Protein AF-A0A0L9V309-F1 (afdb_monomer_lite)

Sequence (464 aa):
MDDVLPKVSRPSVRKRALGVILPRGSRPGARYKGAPGRHLEALSRSSSVQMTLVQRAEDVRQRTLVQSEDARPALVQRSSRDARPAESRSLWRDLFSVRLESVHINESSLQGTFGSFVPCYIKGFDKSDLNNLLFDEFNVNYNTLEPIFRQGSCLLKTVVEDVVKYTDNGAPIKRHRRKIIPVHSKKIAGKRFWNEHILLLKELGGFIEEINNVTPEYVRSFEFDSKLMPSTWIVVRIDGCHFHRFSEVHEFVKPNDDRALNLMNLCAVAVLEKFWEDIVFAYGVSDEYSFIIKKTCNLYQRRANKMVSAIVSFFTSTYVMRWNEFFPQSELKYPPSFDGRAVCYPSTEILRDYLSWRQVDCHINNQYNSCFWKLVASGKSKREAQNSLKGGQLQKKIEELAIDYNKLPVMFRQGSSVYRDKVDTVPTHEENGNSFESKGKVIVEHVDIIGPTFWLEHLNILDE

Organism: Phaseolus angularis (NCBI:txid3914)

InterPro domains:
  IPR007537 tRNAHis guanylyltransferase Thg1 [PTHR12729] (213-464)
  IPR024956 tRNAHis guanylyltransferase catalytic domain [PF04446] (217-346)
  IPR025845 Thg1 C-terminal domain [PF14413] (123-165)
  IPR025845 Thg1 C-terminal domain [PF14413] (350-450)
  IPR038469 tRNAHis guanylyltransferase Thg1 superfamily [G3DSA:3.30.70.3000] (68-201)
  IPR038469 tRNAHis guanylyltransferase Thg1 superfamily [G3DSA:3.30.70.3000] (212-464)

Secondary structure (DSSP, 8-state):
----PPPPPPPP--------PPPP---------------------S-HHHHHHHHHHHHHHHHHHTT--S---------------------SSSS-----------GGG----SS----TTTTT--HHHHHHHHHHHH---GGGS-HHHHH--EEEEEEEEEEEEE-TTS-EEEEEEEEEEEE--S-TTSHHHHHHSHHHHHHH----SPPP---HHHHHTT----BPPTTSEEEEEEEETTHHHHHHHTT--SS--HHHHHHHHHHHHHHHHHTTTTEEEEEEETTEEEEEE-TT--GGGGBHHHHHHHHHHHHHHHHHHHHHHH-TTS---S---EEEEEEEESSHHHHHHHHHHHHHHHHHHHHHHHHHHHHHHTT--HHHHHHHT-SS-HHHHHHHTT--GGGS-HHHHH-EEEEEE---------SSS------PEEEEE----SSHHHHHHTGGGT--

Radius of gyration: 31.15 Å; chains: 1; bounding box: 84×89×90 Å

Structure (mmCIF, N/CA/C/O backbone):
data_AF-A0A0L9V309-F1
#
_entry.id   AF-A0A0L9V309-F1
#
loop_
_atom_site.group_PDB
_atom_site.id
_atom_site.type_symbol
_atom_site.label_atom_id
_atom_site.label_alt_id
_atom_site.label_comp_id
_atom_site.label_asym_id
_atom_site.label_entity_id
_atom_site.label_seq_id
_atom_site.pdbx_PDB_ins_code
_atom_site.Cartn_x
_atom_site.Cartn_y
_atom_site.Cartn_z
_atom_site.occupancy
_atom_site.B_iso_or_equiv
_atom_site.auth_seq_id
_atom_site.auth_comp_id
_atom_site.auth_asym_id
_atom_site.auth_atom_id
_atom_site.pdbx_PDB_model_num
ATOM 1 N N . MET A 1 1 ? 4.004 48.331 61.294 1.00 36.59 1 MET A N 1
ATOM 2 C CA . MET A 1 1 ? 5.286 48.657 60.647 1.00 36.59 1 MET A CA 1
ATOM 3 C C . MET A 1 1 ? 6.201 47.491 60.923 1.00 36.59 1 MET A C 1
ATOM 5 O O . MET A 1 1 ? 6.384 47.179 62.087 1.00 36.59 1 MET A O 1
ATOM 9 N N . ASP A 1 2 ? 6.587 46.831 59.834 1.00 35.06 2 ASP A N 1
ATOM 10 C CA . ASP A 1 2 ? 7.657 45.849 59.641 1.00 35.06 2 ASP A CA 1
ATOM 11 C C . ASP A 1 2 ? 7.862 44.747 60.683 1.00 35.06 2 ASP A C 1
ATOM 13 O O . ASP A 1 2 ? 8.411 44.994 61.744 1.00 35.06 2 ASP A O 1
ATOM 17 N N . ASP A 1 3 ? 7.540 43.505 60.294 1.00 29.20 3 ASP A N 1
ATOM 18 C CA . ASP A 1 3 ? 8.295 42.331 60.745 1.00 29.20 3 ASP A CA 1
ATOM 19 C C . ASP A 1 3 ? 8.279 41.187 59.707 1.00 29.20 3 ASP A C 1
ATOM 21 O O . ASP A 1 3 ? 7.331 40.420 59.542 1.00 29.20 3 ASP A O 1
ATOM 25 N N . VAL A 1 4 ? 9.359 41.187 58.924 1.00 34.44 4 VAL A N 1
ATOM 26 C CA . VAL A 1 4 ? 10.225 40.076 58.488 1.00 34.44 4 VAL A CA 1
ATOM 27 C C . VAL A 1 4 ? 9.642 38.646 58.463 1.00 34.44 4 VAL A C 1
ATOM 29 O O . VAL A 1 4 ? 9.489 37.970 59.477 1.00 34.44 4 VAL A O 1
ATOM 32 N N . LEU A 1 5 ? 9.487 38.123 57.241 1.00 34.03 5 LEU A N 1
ATOM 33 C CA . LEU A 1 5 ? 9.279 36.703 56.920 1.00 34.03 5 LEU A CA 1
ATOM 34 C C . LEU A 1 5 ? 10.544 35.846 57.177 1.00 34.03 5 LEU A C 1
ATOM 36 O O . LEU A 1 5 ? 11.639 36.249 56.769 1.00 34.03 5 LEU A O 1
ATOM 40 N N . PRO A 1 6 ? 10.427 34.618 57.725 1.00 32.91 6 PRO A N 1
ATOM 41 C CA . PRO A 1 6 ? 11.557 33.701 57.866 1.00 32.91 6 PRO A CA 1
ATOM 42 C C . PRO A 1 6 ? 11.819 32.864 56.597 1.00 32.91 6 PRO A C 1
ATOM 44 O O . PRO A 1 6 ? 10.911 32.331 55.958 1.00 32.91 6 PRO A O 1
ATOM 47 N N . LYS A 1 7 ? 13.108 32.709 56.257 1.00 29.16 7 LYS A N 1
ATOM 48 C CA . LYS A 1 7 ? 13.631 31.823 55.201 1.00 29.16 7 LYS A CA 1
ATOM 49 C C . LYS A 1 7 ? 13.580 30.355 55.645 1.00 29.16 7 LYS A C 1
ATOM 51 O O . LYS A 1 7 ? 14.183 30.002 56.653 1.00 29.16 7 LYS A O 1
ATOM 56 N N . VAL A 1 8 ? 12.955 29.493 54.840 1.00 31.52 8 VAL A N 1
ATOM 57 C CA . VAL A 1 8 ? 12.992 28.028 54.999 1.00 31.52 8 VAL A CA 1
ATOM 58 C C . VAL A 1 8 ? 14.113 27.426 54.144 1.00 31.52 8 VAL A C 1
ATOM 60 O O . VAL A 1 8 ? 14.274 27.736 52.963 1.00 31.52 8 VAL A O 1
ATOM 63 N N . SER A 1 9 ? 14.907 26.573 54.785 1.00 26.84 9 SER A N 1
ATOM 64 C CA . SER A 1 9 ? 16.099 25.874 54.308 1.00 26.84 9 SER A CA 1
ATOM 65 C C . SER A 1 9 ? 15.779 24.686 53.384 1.00 26.84 9 SER A C 1
ATOM 67 O O . SER A 1 9 ? 14.844 23.924 53.615 1.00 26.84 9 SER A O 1
ATOM 69 N N . ARG A 1 10 ? 16.594 24.490 52.335 1.00 29.66 10 ARG A N 1
ATOM 70 C CA . ARG A 1 10 ? 16.599 23.279 51.490 1.00 29.66 10 ARG A CA 1
ATOM 71 C C . ARG A 1 10 ? 17.735 22.342 51.926 1.00 29.66 10 ARG A C 1
ATOM 73 O O . ARG A 1 10 ? 18.852 22.833 52.096 1.00 29.66 10 ARG A O 1
ATOM 80 N N . PRO A 1 11 ? 17.514 21.020 52.052 1.00 29.19 11 PRO A N 1
ATOM 81 C CA . PRO A 1 11 ? 18.588 20.080 52.333 1.00 29.19 11 PRO A CA 1
ATOM 82 C C . PRO A 1 11 ? 19.358 19.689 51.062 1.00 29.19 11 PRO A C 1
ATOM 84 O O . PRO A 1 11 ? 18.824 19.624 49.954 1.00 29.19 11 PRO A O 1
ATOM 87 N N . SER A 1 12 ? 20.647 19.436 51.262 1.00 25.58 12 SER A N 1
ATOM 88 C CA . SER A 1 12 ? 21.660 19.063 50.281 1.00 25.58 12 SER A CA 1
ATOM 89 C C . SER A 1 12 ? 21.654 17.557 49.994 1.00 25.58 12 SER A C 1
ATOM 91 O O . SER A 1 12 ? 21.599 16.741 50.911 1.00 25.58 12 SER A O 1
ATOM 93 N N . VAL A 1 13 ? 21.789 17.163 48.719 1.00 30.20 13 VAL A N 1
ATOM 94 C CA . VAL A 1 13 ? 22.058 15.765 48.337 1.00 30.20 13 VAL A CA 1
ATOM 95 C C . VAL A 1 13 ? 23.303 15.690 47.454 1.00 30.20 13 VAL A C 1
ATOM 97 O O . VAL A 1 13 ? 23.403 16.307 46.394 1.00 30.20 13 VAL A O 1
ATOM 100 N N . ARG A 1 14 ? 24.277 14.933 47.966 1.00 27.69 14 ARG A N 1
ATOM 101 C CA . ARG A 1 14 ? 25.606 14.649 47.417 1.00 27.69 14 ARG A CA 1
ATOM 102 C C . ARG A 1 14 ? 25.523 13.803 46.141 1.00 27.69 14 ARG A C 1
ATOM 104 O O . ARG A 1 14 ? 24.883 12.757 46.131 1.00 27.69 14 ARG A O 1
ATOM 111 N N . LYS A 1 15 ? 26.280 14.191 45.109 1.00 28.03 15 LYS A N 1
ATOM 112 C CA . LYS A 1 15 ? 26.638 13.323 43.975 1.00 28.03 15 LYS A CA 1
ATOM 113 C C . LYS A 1 15 ? 27.704 12.315 44.424 1.00 28.03 15 LYS A C 1
ATOM 115 O O . LYS A 1 15 ? 28.762 12.721 44.901 1.00 28.03 15 LYS A O 1
ATOM 120 N N . ARG A 1 16 ? 27.461 11.017 44.222 1.00 26.64 16 ARG A N 1
ATOM 121 C CA . ARG A 1 16 ? 28.508 9.984 44.160 1.00 26.64 16 ARG A CA 1
ATOM 122 C C . ARG A 1 16 ? 28.443 9.294 42.803 1.00 26.64 16 ARG A C 1
ATOM 124 O O . ARG A 1 16 ? 27.384 8.854 42.372 1.00 26.64 16 ARG A O 1
ATOM 131 N N . ALA A 1 17 ? 29.598 9.266 42.151 1.00 25.36 17 ALA A N 1
ATOM 132 C CA . ALA A 1 17 ? 29.874 8.607 40.888 1.00 25.36 17 ALA A CA 1
ATOM 133 C C . ALA A 1 17 ? 30.298 7.151 41.118 1.00 25.36 17 ALA A C 1
ATOM 135 O O . ALA A 1 17 ? 31.044 6.891 42.054 1.00 25.36 17 ALA A O 1
ATOM 136 N N . LEU A 1 18 ? 29.856 6.265 40.225 1.00 26.41 18 LEU A N 1
ATOM 137 C CA . LEU A 1 18 ? 30.354 4.927 39.857 1.00 26.41 18 LEU A CA 1
ATOM 138 C C . LEU A 1 18 ? 29.640 4.669 38.510 1.00 26.41 18 LEU A C 1
ATOM 140 O O . LEU A 1 18 ? 28.426 4.807 38.458 1.00 26.41 18 LEU A O 1
ATOM 144 N N . GLY A 1 19 ? 30.221 4.411 37.343 1.00 23.16 19 GLY A N 1
ATOM 145 C CA . GLY A 1 19 ? 31.528 3.922 36.933 1.00 23.16 19 GLY A CA 1
ATOM 146 C C . GLY A 1 19 ? 31.240 2.917 35.810 1.00 23.16 19 GLY A C 1
ATOM 147 O O . GLY A 1 19 ? 30.869 1.792 36.113 1.00 23.16 19 GLY A O 1
ATOM 148 N N . VAL A 1 20 ? 31.327 3.315 34.533 1.00 24.70 20 VAL A N 1
ATOM 149 C CA . VAL A 1 20 ? 31.265 2.376 33.395 1.00 24.70 20 VAL A CA 1
ATOM 150 C C . VAL A 1 20 ? 32.325 2.750 32.362 1.00 24.70 20 VAL A C 1
ATOM 152 O O . VAL A 1 20 ? 32.485 3.904 31.973 1.00 24.70 20 VAL A O 1
ATOM 155 N N . ILE A 1 21 ? 33.076 1.719 31.998 1.00 26.12 21 ILE A N 1
ATOM 156 C CA . ILE A 1 21 ? 34.309 1.680 31.223 1.00 26.12 21 ILE A CA 1
ATOM 157 C C . ILE A 1 21 ? 33.999 1.840 29.724 1.00 26.12 21 ILE A C 1
ATOM 159 O O . ILE A 1 21 ? 33.164 1.123 29.180 1.00 26.12 21 ILE A O 1
ATOM 163 N N . LEU A 1 22 ? 34.700 2.762 29.058 1.00 24.81 22 LEU A N 1
ATOM 164 C CA . LEU A 1 22 ? 34.762 2.907 27.596 1.00 24.81 22 LEU A CA 1
ATOM 165 C C . LEU A 1 22 ? 36.037 2.231 27.060 1.00 24.81 22 LEU A C 1
ATOM 167 O O . LEU A 1 22 ? 37.095 2.414 27.671 1.00 24.81 22 LEU A O 1
ATOM 171 N N . PRO A 1 23 ? 36.019 1.576 25.885 1.00 24.34 23 PRO A N 1
ATOM 172 C CA . PRO A 1 23 ? 37.239 1.337 25.123 1.00 24.34 23 PRO A CA 1
ATOM 173 C C . PRO A 1 23 ? 37.671 2.624 24.400 1.00 24.34 23 PRO A C 1
ATOM 175 O O . PRO A 1 23 ? 36.872 3.284 23.735 1.00 24.34 23 PRO A O 1
ATOM 178 N N . ARG A 1 24 ? 38.952 2.981 24.547 1.00 26.44 24 ARG A N 1
ATOM 179 C CA . ARG A 1 24 ? 39.639 4.096 23.873 1.00 26.44 24 ARG A CA 1
ATOM 180 C C . ARG A 1 24 ? 40.252 3.664 22.533 1.00 26.44 24 ARG A C 1
ATOM 182 O O . ARG A 1 24 ? 40.779 2.562 22.434 1.00 26.44 24 ARG A O 1
ATOM 189 N N . GLY A 1 25 ? 40.325 4.629 21.609 1.00 25.16 25 GLY A N 1
ATOM 190 C CA . GLY A 1 25 ? 41.224 4.689 20.440 1.00 25.16 25 GLY A CA 1
ATOM 191 C C . GLY A 1 25 ? 40.437 4.848 19.132 1.00 25.16 25 GLY A C 1
ATOM 192 O O . GLY A 1 25 ? 39.599 4.010 18.848 1.00 25.16 25 GLY A O 1
ATOM 193 N N . SER A 1 26 ? 40.573 5.876 18.289 1.00 23.92 26 SER A N 1
ATOM 194 C CA . SER A 1 26 ? 41.568 6.948 18.155 1.00 23.92 26 SER A CA 1
ATOM 195 C C . SER A 1 26 ? 40.957 8.105 17.327 1.00 23.92 26 SER A C 1
ATOM 197 O O . SER A 1 26 ? 40.082 7.879 16.496 1.00 23.92 26 SER A O 1
ATOM 199 N N . ARG A 1 27 ? 41.396 9.350 17.576 1.00 24.36 27 ARG A N 1
ATOM 200 C CA . ARG A 1 27 ? 41.112 10.589 16.794 1.00 24.36 27 ARG A CA 1
ATOM 201 C C . ARG A 1 27 ? 41.746 10.524 15.374 1.00 24.36 27 ARG A C 1
ATOM 203 O O . ARG A 1 27 ? 42.500 9.577 15.165 1.00 24.36 27 ARG A O 1
ATOM 210 N N . PRO A 1 28 ? 41.645 11.538 14.469 1.00 32.59 28 PRO A N 1
ATOM 211 C CA . PRO A 1 28 ? 40.902 12.818 14.469 1.00 32.59 28 PRO A CA 1
ATOM 212 C C . PRO A 1 28 ? 40.135 13.106 13.152 1.00 32.59 28 PRO A C 1
ATOM 214 O O . PRO A 1 28 ? 40.236 12.383 12.166 1.00 32.59 28 PRO A O 1
ATOM 217 N N . GLY A 1 29 ? 39.397 14.221 13.130 1.00 29.75 29 GLY A N 1
ATOM 218 C CA . GLY A 1 29 ? 38.773 14.762 11.925 1.00 29.75 29 GLY A CA 1
ATOM 219 C C . GLY A 1 29 ? 39.759 15.148 10.817 1.00 29.75 29 GLY A C 1
ATOM 220 O O . GLY A 1 29 ? 40.858 15.637 11.073 1.00 29.75 29 GLY A O 1
ATOM 221 N N . ALA A 1 30 ? 39.294 14.992 9.581 1.00 23.53 30 ALA A N 1
ATOM 222 C CA . ALA A 1 30 ? 39.855 15.612 8.393 1.00 23.53 30 ALA A CA 1
ATOM 223 C C . ALA A 1 30 ? 38.700 16.197 7.568 1.00 23.53 30 ALA A C 1
ATOM 225 O O . ALA A 1 30 ? 37.812 15.480 7.112 1.00 23.53 30 ALA A O 1
ATOM 226 N N . ARG A 1 31 ? 38.722 17.524 7.407 1.00 26.52 31 ARG A N 1
ATOM 227 C CA . ARG A 1 31 ? 38.022 18.239 6.334 1.00 26.52 31 ARG A CA 1
ATOM 228 C C . ARG A 1 31 ? 38.553 17.717 4.999 1.00 26.52 31 ARG A C 1
ATOM 230 O O . ARG A 1 31 ? 39.770 17.675 4.838 1.00 26.52 31 ARG A O 1
ATOM 237 N N . TYR A 1 32 ? 37.679 17.434 4.037 1.00 23.78 32 TYR A N 1
ATOM 238 C CA . TYR A 1 32 ? 38.094 17.299 2.640 1.00 23.78 32 TYR A CA 1
ATOM 239 C C . TYR A 1 32 ? 37.552 18.455 1.799 1.00 23.78 32 TYR A C 1
ATOM 241 O O . TYR A 1 32 ? 36.362 18.760 1.806 1.00 23.78 32 TYR A O 1
ATOM 249 N N . LYS A 1 33 ? 38.512 19.128 1.157 1.00 24.83 33 LYS A N 1
ATOM 250 C CA . LYS A 1 33 ? 38.403 20.227 0.195 1.00 24.83 33 LYS A CA 1
ATOM 251 C C . LYS A 1 33 ? 37.954 19.688 -1.170 1.00 24.83 33 LYS A C 1
ATOM 253 O O . LYS A 1 33 ? 38.187 18.522 -1.472 1.00 24.83 33 LYS A O 1
ATOM 258 N N . GLY A 1 34 ? 37.350 20.552 -1.984 1.00 21.09 34 GLY A N 1
ATOM 259 C CA . GLY A 1 34 ? 36.915 20.232 -3.344 1.00 21.09 34 GLY A CA 1
ATOM 260 C C . GLY A 1 34 ? 38.039 19.964 -4.357 1.00 21.09 34 GLY A C 1
ATOM 261 O O . GLY A 1 34 ? 39.147 20.459 -4.179 1.00 21.09 34 GLY A O 1
ATOM 262 N N . ALA A 1 35 ? 37.639 19.214 -5.401 1.00 26.88 35 ALA A N 1
ATOM 263 C CA . ALA A 1 35 ? 38.069 19.132 -6.816 1.00 26.88 35 ALA A CA 1
ATOM 264 C C . ALA A 1 35 ? 39.580 18.985 -7.162 1.00 26.88 35 ALA A C 1
ATOM 266 O O . ALA A 1 35 ? 40.429 19.576 -6.504 1.00 26.88 35 ALA A O 1
ATOM 267 N N . PRO A 1 36 ? 39.942 18.230 -8.228 1.00 28.56 36 PRO A N 1
ATOM 268 C CA . PRO A 1 36 ? 39.798 18.739 -9.602 1.00 28.56 36 PRO A CA 1
ATOM 269 C C . PRO A 1 36 ? 39.356 17.695 -10.650 1.00 28.56 36 PRO A C 1
ATOM 271 O O . PRO A 1 36 ? 39.380 16.488 -10.423 1.00 28.56 36 PRO A O 1
ATOM 274 N N . GLY A 1 37 ? 38.928 18.197 -11.811 1.00 25.03 37 GLY A N 1
ATOM 275 C CA . GLY A 1 37 ? 38.489 17.403 -12.956 1.00 25.03 37 GLY A CA 1
ATOM 276 C C . GLY A 1 37 ? 39.602 16.765 -13.799 1.00 25.03 37 GLY A C 1
ATOM 277 O O . GLY A 1 37 ? 40.790 16.976 -13.572 1.00 25.03 37 GLY A O 1
ATOM 278 N N . ARG A 1 38 ? 39.128 16.067 -14.843 1.00 25.80 38 ARG A N 1
ATOM 279 C CA . ARG A 1 38 ? 39.831 15.373 -15.943 1.00 25.80 38 ARG A CA 1
ATOM 280 C C . ARG A 1 38 ? 40.484 14.030 -15.603 1.00 25.80 38 ARG A C 1
ATOM 282 O O . ARG A 1 38 ? 41.628 13.965 -15.184 1.00 25.80 38 ARG A O 1
ATOM 289 N N . HIS A 1 39 ? 39.773 12.957 -15.938 1.00 26.23 39 HIS A N 1
ATOM 290 C CA . HIS A 1 39 ? 40.164 12.012 -16.993 1.00 26.23 39 HIS A CA 1
ATOM 291 C C . HIS A 1 39 ? 39.060 10.961 -17.130 1.00 26.23 39 HIS A C 1
ATOM 293 O O . HIS A 1 39 ? 38.735 10.319 -16.139 1.00 26.23 39 HIS A O 1
ATOM 299 N N . LEU A 1 40 ? 38.494 10.821 -18.335 1.00 26.34 40 LEU A N 1
ATOM 300 C CA . LEU A 1 40 ? 38.112 9.558 -18.998 1.00 26.34 40 LEU A CA 1
ATOM 301 C C . LEU A 1 40 ? 37.221 9.868 -20.216 1.00 26.34 40 LEU A C 1
ATOM 303 O O . LEU A 1 40 ? 36.049 9.515 -20.276 1.00 26.34 40 LEU A O 1
ATOM 307 N N . GLU A 1 41 ? 37.808 10.524 -21.220 1.00 30.42 41 GLU A N 1
ATOM 308 C CA . GLU A 1 41 ? 37.503 10.160 -22.603 1.00 30.42 41 GLU A CA 1
ATOM 309 C C . GLU A 1 41 ? 38.267 8.868 -22.886 1.00 30.42 41 GLU A C 1
ATOM 311 O O . GLU A 1 41 ? 39.486 8.887 -23.043 1.00 30.42 41 GLU A O 1
ATOM 316 N N . ALA A 1 42 ? 37.561 7.742 -22.884 1.00 26.25 42 ALA A N 1
ATOM 317 C CA . ALA A 1 42 ? 37.911 6.566 -23.667 1.00 26.25 42 ALA A CA 1
ATOM 318 C C . ALA A 1 42 ? 36.747 5.573 -23.617 1.00 26.25 42 ALA A C 1
ATOM 320 O O . ALA A 1 42 ? 36.294 5.194 -22.542 1.00 26.25 42 ALA A O 1
ATOM 321 N N . LEU A 1 43 ? 36.369 5.108 -24.809 1.00 25.58 43 LEU A N 1
ATOM 322 C CA . LEU A 1 43 ? 35.524 3.947 -25.107 1.00 25.58 43 LEU A CA 1
ATOM 323 C C . LEU A 1 43 ? 34.021 4.219 -25.220 1.00 25.58 43 LEU A C 1
ATOM 325 O O . LEU A 1 43 ? 33.174 3.789 -24.442 1.00 25.58 43 LEU A O 1
ATOM 329 N N . SER A 1 44 ? 33.719 4.866 -26.342 1.00 28.09 44 SER A N 1
ATOM 330 C CA . SER A 1 44 ? 32.509 4.660 -27.121 1.00 28.09 44 SER A CA 1
ATOM 331 C C . SER A 1 44 ? 32.308 3.177 -27.469 1.00 28.09 44 SER A C 1
ATOM 333 O O . SER A 1 44 ? 33.164 2.563 -28.106 1.00 28.09 44 SER A O 1
ATOM 335 N N . ARG A 1 45 ? 31.148 2.632 -27.073 1.00 27.23 45 ARG A N 1
ATOM 336 C CA . ARG A 1 45 ? 30.230 1.763 -27.851 1.00 27.23 45 ARG A CA 1
ATOM 337 C C . ARG A 1 45 ? 29.307 0.978 -26.905 1.00 27.23 45 ARG A C 1
ATOM 339 O O . ARG A 1 45 ? 29.647 -0.117 -26.483 1.00 27.23 45 ARG A O 1
ATOM 346 N N . SER A 1 46 ? 28.134 1.549 -26.609 1.00 29.28 46 SER A N 1
ATOM 347 C CA . SER A 1 46 ? 26.798 0.909 -26.624 1.00 29.28 46 SER A CA 1
ATOM 348 C C . SER A 1 46 ? 25.826 1.659 -25.694 1.00 29.28 46 SER A C 1
ATOM 350 O O . SER A 1 46 ? 26.101 1.820 -24.511 1.00 29.28 46 SER A O 1
ATOM 352 N N . SER A 1 47 ? 24.689 2.093 -26.259 1.00 34.66 47 SER A N 1
ATOM 353 C CA . SER A 1 47 ? 23.505 2.697 -25.612 1.00 34.66 47 SER A CA 1
ATOM 354 C C . SER A 1 47 ? 23.705 4.076 -24.935 1.00 34.66 47 SER A C 1
ATOM 356 O O . SER A 1 47 ? 23.877 4.226 -23.727 1.00 34.66 47 SER A O 1
ATOM 358 N N . SER A 1 48 ? 23.599 5.134 -25.750 1.00 30.23 48 SER A N 1
ATOM 359 C CA . SER A 1 48 ? 23.530 6.544 -25.323 1.00 30.23 48 SER A CA 1
ATOM 360 C C . SER A 1 48 ? 22.367 6.839 -24.368 1.00 30.23 48 SER A C 1
ATOM 362 O O . SER A 1 48 ? 22.477 7.733 -23.537 1.00 30.23 48 SER A O 1
ATOM 364 N N . VAL A 1 49 ? 21.287 6.056 -24.429 1.00 36.16 49 VAL A N 1
ATOM 365 C CA . VAL A 1 49 ? 20.079 6.227 -23.608 1.00 36.16 49 VAL A CA 1
ATOM 366 C C . VAL A 1 49 ? 20.346 5.926 -22.123 1.00 36.16 49 VAL A C 1
ATOM 368 O O . VAL A 1 49 ? 19.841 6.631 -21.254 1.00 36.16 49 VAL A O 1
ATOM 371 N N . GLN A 1 50 ? 21.195 4.941 -21.806 1.00 36.59 50 GLN A N 1
ATOM 372 C CA . GLN A 1 50 ? 21.491 4.548 -20.418 1.00 36.59 50 GLN A CA 1
ATOM 373 C C . GLN A 1 50 ? 22.315 5.587 -19.652 1.00 36.59 50 GLN A C 1
ATOM 375 O O . GLN A 1 50 ? 22.031 5.849 -18.485 1.00 36.59 50 GLN A O 1
ATOM 380 N N . MET A 1 51 ? 23.301 6.211 -20.304 1.00 34.25 51 MET A N 1
ATOM 381 C CA . MET A 1 51 ? 24.085 7.295 -19.696 1.00 34.25 51 MET A CA 1
ATOM 382 C C . MET A 1 51 ? 23.220 8.528 -19.421 1.00 34.25 51 MET A C 1
ATOM 384 O O . MET A 1 51 ? 23.344 9.134 -18.359 1.00 34.25 51 MET A O 1
ATOM 388 N N . THR A 1 52 ? 22.288 8.856 -20.321 1.00 43.72 52 THR A N 1
ATOM 389 C CA . THR A 1 52 ? 21.373 9.990 -20.133 1.00 43.72 52 THR A CA 1
ATOM 390 C C . THR A 1 52 ? 20.383 9.753 -18.990 1.00 43.72 52 THR A C 1
ATOM 392 O O . THR A 1 52 ? 20.086 10.685 -18.249 1.00 43.72 52 THR A O 1
ATOM 395 N N . LEU A 1 53 ? 19.897 8.521 -18.803 1.00 40.53 53 LEU A N 1
ATOM 396 C CA . LEU A 1 53 ? 18.987 8.169 -17.705 1.00 40.53 53 LEU A CA 1
ATOM 397 C C . LEU A 1 53 ? 19.679 8.202 -16.337 1.00 40.53 53 LEU A C 1
ATOM 399 O O . LEU A 1 53 ? 19.107 8.725 -15.386 1.00 40.53 53 LEU A O 1
ATOM 403 N N . VAL A 1 54 ? 20.917 7.706 -16.238 1.00 41.72 54 VAL A N 1
ATOM 404 C CA . VAL A 1 54 ? 21.701 7.742 -14.990 1.00 41.72 54 VAL A CA 1
ATOM 405 C C . VAL A 1 54 ? 22.094 9.175 -14.621 1.00 41.72 54 VAL A C 1
ATOM 407 O O . VAL A 1 54 ? 21.908 9.566 -13.473 1.00 41.72 54 VAL A O 1
ATOM 410 N N . GLN A 1 55 ? 22.529 9.992 -15.590 1.00 42.69 55 GLN A N 1
ATOM 411 C CA . GLN A 1 55 ? 22.819 11.414 -15.358 1.00 42.69 55 GLN A CA 1
ATOM 412 C C . GLN A 1 55 ? 21.567 12.203 -14.962 1.00 42.69 55 GLN A C 1
ATOM 414 O O . GLN A 1 55 ? 21.614 12.985 -14.018 1.00 42.69 55 GLN A O 1
ATOM 419 N N . ARG A 1 56 ? 20.423 11.961 -15.619 1.00 46.38 56 ARG A N 1
ATOM 420 C CA . ARG A 1 56 ? 19.144 12.576 -15.227 1.00 46.38 56 ARG A CA 1
ATOM 421 C C . ARG A 1 56 ? 18.693 12.123 -13.843 1.00 46.38 56 ARG A C 1
ATOM 423 O O . ARG A 1 56 ? 18.161 12.930 -13.096 1.00 46.38 56 ARG A O 1
ATOM 430 N N . ALA A 1 57 ? 18.927 10.868 -13.470 1.00 41.97 57 ALA A N 1
ATOM 431 C CA . ALA A 1 57 ? 18.591 10.356 -12.146 1.00 41.97 57 ALA A CA 1
ATOM 432 C C . ALA A 1 57 ? 19.492 10.911 -11.041 1.00 41.97 57 ALA A C 1
ATOM 434 O O . ALA A 1 57 ? 19.014 11.151 -9.934 1.00 41.97 57 ALA A O 1
ATOM 435 N N . GLU A 1 58 ? 20.776 11.134 -11.325 1.00 42.59 58 GLU A N 1
ATOM 436 C CA . GLU A 1 58 ? 21.680 11.847 -10.424 1.00 42.59 58 GLU A CA 1
ATOM 437 C C . GLU A 1 58 ? 21.292 13.321 -10.301 1.00 42.59 58 GLU A C 1
ATOM 439 O O . GLU A 1 58 ? 21.207 13.809 -9.177 1.00 42.59 58 GLU A O 1
ATOM 444 N N . ASP A 1 59 ? 20.930 13.993 -11.395 1.00 46.38 59 ASP A N 1
ATOM 445 C CA . ASP A 1 59 ? 20.402 15.363 -11.361 1.00 46.38 59 ASP A CA 1
ATOM 446 C C . ASP A 1 59 ? 19.092 15.460 -10.562 1.00 46.38 59 ASP A C 1
ATOM 448 O O . ASP A 1 59 ? 18.950 16.336 -9.707 1.00 46.38 59 ASP A O 1
ATOM 452 N N . VAL A 1 60 ? 18.149 14.536 -10.773 1.00 46.38 60 VAL A N 1
ATOM 453 C CA . VAL A 1 60 ? 16.888 14.455 -10.017 1.00 46.38 60 VAL A CA 1
ATOM 454 C C . VAL A 1 60 ? 17.169 14.182 -8.538 1.00 46.38 60 VAL A C 1
ATOM 456 O O . VAL A 1 60 ? 16.657 14.892 -7.671 1.00 46.38 60 VAL A O 1
ATOM 459 N N . ARG A 1 61 ? 18.046 13.221 -8.222 1.00 38.41 61 ARG A N 1
ATOM 460 C CA . ARG A 1 61 ? 18.443 12.888 -6.845 1.00 38.41 61 ARG A CA 1
ATOM 461 C C . ARG A 1 61 ? 19.117 14.066 -6.136 1.00 38.41 61 ARG A C 1
ATOM 463 O O . ARG A 1 61 ? 18.819 14.304 -4.968 1.00 38.41 61 ARG A O 1
ATOM 470 N N . GLN A 1 62 ? 19.982 14.817 -6.820 1.00 39.97 62 GLN A N 1
ATOM 471 C CA . GLN A 1 62 ? 20.621 16.018 -6.269 1.00 39.97 62 GLN A CA 1
ATOM 472 C C . GLN A 1 62 ? 19.607 17.150 -6.041 1.00 39.97 62 GLN A C 1
ATOM 474 O O . GLN A 1 62 ? 19.670 17.812 -5.009 1.00 39.97 62 GLN A O 1
ATOM 479 N N . ARG A 1 63 ? 18.609 17.324 -6.921 1.00 44.16 63 ARG A N 1
ATOM 480 C CA . ARG A 1 63 ? 17.510 18.290 -6.712 1.00 44.16 63 ARG A CA 1
ATOM 481 C C . ARG A 1 63 ? 16.593 17.913 -5.547 1.00 44.16 63 ARG A C 1
ATOM 483 O O . ARG A 1 63 ? 16.137 18.800 -4.832 1.00 44.16 63 ARG A O 1
ATOM 490 N N . THR A 1 64 ? 16.349 16.618 -5.323 1.00 35.69 64 THR A N 1
ATOM 491 C CA . THR A 1 64 ? 15.454 16.157 -4.242 1.00 35.69 64 THR A CA 1
ATOM 492 C C . THR A 1 64 ? 16.119 16.224 -2.858 1.00 35.69 64 THR A C 1
ATOM 494 O O . THR A 1 64 ? 15.445 16.486 -1.864 1.00 35.69 64 THR A O 1
ATOM 497 N N . LEU A 1 65 ? 17.441 16.019 -2.775 1.00 31.59 65 LEU A N 1
ATOM 498 C CA . LEU A 1 65 ? 18.202 16.021 -1.514 1.00 31.59 65 LEU A CA 1
ATOM 499 C C . LEU A 1 65 ? 18.342 17.411 -0.872 1.00 31.59 65 LEU A C 1
ATOM 501 O O . LEU A 1 65 ? 18.465 17.499 0.346 1.00 31.59 65 LEU A O 1
ATOM 505 N N . VAL A 1 66 ? 18.273 18.493 -1.655 1.00 35.34 66 VAL A N 1
ATOM 506 C CA . VAL A 1 66 ? 18.368 19.875 -1.141 1.00 35.34 66 VAL A CA 1
ATOM 507 C C . VAL A 1 66 ? 17.108 20.300 -0.361 1.00 35.34 66 VAL A C 1
ATOM 509 O O . VAL A 1 66 ? 17.148 21.277 0.378 1.00 35.34 66 VAL A O 1
ATOM 512 N N . GLN A 1 67 ? 15.997 19.558 -0.458 1.00 36.38 67 GLN A N 1
ATOM 513 C CA . GLN A 1 67 ? 14.719 19.918 0.176 1.00 36.38 67 GLN A CA 1
ATOM 514 C C . GLN A 1 67 ? 14.326 19.050 1.387 1.00 36.38 67 GLN A C 1
ATOM 516 O O . GLN A 1 67 ? 13.283 19.297 1.988 1.00 36.38 67 GLN A O 1
ATOM 521 N N . SER A 1 68 ? 15.125 18.046 1.774 1.00 29.78 68 SER A N 1
ATOM 522 C CA . SER A 1 68 ? 14.722 17.041 2.776 1.00 29.78 68 SER A CA 1
ATOM 523 C C . SER A 1 68 ? 15.549 17.016 4.071 1.00 29.78 68 SER A C 1
ATOM 525 O O . SER A 1 68 ? 15.574 15.980 4.737 1.00 29.78 68 SER A O 1
ATOM 527 N N . GLU A 1 69 ? 16.244 18.095 4.448 1.00 26.53 69 GLU A N 1
ATOM 528 C CA . GLU A 1 69 ? 17.082 18.085 5.666 1.00 26.53 69 GLU A CA 1
ATOM 529 C C . GLU A 1 69 ? 16.309 18.104 7.001 1.00 26.53 69 GLU A C 1
ATOM 531 O O . GLU A 1 69 ? 16.903 17.780 8.026 1.00 26.53 69 GLU A O 1
ATOM 536 N N . ASP A 1 70 ? 14.988 18.313 7.013 1.00 33.25 70 ASP A N 1
ATOM 537 C CA . ASP A 1 70 ? 14.195 18.318 8.253 1.00 33.25 70 ASP A CA 1
ATOM 538 C C . ASP A 1 70 ? 13.070 17.271 8.267 1.00 33.25 70 ASP A C 1
ATOM 540 O O . ASP A 1 70 ? 11.898 17.578 8.070 1.00 33.25 70 ASP A O 1
ATOM 544 N N . ALA A 1 71 ? 13.417 16.011 8.556 1.00 25.59 71 ALA A N 1
ATOM 545 C CA . ALA A 1 71 ? 12.495 15.051 9.178 1.00 25.59 71 ALA A CA 1
ATOM 546 C C . ALA A 1 71 ? 13.240 13.821 9.733 1.00 25.59 71 ALA A C 1
ATOM 548 O O . ALA A 1 71 ? 13.643 12.924 8.993 1.00 25.59 71 ALA A O 1
ATOM 549 N N . ARG A 1 72 ? 13.361 13.718 11.062 1.00 24.12 72 ARG A N 1
ATOM 550 C CA . ARG A 1 72 ? 13.638 12.447 11.754 1.00 24.12 72 ARG A CA 1
ATOM 551 C C . ARG A 1 72 ? 12.448 12.070 12.631 1.00 24.12 72 ARG A C 1
ATOM 553 O O . ARG A 1 72 ? 12.056 12.876 13.470 1.00 24.12 72 ARG A O 1
ATOM 560 N N . PRO A 1 73 ? 11.990 10.813 12.570 1.00 26.81 73 PRO A N 1
ATOM 561 C CA . PRO A 1 73 ? 11.436 10.151 13.744 1.00 26.81 73 PRO A CA 1
ATOM 562 C C . PRO A 1 73 ? 12.282 8.935 14.140 1.00 26.81 73 PRO A C 1
ATOM 564 O O . PRO A 1 73 ? 12.739 8.152 13.308 1.00 26.81 73 PRO A O 1
ATOM 567 N N . ALA A 1 74 ? 12.494 8.790 15.446 1.00 24.78 74 ALA A N 1
ATOM 568 C CA . ALA A 1 74 ? 13.211 7.682 16.059 1.00 24.78 74 ALA A CA 1
ATOM 569 C C . ALA A 1 74 ? 12.369 6.391 16.049 1.00 24.78 74 ALA A C 1
ATOM 571 O O . ALA A 1 74 ? 11.218 6.383 16.479 1.00 24.78 74 ALA A O 1
ATOM 572 N N . LEU A 1 75 ? 12.976 5.289 15.601 1.00 24.36 75 LEU A N 1
ATOM 573 C CA . LEU A 1 75 ? 12.434 3.928 15.647 1.00 24.36 75 LEU A CA 1
ATOM 574 C C . LEU A 1 75 ? 12.931 3.205 16.907 1.00 24.36 75 LEU A C 1
ATOM 576 O O . LEU A 1 75 ? 14.136 3.072 17.119 1.00 24.36 75 LEU A O 1
ATOM 580 N N . VAL A 1 76 ? 12.004 2.680 17.711 1.00 23.59 76 VAL A N 1
ATOM 581 C CA . VAL A 1 76 ? 12.286 1.720 18.789 1.00 23.59 76 VAL A CA 1
ATOM 582 C C . VAL A 1 76 ? 11.943 0.317 18.287 1.00 23.59 76 VAL A C 1
ATOM 584 O O . VAL A 1 76 ? 10.780 -0.011 18.071 1.00 23.59 76 VAL A O 1
ATOM 587 N N . GLN A 1 77 ? 12.962 -0.527 18.113 1.00 24.44 77 GLN A N 1
ATOM 588 C CA . GLN A 1 77 ? 12.812 -1.962 17.861 1.00 24.44 77 GLN A CA 1
ATOM 589 C C . GLN A 1 77 ? 12.494 -2.712 19.160 1.00 24.44 77 GLN A C 1
ATOM 591 O O . GLN A 1 77 ? 13.215 -2.555 20.146 1.00 24.44 77 G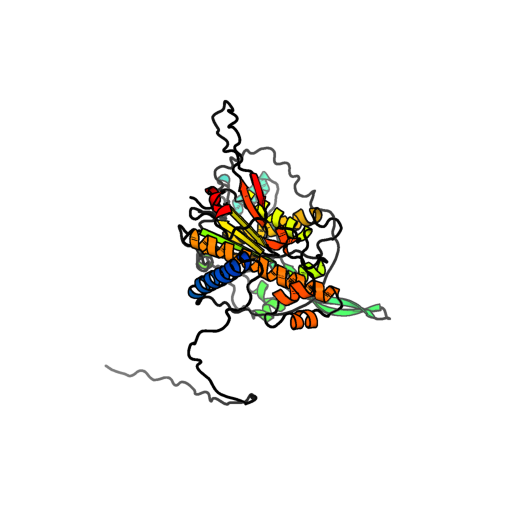LN A O 1
ATOM 596 N N .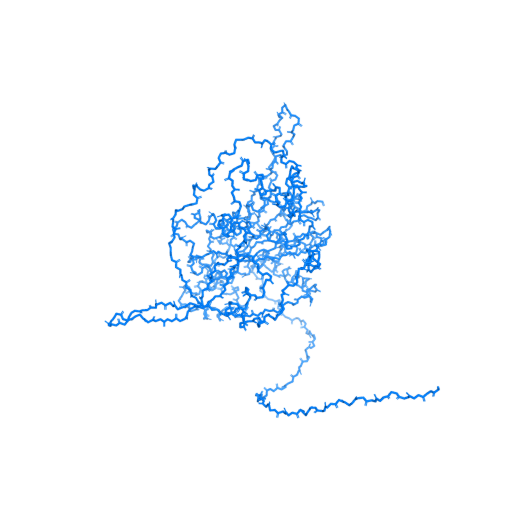 ARG A 1 78 ? 11.517 -3.631 19.137 1.00 22.72 78 ARG A N 1
ATOM 597 C CA . ARG A 1 78 ? 11.519 -4.821 20.009 1.00 22.72 78 ARG A CA 1
ATOM 598 C C . ARG A 1 78 ? 10.945 -6.053 19.307 1.00 22.72 78 ARG A C 1
ATOM 600 O O . ARG A 1 78 ? 9.908 -6.003 18.659 1.00 22.72 78 ARG A O 1
ATOM 607 N N . SER A 1 79 ? 11.655 -7.162 19.489 1.00 23.25 79 SER A N 1
ATOM 608 C CA . SER A 1 79 ? 11.392 -8.512 18.986 1.00 23.25 79 SER A CA 1
ATOM 609 C C . SER A 1 79 ? 10.302 -9.262 19.762 1.00 23.25 79 SER A C 1
ATOM 611 O O . SER A 1 79 ? 10.250 -9.139 20.984 1.00 23.25 79 SER A O 1
ATOM 613 N N . SER A 1 80 ? 9.580 -10.183 19.111 1.00 23.17 80 SER A N 1
ATOM 614 C CA . SER A 1 80 ? 9.440 -11.583 19.578 1.00 23.17 80 SER A CA 1
ATOM 615 C C . SER A 1 80 ? 8.720 -12.472 18.550 1.00 23.17 80 SER A C 1
ATOM 617 O O . SER A 1 80 ? 7.946 -11.988 17.730 1.00 23.17 80 SER A O 1
ATOM 619 N N . ARG A 1 81 ? 9.065 -13.768 18.576 1.00 25.44 81 ARG A N 1
ATOM 620 C CA . ARG A 1 81 ? 8.610 -14.863 17.704 1.00 25.44 81 ARG A CA 1
ATOM 621 C C . ARG A 1 81 ? 7.405 -15.624 18.290 1.00 25.44 81 ARG A C 1
ATOM 623 O O . ARG A 1 81 ? 7.265 -15.691 19.507 1.00 25.44 81 ARG A O 1
ATOM 630 N N . ASP A 1 82 ? 6.675 -16.255 17.367 1.00 25.03 82 ASP A N 1
ATOM 631 C CA . ASP A 1 82 ? 5.855 -17.483 17.423 1.00 25.03 82 ASP A CA 1
ATOM 632 C C . ASP A 1 82 ? 4.643 -17.606 18.369 1.00 25.03 82 ASP A C 1
ATOM 634 O O . ASP A 1 82 ? 4.786 -17.705 19.585 1.00 25.03 82 ASP A O 1
ATOM 638 N N . ALA A 1 83 ? 3.457 -17.795 17.764 1.00 23.73 83 ALA A N 1
ATOM 639 C CA . ALA A 1 83 ? 2.620 -19.004 17.895 1.00 23.73 83 ALA A CA 1
ATOM 640 C C . ALA A 1 83 ? 1.419 -18.962 16.914 1.00 23.73 83 ALA A C 1
ATOM 642 O O . ALA A 1 83 ? 0.768 -17.929 16.786 1.00 23.73 83 ALA A O 1
ATOM 643 N N . ARG A 1 84 ? 1.119 -20.091 16.245 1.00 27.47 84 ARG A N 1
ATOM 644 C CA . ARG A 1 84 ? -0.172 -20.358 15.561 1.00 27.47 84 ARG A CA 1
ATOM 645 C C . ARG A 1 84 ? -1.275 -20.618 16.609 1.00 27.47 84 ARG A C 1
ATOM 647 O O . ARG A 1 84 ? -0.935 -20.908 17.759 1.00 27.47 84 ARG A O 1
ATOM 654 N N . PRO A 1 85 ? -2.563 -20.608 16.225 1.00 28.72 85 PRO A N 1
ATOM 655 C CA . PRO A 1 85 ? -3.193 -21.882 15.859 1.00 28.72 85 PRO A CA 1
ATOM 656 C C . PRO A 1 85 ? -4.155 -21.813 14.662 1.00 28.72 85 PRO A C 1
ATOM 658 O O . PRO A 1 85 ? -4.524 -20.747 14.179 1.00 28.72 85 PRO A O 1
ATOM 661 N N . ALA A 1 86 ? -4.489 -23.015 14.196 1.00 23.88 86 ALA A N 1
ATOM 662 C CA . ALA A 1 86 ? -5.386 -23.343 13.104 1.00 23.88 86 ALA A CA 1
ATOM 663 C C . ALA A 1 86 ? -6.872 -23.367 13.522 1.00 23.88 86 ALA A C 1
ATOM 665 O O . ALA A 1 86 ? -7.189 -23.437 14.707 1.00 23.88 86 ALA A O 1
ATOM 666 N N . GLU A 1 87 ? -7.711 -23.397 12.482 1.00 27.27 87 GLU A N 1
ATOM 667 C CA . GLU A 1 87 ? -9.125 -23.799 12.401 1.00 27.27 87 GLU A CA 1
ATOM 668 C C . GLU A 1 87 ? -10.215 -22.888 12.994 1.00 27.27 87 GLU A C 1
ATOM 670 O O . GLU A 1 87 ? -10.519 -22.875 14.180 1.00 27.27 87 GLU A O 1
ATOM 675 N N . SER A 1 88 ? -10.924 -22.212 12.087 1.00 24.75 88 SER A N 1
ATOM 676 C CA . SER A 1 88 ? -12.385 -22.349 11.956 1.00 24.75 88 SER A CA 1
ATOM 677 C C . SER A 1 88 ? -12.813 -21.852 10.571 1.00 24.75 88 SER A C 1
ATOM 679 O O . SER A 1 88 ? -12.895 -20.658 10.289 1.00 24.75 88 SER A O 1
ATOM 681 N N . ARG A 1 89 ? -13.039 -22.809 9.665 1.00 30.69 89 ARG A N 1
ATOM 682 C CA . ARG A 1 89 ? -13.855 -22.609 8.463 1.00 30.69 89 ARG A CA 1
ATOM 683 C C . ARG A 1 89 ? -15.334 -22.604 8.879 1.00 30.69 89 ARG A C 1
ATOM 685 O O . ARG A 1 89 ? -15.694 -23.248 9.854 1.00 30.69 89 ARG A O 1
ATOM 692 N N . SER A 1 90 ? -16.140 -21.901 8.082 1.00 35.56 90 SER A N 1
ATOM 693 C CA . SER A 1 90 ? -17.610 -21.779 8.107 1.00 35.56 90 SER A CA 1
ATOM 694 C C . SER A 1 90 ? -18.240 -21.105 9.331 1.00 35.56 90 SER A C 1
ATOM 696 O O . SER A 1 90 ? -18.384 -21.745 10.364 1.00 35.56 90 SER A O 1
ATOM 698 N N . LEU A 1 91 ? -18.679 -19.845 9.163 1.00 27.59 91 LEU A N 1
ATOM 699 C CA . LEU A 1 91 ? -19.933 -19.294 9.737 1.00 27.59 91 LEU A CA 1
ATOM 700 C C . LEU A 1 91 ? -20.235 -17.822 9.357 1.00 27.59 91 LEU A C 1
ATOM 702 O O . LEU A 1 91 ? -21.068 -17.178 9.982 1.00 27.59 91 LEU A O 1
ATOM 706 N N . TRP A 1 92 ? -19.620 -17.266 8.305 1.00 25.36 92 TRP A N 1
ATOM 707 C CA . TRP A 1 92 ? -19.828 -15.854 7.923 1.00 25.36 92 TRP A CA 1
ATOM 708 C C . TRP A 1 92 ? -20.915 -15.606 6.862 1.00 25.36 92 TRP A C 1
ATOM 710 O O . TRP A 1 92 ? -20.995 -14.501 6.334 1.00 25.36 92 TRP A O 1
ATOM 720 N N . ARG A 1 93 ? -21.763 -16.595 6.540 1.00 27.27 93 ARG A N 1
ATOM 721 C CA . ARG A 1 93 ? -22.858 -16.420 5.562 1.00 27.27 93 ARG A CA 1
ATOM 722 C C . ARG A 1 93 ? -24.270 -16.310 6.148 1.00 27.27 93 ARG A C 1
ATOM 724 O O . ARG A 1 93 ? -25.128 -15.804 5.438 1.00 27.27 93 ARG A O 1
ATOM 731 N N . ASP A 1 94 ? -24.487 -16.614 7.431 1.00 27.03 94 ASP A N 1
ATOM 732 C CA . ASP A 1 94 ? -25.857 -16.720 7.976 1.00 27.03 94 ASP A CA 1
ATOM 733 C C . ASP A 1 94 ? -26.229 -15.684 9.058 1.00 27.03 94 ASP A C 1
ATOM 735 O O . ASP A 1 94 ? -27.327 -15.732 9.601 1.00 27.03 94 ASP A O 1
ATOM 739 N N . LEU A 1 95 ? -25.369 -14.701 9.359 1.00 25.58 95 LEU A N 1
ATOM 740 C CA . LEU A 1 95 ? -25.641 -13.692 10.405 1.00 25.58 95 LEU A CA 1
ATOM 741 C C . LEU A 1 95 ? -26.195 -12.346 9.900 1.00 25.58 95 LEU A C 1
ATOM 743 O O . LEU A 1 95 ? -26.417 -11.442 10.700 1.00 25.58 95 LEU A O 1
ATOM 747 N N . PHE A 1 96 ? -26.481 -12.212 8.601 1.00 27.34 96 PHE A N 1
ATOM 748 C CA . PHE A 1 96 ? -27.112 -11.013 8.024 1.00 27.34 96 PHE A CA 1
ATOM 749 C C . PHE A 1 96 ? -28.343 -11.356 7.178 1.00 27.34 96 PHE A C 1
ATOM 751 O O . PHE A 1 96 ? -28.492 -10.908 6.044 1.00 27.34 96 PHE A O 1
ATOM 758 N N . SER A 1 97 ? -29.255 -12.146 7.744 1.00 25.78 97 SER A N 1
ATOM 759 C CA . SER A 1 97 ? -30.622 -12.266 7.232 1.00 25.78 97 SER A CA 1
ATOM 760 C C . SER A 1 97 ? -31.613 -11.797 8.295 1.00 25.78 97 SER A C 1
ATOM 762 O O . SER A 1 97 ? -32.345 -12.573 8.896 1.00 25.78 97 SER A O 1
ATOM 764 N N . VAL A 1 98 ? -31.621 -10.486 8.538 1.00 27.81 98 VAL A N 1
ATOM 765 C CA . VAL A 1 98 ? -32.833 -9.806 9.000 1.00 27.81 98 VAL A CA 1
ATOM 766 C C . VAL A 1 98 ? -33.335 -9.017 7.806 1.00 27.81 98 VAL A C 1
ATOM 768 O O . VAL A 1 98 ? -32.719 -8.052 7.357 1.00 27.81 98 VAL A O 1
ATOM 771 N N . ARG A 1 99 ? -34.431 -9.517 7.247 1.00 25.97 99 ARG A N 1
ATOM 772 C CA . ARG A 1 99 ? -35.195 -8.929 6.155 1.00 25.97 99 ARG A CA 1
ATOM 773 C C . ARG A 1 99 ? -35.764 -7.595 6.650 1.00 25.97 99 ARG A C 1
ATOM 775 O O . ARG A 1 99 ? -36.816 -7.566 7.275 1.00 25.97 99 ARG A O 1
ATOM 782 N N . LEU A 1 100 ? -35.033 -6.503 6.432 1.00 27.62 100 LEU A N 1
ATOM 783 C CA . LEU A 1 100 ? -35.569 -5.150 6.566 1.00 27.62 100 LEU A CA 1
ATOM 784 C C . LEU A 1 100 ? -36.439 -4.889 5.336 1.00 27.62 100 LEU A C 1
ATOM 786 O O . LEU A 1 100 ? -35.940 -4.549 4.263 1.00 27.62 100 LEU A O 1
ATOM 790 N N . GLU A 1 101 ? -37.743 -5.105 5.478 1.00 26.36 101 GLU A N 1
ATOM 791 C CA . GLU A 1 101 ? -38.716 -4.614 4.510 1.00 26.36 101 GLU A CA 1
ATOM 792 C C . GLU A 1 101 ? -38.726 -3.077 4.553 1.00 26.36 101 GLU A C 1
ATOM 794 O O . GLU A 1 101 ? -39.171 -2.451 5.508 1.00 26.36 101 GLU A O 1
ATOM 799 N N . SER A 1 102 ? -38.139 -2.497 3.502 1.00 30.59 102 SER A N 1
ATOM 800 C CA . SER A 1 102 ? -38.417 -1.183 2.912 1.00 30.59 102 SER A CA 1
ATOM 801 C C . SER A 1 102 ? -38.753 -0.022 3.859 1.00 30.59 102 SER A C 1
ATOM 803 O O . SER A 1 102 ? -39.912 0.353 4.019 1.00 30.59 102 SER A O 1
ATOM 805 N N . VAL A 1 103 ? -37.714 0.687 4.305 1.00 28.36 103 VAL A N 1
ATOM 806 C CA . VAL A 1 103 ? -37.782 2.142 4.504 1.00 28.36 103 VAL A CA 1
ATOM 807 C C . VAL A 1 103 ? -36.817 2.764 3.499 1.00 28.36 103 VAL A C 1
ATOM 809 O O . VAL A 1 103 ? -35.609 2.557 3.580 1.00 28.36 103 VAL A O 1
ATOM 812 N N . HIS A 1 104 ? -37.351 3.467 2.498 1.00 27.69 104 HIS A N 1
ATOM 813 C CA . HIS A 1 104 ? -36.551 4.205 1.519 1.00 27.69 104 HIS A CA 1
ATOM 814 C C . HIS A 1 104 ? -35.827 5.358 2.226 1.00 27.69 104 HIS A C 1
ATOM 816 O O . HIS A 1 104 ? -36.432 6.386 2.525 1.00 27.69 104 HIS A O 1
ATOM 822 N N . ILE A 1 105 ? -34.532 5.192 2.498 1.00 33.12 105 ILE A N 1
ATOM 823 C CA . ILE A 1 105 ? -33.661 6.275 2.960 1.00 33.12 105 ILE A CA 1
ATOM 824 C C . ILE A 1 105 ? -32.936 6.826 1.734 1.00 33.12 105 ILE A C 1
ATOM 826 O O . ILE A 1 105 ? -32.179 6.121 1.076 1.00 33.12 105 ILE A O 1
ATOM 830 N N . ASN A 1 106 ? -33.201 8.091 1.417 1.00 25.89 106 ASN A N 1
ATOM 831 C CA . ASN A 1 106 ? -32.585 8.802 0.303 1.00 25.89 106 ASN A CA 1
ATOM 832 C C . ASN A 1 106 ? -31.100 9.073 0.635 1.00 25.89 106 ASN A C 1
ATOM 834 O O . ASN A 1 106 ? -30.794 9.828 1.560 1.00 25.89 106 ASN A O 1
ATOM 838 N N . GLU A 1 107 ? -30.173 8.437 -0.088 1.00 32.12 107 GLU A N 1
ATOM 839 C CA . GLU A 1 107 ? -28.725 8.418 0.211 1.00 32.12 107 GLU A CA 1
ATOM 840 C C . GLU A 1 107 ? -27.994 9.757 -0.031 1.00 32.12 107 GLU A C 1
ATOM 842 O O . GLU A 1 107 ? -26.812 9.896 0.288 1.00 32.12 107 GLU A O 1
ATOM 847 N N . SER A 1 108 ? -28.674 10.789 -0.535 1.00 27.05 108 SER A N 1
ATOM 848 C CA . SER A 1 108 ? -28.052 12.040 -0.996 1.00 27.05 108 SER A CA 1
ATOM 849 C C . SER A 1 108 ? -27.606 13.023 0.104 1.00 27.05 108 SER A C 1
ATOM 851 O O . SER A 1 108 ? -27.224 14.147 -0.208 1.00 27.05 108 SER A O 1
ATOM 853 N N . SER A 1 109 ? -27.624 12.641 1.386 1.00 29.14 109 SER A N 1
ATOM 854 C CA . SER A 1 109 ? -27.243 13.522 2.514 1.00 29.14 109 SER A CA 1
ATOM 855 C C . SER A 1 109 ? -26.103 12.992 3.402 1.00 29.14 109 SER A C 1
ATOM 857 O O . SER A 1 109 ? -25.783 13.589 4.428 1.00 29.14 109 SER A O 1
ATOM 859 N N . LEU A 1 110 ? -25.429 11.907 3.004 1.00 35.41 110 LEU A N 1
ATOM 860 C CA . LEU A 1 110 ? -24.412 11.216 3.818 1.00 35.41 110 LEU A CA 1
ATOM 861 C C . LEU A 1 110 ? -22.968 11.747 3.676 1.00 35.41 110 LEU A C 1
ATOM 863 O O . LEU A 1 110 ? -22.011 11.047 4.007 1.00 35.41 110 LEU A O 1
ATOM 867 N N . GLN A 1 111 ? -22.771 12.998 3.253 1.00 32.66 111 GLN A N 1
ATOM 868 C CA . GLN A 1 111 ? -21.464 13.664 3.357 1.00 32.66 111 GLN A CA 1
ATOM 869 C C . GLN A 1 111 ? -21.341 14.386 4.706 1.00 32.66 111 GLN A C 1
ATOM 871 O O . GLN A 1 111 ? -21.435 15.605 4.808 1.00 32.66 111 GLN A O 1
ATOM 876 N N . GLY A 1 112 ? -21.128 13.611 5.769 1.00 30.38 112 GLY A N 1
ATOM 877 C CA . GLY A 1 112 ? -20.912 14.122 7.119 1.00 30.38 112 GLY A CA 1
ATOM 878 C C . GLY A 1 112 ? -19.878 13.282 7.853 1.00 30.38 112 GLY A C 1
ATOM 879 O O . GLY A 1 112 ? -19.963 12.059 7.894 1.00 30.38 112 GLY A O 1
ATOM 880 N N . THR A 1 113 ? -18.870 13.947 8.410 1.00 34.31 113 THR A N 1
ATOM 881 C CA . THR A 1 113 ? -17.841 13.390 9.299 1.00 34.31 113 THR A CA 1
ATOM 882 C C . THR A 1 113 ? -18.404 12.361 10.283 1.00 34.31 113 THR A C 1
ATOM 884 O O . THR A 1 113 ? -19.453 12.612 10.862 1.00 34.31 113 THR A O 1
ATOM 887 N N . PHE A 1 114 ? -17.670 11.260 10.513 1.00 31.95 114 PHE A N 1
ATOM 888 C CA . PHE A 1 114 ? -17.915 10.223 11.533 1.00 31.95 114 PHE A CA 1
ATOM 889 C C . PHE A 1 114 ? -18.094 10.808 12.953 1.00 31.95 114 PHE A C 1
ATOM 891 O O . PHE A 1 114 ? -17.206 10.738 13.798 1.00 31.95 114 PHE A O 1
ATOM 898 N N . GLY A 1 115 ? -19.254 11.396 13.213 1.00 33.91 115 GLY A N 1
ATOM 899 C CA . GLY A 1 115 ? -19.744 11.837 14.505 1.00 33.91 115 GLY A CA 1
ATOM 900 C C . GLY A 1 115 ? -21.175 11.338 14.627 1.00 33.91 115 GLY A C 1
ATOM 901 O O . GLY A 1 115 ? -21.996 11.670 13.782 1.00 33.91 115 GLY A O 1
ATOM 902 N N . SER A 1 116 ? -21.415 10.478 15.622 1.00 41.22 116 SER A N 1
ATOM 903 C CA . SER A 1 116 ? -22.723 10.012 16.115 1.00 41.22 116 SER A CA 1
ATOM 904 C C . SER A 1 116 ? -23.915 10.278 15.181 1.00 41.22 116 SER A C 1
ATOM 906 O O . SER A 1 116 ? -24.619 11.278 15.333 1.00 41.22 116 SER A O 1
ATOM 908 N N . PHE A 1 117 ? -24.161 9.364 14.240 1.00 41.50 117 PHE A N 1
ATOM 909 C CA . PHE A 1 117 ? -25.427 9.310 13.513 1.00 41.50 117 PHE A CA 1
ATOM 910 C C . PHE A 1 117 ? -26.521 8.881 14.497 1.00 41.50 117 PHE A C 1
ATOM 912 O O . PHE A 1 117 ? -26.764 7.695 14.693 1.00 41.50 117 PHE A O 1
ATOM 919 N N . VAL A 1 118 ? -27.140 9.852 15.166 1.00 49.00 118 VAL A N 1
ATOM 920 C CA . VAL A 1 118 ? -28.427 9.656 15.837 1.00 49.00 118 VAL A CA 1
ATOM 921 C C . VAL A 1 118 ? -29.489 10.068 14.820 1.00 49.00 118 VAL A C 1
ATOM 923 O O . VAL A 1 118 ? -29.538 11.250 14.462 1.00 49.00 118 VAL A O 1
ATOM 926 N N . PRO A 1 119 ? -30.299 9.129 14.304 1.00 51.19 119 PRO A N 1
ATOM 927 C CA . PRO A 1 119 ? -31.381 9.458 13.387 1.00 51.19 119 PRO A CA 1
ATOM 928 C C . PRO A 1 119 ? -32.292 10.543 13.977 1.00 51.19 119 PRO A C 1
ATOM 930 O O . PRO A 1 119 ? -32.548 10.552 15.182 1.00 51.19 119 PRO A O 1
ATOM 933 N N . CYS A 1 120 ? -32.793 11.463 13.145 1.00 53.00 120 CYS A N 1
ATOM 934 C CA . CYS A 1 120 ? -33.569 12.625 13.603 1.00 53.00 120 CYS A CA 1
ATOM 935 C C . CYS A 1 120 ? -34.798 12.271 14.460 1.00 53.00 120 CYS A C 1
ATOM 937 O O . CYS A 1 120 ? -35.199 13.101 15.267 1.00 53.00 120 CYS A O 1
ATOM 939 N N . TYR A 1 121 ? -35.354 11.061 14.335 1.00 61.94 121 TYR A N 1
ATOM 940 C CA . TYR A 1 121 ? -36.493 10.587 15.133 1.00 61.94 121 TYR A CA 1
ATOM 941 C C . TYR A 1 121 ? -36.131 10.161 16.569 1.00 61.94 121 TYR A C 1
ATOM 943 O O . TYR A 1 121 ? -37.020 10.032 17.399 1.00 61.94 121 TYR A O 1
ATOM 951 N N . ILE A 1 122 ? -34.844 9.977 16.886 1.00 61.41 122 ILE A N 1
ATOM 952 C CA . ILE A 1 122 ? -34.356 9.610 18.233 1.00 61.41 122 ILE A CA 1
ATOM 953 C C . ILE A 1 122 ? -33.848 10.851 18.996 1.00 61.41 122 ILE A C 1
ATOM 955 O O . ILE A 1 122 ? -33.525 10.799 20.183 1.00 61.41 122 ILE A O 1
ATOM 959 N N . LYS A 1 123 ? -33.768 12.014 18.335 1.00 64.44 123 LYS A N 1
ATOM 960 C CA . LYS A 1 123 ? -33.354 13.260 18.992 1.00 64.44 123 LYS A CA 1
ATOM 961 C C . LYS A 1 123 ? -34.369 13.654 20.069 1.00 64.44 123 LYS A C 1
ATOM 963 O O . LYS A 1 123 ? -35.507 13.970 19.750 1.00 64.44 123 LYS A O 1
ATOM 968 N N . GLY A 1 124 ? -33.915 13.708 21.321 1.00 69.38 124 GLY A N 1
ATOM 969 C CA . GLY A 1 124 ? -34.695 14.204 22.462 1.00 69.38 124 GLY A CA 1
ATOM 970 C C . GLY A 1 124 ? -35.104 13.139 23.479 1.00 69.38 124 GLY A C 1
ATOM 971 O O . GLY A 1 124 ? -35.510 13.509 24.571 1.00 69.38 124 GLY A O 1
ATOM 972 N N . PHE A 1 125 ? -34.940 11.854 23.158 1.00 77.38 125 PHE A N 1
ATOM 973 C CA . PHE A 1 125 ? -35.172 10.762 24.103 1.00 77.38 125 PHE A CA 1
ATOM 974 C C . PHE A 1 125 ? -34.012 10.671 25.096 1.00 77.38 125 PHE A C 1
ATOM 976 O O . PHE A 1 125 ? -32.841 10.682 24.694 1.00 77.38 125 PHE A O 1
ATOM 983 N N . ASP A 1 126 ? -34.321 10.559 26.386 1.00 82.12 126 ASP A N 1
ATOM 984 C CA . ASP A 1 126 ? -33.319 10.238 27.391 1.00 82.12 126 ASP A CA 1
ATOM 985 C C . ASP A 1 126 ? -33.029 8.722 27.434 1.00 82.12 126 ASP A C 1
ATOM 987 O O . ASP A 1 126 ? -33.594 7.907 26.701 1.00 82.12 126 ASP A O 1
ATOM 991 N N . LYS A 1 127 ? -32.082 8.305 28.279 1.00 80.56 127 LYS A N 1
ATOM 992 C CA . LYS A 1 127 ? -31.687 6.891 28.367 1.00 80.56 127 LYS A CA 1
ATOM 993 C C . LYS A 1 127 ? -32.823 5.983 28.862 1.00 80.56 127 LYS A C 1
ATOM 995 O O . LYS A 1 127 ? -32.847 4.803 28.512 1.00 80.56 127 LYS A O 1
ATOM 1000 N N . SER A 1 128 ? -33.697 6.498 29.720 1.00 83.94 128 SER A N 1
ATOM 1001 C CA . SER A 1 128 ? -34.866 5.775 30.211 1.00 83.94 128 SER A CA 1
ATOM 1002 C C . SER A 1 128 ? -35.900 5.640 29.103 1.00 83.94 128 SER A C 1
ATOM 1004 O O . SER A 1 128 ? -36.374 4.532 28.870 1.00 83.94 128 SER A O 1
ATOM 1006 N N . ASP A 1 129 ? -36.170 6.720 28.371 1.00 85.31 129 ASP A N 1
ATOM 1007 C CA . ASP A 1 129 ? -37.113 6.728 27.253 1.00 85.31 129 ASP A CA 1
ATOM 1008 C C . ASP A 1 129 ? -36.699 5.717 26.179 1.00 85.31 129 ASP A C 1
ATOM 1010 O O . ASP A 1 129 ? -37.521 4.942 25.699 1.00 85.31 129 ASP A O 1
ATOM 1014 N N . LEU A 1 130 ? -35.403 5.647 25.857 1.00 84.06 130 LEU A N 1
ATOM 1015 C CA . LEU A 1 130 ? -34.869 4.665 24.908 1.00 84.06 130 LEU A CA 1
ATOM 1016 C C . LEU A 1 130 ? -34.997 3.221 25.402 1.00 84.06 130 LEU A C 1
ATOM 1018 O O . LEU A 1 130 ? -35.275 2.325 24.609 1.00 84.06 130 LEU A O 1
ATOM 1022 N N . ASN A 1 131 ? -34.783 2.974 26.697 1.00 85.00 131 ASN A N 1
ATOM 1023 C CA . ASN A 1 131 ? -34.959 1.636 27.263 1.00 85.00 131 ASN A CA 1
ATOM 1024 C C . ASN A 1 131 ? -36.429 1.213 27.263 1.00 85.00 131 ASN A C 1
ATOM 1026 O O . ASN A 1 131 ? -36.713 0.050 26.988 1.00 85.00 131 ASN A O 1
ATOM 1030 N N . ASN A 1 132 ? -37.336 2.143 27.564 1.00 86.69 132 ASN A N 1
ATOM 1031 C CA . ASN A 1 132 ? -38.772 1.893 27.532 1.00 86.69 132 ASN A CA 1
ATOM 1032 C C . ASN A 1 132 ? -39.228 1.626 26.099 1.00 86.69 132 ASN A C 1
ATOM 1034 O O . ASN A 1 132 ? -39.857 0.610 25.862 1.00 86.69 132 ASN A O 1
ATOM 1038 N N . LEU A 1 133 ? -38.795 2.432 25.126 1.00 86.19 133 LEU A N 1
ATOM 1039 C CA . LEU A 1 133 ? -39.081 2.204 23.707 1.00 86.19 133 LEU A CA 1
ATOM 1040 C C . LEU A 1 133 ? -38.608 0.817 23.238 1.00 86.19 133 LEU A C 1
ATOM 1042 O O . LEU A 1 133 ? -39.351 0.089 22.585 1.00 86.19 133 LEU A O 1
ATOM 1046 N N . LEU A 1 134 ? -37.384 0.417 23.609 1.00 86.25 134 LEU A N 1
ATOM 1047 C CA . LEU A 1 134 ? -36.857 -0.919 23.307 1.00 86.25 134 LEU A CA 1
ATOM 1048 C C . LEU A 1 134 ? -37.716 -2.036 23.908 1.00 86.25 134 LEU A C 1
ATOM 1050 O O . LEU A 1 134 ? -37.907 -3.074 23.273 1.00 86.25 134 LEU A O 1
ATOM 1054 N N . PHE A 1 135 ? -38.217 -1.843 25.125 1.00 87.81 135 PHE A N 1
ATOM 1055 C CA . PHE A 1 135 ? -39.033 -2.836 25.807 1.00 87.81 135 PHE A CA 1
ATOM 1056 C C . PHE A 1 135 ? -40.469 -2.873 25.266 1.00 87.81 135 PHE A C 1
ATOM 1058 O O . PHE A 1 135 ? -40.965 -3.946 24.947 1.00 87.81 135 PHE A O 1
ATOM 1065 N N . ASP A 1 136 ? -41.110 -1.723 25.103 1.00 87.88 136 ASP A N 1
ATOM 1066 C CA . ASP A 1 136 ? -42.524 -1.618 24.752 1.00 87.88 136 ASP A CA 1
ATOM 1067 C C . ASP A 1 136 ? -42.776 -1.943 23.273 1.00 87.88 136 ASP A C 1
ATOM 1069 O O . ASP A 1 136 ? -43.715 -2.671 22.956 1.00 87.88 136 ASP A O 1
ATOM 1073 N N . GLU A 1 137 ? -41.927 -1.456 22.359 1.00 89.06 137 GLU A N 1
ATOM 1074 C CA . GLU A 1 137 ? -42.117 -1.683 20.919 1.00 89.06 137 GLU A CA 1
ATOM 1075 C C . GLU A 1 137 ? -41.448 -2.965 20.418 1.00 89.06 137 GLU A C 1
ATOM 1077 O O . GLU A 1 137 ? -41.949 -3.609 19.496 1.00 89.06 137 GLU A O 1
ATOM 1082 N N . PHE A 1 138 ? -40.318 -3.356 21.016 1.00 89.25 138 PHE A N 1
ATOM 1083 C CA . PHE A 1 138 ? -39.495 -4.461 20.510 1.00 89.25 138 PHE A CA 1
ATOM 1084 C C . PHE A 1 138 ? -39.337 -5.620 21.501 1.00 89.25 138 PHE A C 1
ATOM 1086 O O . PHE A 1 138 ? -38.695 -6.616 21.165 1.00 89.25 138 PHE A O 1
ATOM 1093 N N . ASN A 1 139 ? -39.915 -5.529 22.707 1.00 88.94 139 ASN A N 1
ATOM 1094 C CA . ASN A 1 139 ? -39.776 -6.525 23.777 1.00 88.94 139 ASN A CA 1
ATOM 1095 C C . ASN A 1 139 ? -38.305 -6.827 24.138 1.00 88.94 139 ASN A C 1
ATOM 1097 O O . ASN A 1 139 ? -37.940 -7.949 24.497 1.00 88.94 139 ASN A O 1
ATOM 1101 N N . VAL A 1 140 ? -37.433 -5.818 24.031 1.00 89.31 140 VAL A N 1
ATOM 1102 C CA . VAL A 1 140 ? -36.000 -5.918 24.329 1.00 89.31 140 VAL A CA 1
ATOM 1103 C C . VAL A 1 140 ? -35.695 -5.257 25.668 1.00 89.31 140 VAL A C 1
ATOM 1105 O O . VAL A 1 140 ? -35.680 -4.036 25.800 1.00 89.31 140 VAL A O 1
ATOM 1108 N N . ASN A 1 141 ? -35.336 -6.061 26.670 1.00 88.69 141 ASN A N 1
ATOM 1109 C CA . ASN A 1 141 ? -34.783 -5.534 27.914 1.00 88.69 141 ASN A CA 1
ATOM 1110 C C . ASN A 1 141 ? -33.273 -5.288 27.765 1.00 88.69 141 ASN A C 1
ATOM 1112 O O . ASN A 1 141 ? -32.456 -6.208 27.859 1.00 88.69 141 ASN A O 1
ATOM 1116 N N . TYR A 1 142 ? -32.883 -4.022 27.586 1.00 85.44 142 TYR A N 1
ATOM 1117 C CA . TYR A 1 142 ? -31.476 -3.642 27.428 1.00 85.44 142 TYR A CA 1
ATOM 1118 C C . TYR A 1 142 ? -30.593 -4.146 28.576 1.00 85.44 142 TYR A C 1
ATOM 1120 O O . TYR A 1 142 ? -29.448 -4.514 28.353 1.00 85.44 142 TYR A O 1
ATOM 1128 N N . ASN A 1 143 ? -31.083 -4.212 29.817 1.00 86.19 143 ASN A N 1
ATOM 1129 C CA . ASN A 1 143 ? -30.251 -4.580 30.965 1.00 86.19 143 ASN A CA 1
ATOM 1130 C C . ASN A 1 143 ? -29.909 -6.074 31.034 1.00 86.19 143 ASN A C 1
ATOM 1132 O O . ASN A 1 143 ? -28.904 -6.424 31.672 1.00 86.19 143 ASN A O 1
ATOM 1136 N N . THR A 1 144 ? -30.699 -6.926 30.377 1.00 88.69 144 THR A N 1
ATOM 1137 C CA . THR A 1 144 ? -30.483 -8.378 30.316 1.00 88.69 144 THR A CA 1
ATOM 1138 C C . THR A 1 144 ? -29.626 -8.798 29.128 1.00 88.69 144 THR A C 1
ATOM 1140 O O . THR A 1 144 ? -29.182 -9.941 29.095 1.00 88.69 144 THR A O 1
ATOM 1143 N N . LEU A 1 145 ? -29.344 -7.891 28.185 1.00 89.19 145 LEU A N 1
ATOM 1144 C CA . LEU A 1 145 ? -28.452 -8.184 27.065 1.00 89.19 145 LEU A CA 1
ATOM 1145 C C . LEU A 1 145 ? -27.044 -8.550 27.549 1.00 89.19 145 LEU A C 1
ATOM 1147 O O . LEU A 1 145 ? -26.558 -8.085 28.597 1.00 89.19 145 LEU A O 1
ATOM 1151 N N . GLU A 1 146 ? -26.357 -9.363 26.747 1.00 88.62 146 GLU A N 1
ATOM 1152 C CA . GLU A 1 146 ? -24.980 -9.744 27.032 1.00 88.62 146 GLU A CA 1
ATOM 1153 C C . GLU A 1 146 ? -24.086 -8.502 27.200 1.00 88.62 146 GLU A C 1
ATOM 1155 O O . GLU A 1 146 ? -24.284 -7.483 26.527 1.00 88.62 146 GLU A O 1
ATOM 1160 N N . PRO A 1 147 ? -23.089 -8.540 28.104 1.00 87.88 147 PRO A N 1
ATOM 1161 C CA . PRO A 1 147 ? -22.208 -7.402 28.359 1.00 87.88 147 PRO A CA 1
ATOM 1162 C C . PRO A 1 147 ? -21.547 -6.818 27.105 1.00 87.88 147 PRO A C 1
ATOM 1164 O O . PRO A 1 147 ? -21.376 -5.601 27.037 1.00 87.88 147 PRO A O 1
ATOM 1167 N N . ILE A 1 148 ? -21.236 -7.650 26.106 1.00 89.25 148 ILE A N 1
ATOM 1168 C CA . ILE A 1 148 ? -20.616 -7.226 24.845 1.00 89.25 148 ILE A CA 1
ATOM 1169 C C . ILE A 1 148 ? -21.439 -6.161 24.105 1.00 89.25 148 ILE A C 1
ATOM 1171 O O . ILE A 1 148 ? -20.863 -5.205 23.590 1.00 89.25 148 ILE A O 1
ATOM 1175 N N . PHE A 1 149 ? -22.773 -6.250 24.146 1.00 87.00 149 PHE A N 1
ATOM 1176 C CA . PHE A 1 149 ? -23.678 -5.293 23.497 1.00 87.00 149 PHE A CA 1
ATOM 1177 C C . PHE A 1 149 ? -23.853 -3.992 24.284 1.00 87.00 149 PHE A C 1
ATOM 1179 O O . PHE A 1 149 ? -24.366 -3.013 23.753 1.00 87.00 149 PHE A O 1
ATOM 1186 N N . ARG A 1 150 ? -23.437 -3.968 25.555 1.00 88.31 150 ARG A N 1
ATOM 1187 C CA . ARG A 1 150 ? -23.712 -2.851 26.472 1.00 88.31 150 ARG A CA 1
ATOM 1188 C C . ARG A 1 150 ? -22.480 -2.079 26.908 1.00 88.31 150 ARG A C 1
ATOM 1190 O O . ARG A 1 150 ? -22.607 -0.946 27.362 1.00 88.31 150 ARG A O 1
ATOM 1197 N N . GLN A 1 151 ? -21.317 -2.725 26.883 1.00 86.81 151 GLN A N 1
ATOM 1198 C CA . GLN A 1 151 ? -20.102 -2.255 27.559 1.00 86.81 151 GLN A CA 1
ATOM 1199 C C . GLN A 1 151 ? -18.905 -2.122 26.611 1.00 86.81 151 GLN A C 1
ATOM 1201 O O . GLN A 1 151 ? -17.843 -1.670 27.033 1.00 86.81 151 GLN A O 1
ATOM 1206 N N . GLY A 1 152 ? -19.057 -2.505 25.339 1.00 87.12 152 GLY A N 1
ATOM 1207 C CA . GLY A 1 152 ? -17.938 -2.592 24.403 1.00 87.12 152 GLY A CA 1
ATOM 1208 C C . GLY A 1 152 ? -16.933 -3.678 24.802 1.00 87.12 152 GLY A C 1
ATOM 1209 O O . GLY A 1 152 ? -17.186 -4.488 25.696 1.00 87.12 152 GLY A O 1
ATOM 1210 N N . SER A 1 153 ? -15.788 -3.719 24.118 1.00 91.69 153 SER A N 1
ATOM 1211 C CA . SER A 1 153 ? -14.750 -4.737 24.331 1.00 91.69 153 SER A CA 1
ATOM 1212 C C . SER A 1 153 ? -13.409 -4.100 24.689 1.00 91.69 153 SER A C 1
ATOM 1214 O O . SER A 1 153 ? -12.879 -3.302 23.920 1.00 91.69 153 SER A O 1
ATOM 1216 N N . CYS A 1 154 ? -12.826 -4.508 25.816 1.00 91.06 154 CYS A N 1
ATOM 1217 C CA . CYS A 1 154 ? -11.442 -4.212 26.182 1.00 91.06 154 CYS A CA 1
ATOM 1218 C C . CYS A 1 154 ? -10.563 -5.430 25.904 1.00 91.06 154 CYS A C 1
ATOM 1220 O O . CYS A 1 154 ? -10.834 -6.510 26.420 1.00 91.06 154 CYS A O 1
ATOM 1222 N N . LEU A 1 155 ? -9.483 -5.268 25.140 1.00 91.81 155 LEU A N 1
ATOM 1223 C CA . LEU A 1 155 ? -8.506 -6.337 24.929 1.00 91.81 155 LEU A CA 1
ATOM 1224 C C . LEU A 1 155 ? -7.350 -6.184 25.913 1.00 91.81 155 LEU A C 1
ATOM 1226 O O . LEU A 1 155 ? -6.568 -5.238 25.818 1.00 91.81 155 LEU A O 1
ATOM 1230 N N . LEU A 1 156 ? -7.230 -7.122 26.851 1.00 90.06 156 LEU A N 1
ATOM 1231 C CA . LEU A 1 156 ? -6.240 -7.055 27.922 1.00 90.06 156 LEU A CA 1
ATOM 1232 C C . LEU A 1 156 ? -5.218 -8.174 27.812 1.00 90.06 156 LEU A C 1
ATOM 1234 O O . LEU A 1 156 ? -5.563 -9.344 27.650 1.00 90.06 156 LEU A O 1
ATOM 1238 N N . LYS A 1 157 ? -3.941 -7.820 27.968 1.00 89.69 157 LYS A N 1
ATOM 1239 C CA . LYS A 1 157 ? -2.890 -8.811 28.198 1.00 89.69 157 LYS A CA 1
ATOM 1240 C C . LYS A 1 157 ? -3.016 -9.318 29.632 1.00 89.69 157 LYS A C 1
ATOM 1242 O O . LYS A 1 157 ? -3.033 -8.529 30.571 1.00 89.69 157 LYS A O 1
ATOM 1247 N N . THR A 1 158 ? -3.026 -10.631 29.804 1.00 87.31 158 THR A N 1
ATOM 1248 C CA . THR A 1 158 ? -3.000 -11.309 31.104 1.00 87.31 158 THR A CA 1
ATOM 1249 C C . THR A 1 158 ? -1.987 -12.456 31.094 1.00 87.31 158 THR A C 1
ATOM 1251 O O . THR A 1 158 ? -1.432 -12.799 30.047 1.00 87.31 158 THR A O 1
ATOM 1254 N N . VAL A 1 159 ? -1.724 -13.044 32.259 1.00 86.06 159 VAL A N 1
ATOM 1255 C CA . VAL A 1 159 ? -0.939 -14.271 32.404 1.00 86.06 159 VAL A CA 1
ATOM 1256 C C . VAL A 1 159 ? -1.879 -15.374 32.861 1.00 86.06 159 VAL A C 1
ATOM 1258 O O . VAL A 1 159 ? -2.518 -15.241 33.898 1.00 86.06 159 VAL A O 1
ATOM 1261 N N . VAL A 1 160 ? -1.947 -16.460 32.098 1.00 83.25 160 VAL A N 1
ATOM 1262 C CA . VAL A 1 160 ? -2.701 -17.659 32.481 1.00 83.25 160 VAL A CA 1
ATOM 1263 C C . VAL A 1 160 ? -1.757 -18.841 32.643 1.00 83.25 160 VAL A C 1
ATOM 1265 O O . VAL A 1 160 ? -0.737 -18.926 31.951 1.00 83.25 160 VAL A O 1
ATOM 1268 N N . GLU A 1 161 ? -2.094 -19.757 33.547 1.00 84.19 161 GLU A N 1
ATOM 1269 C CA . GLU A 1 161 ? -1.464 -21.074 33.585 1.00 84.19 161 GLU A CA 1
ATOM 1270 C C . GLU A 1 161 ? -1.955 -21.897 32.395 1.00 84.19 161 GLU A C 1
ATOM 1272 O O . GLU A 1 161 ? -3.154 -22.109 32.230 1.00 84.19 161 GLU A O 1
ATOM 1277 N N . ASP A 1 162 ? -1.026 -22.353 31.562 1.00 82.00 162 ASP A N 1
ATOM 1278 C CA . ASP A 1 162 ? -1.310 -23.209 30.416 1.00 82.00 162 ASP A CA 1
ATOM 1279 C C . ASP A 1 162 ? -0.625 -24.562 30.605 1.00 82.00 162 ASP A C 1
ATOM 1281 O O . ASP A 1 162 ? 0.556 -24.614 30.968 1.00 82.00 162 ASP A O 1
ATOM 1285 N N . VAL A 1 163 ? -1.342 -25.660 30.366 1.00 84.06 163 VAL A N 1
ATOM 1286 C CA . VAL A 1 163 ? -0.761 -27.007 30.431 1.00 84.06 163 VAL A CA 1
ATOM 1287 C C . VAL A 1 163 ? -0.011 -27.251 29.128 1.00 84.06 163 VAL A C 1
ATOM 1289 O O . VAL A 1 163 ? -0.605 -27.340 28.062 1.00 84.06 163 VAL A O 1
ATOM 1292 N N . VAL A 1 164 ? 1.316 -27.323 29.197 1.00 82.69 164 VAL A N 1
ATOM 1293 C CA . VAL A 1 164 ? 2.163 -27.417 27.998 1.00 82.69 164 VAL A CA 1
ATOM 1294 C C . VAL A 1 164 ? 2.409 -28.866 27.595 1.00 82.69 164 VAL A C 1
ATOM 1296 O O . VAL A 1 164 ? 2.542 -29.156 26.409 1.00 82.69 164 VAL A O 1
ATOM 1299 N N . LYS A 1 165 ? 2.518 -29.760 28.577 1.00 84.56 165 LYS A N 1
ATOM 1300 C CA . LYS A 1 165 ? 2.750 -31.200 28.411 1.00 84.56 165 LYS A CA 1
ATOM 1301 C C . LYS A 1 165 ? 2.195 -31.936 29.625 1.00 84.56 165 LYS A C 1
ATOM 1303 O O . LYS A 1 165 ? 1.962 -31.309 30.653 1.00 84.56 165 LYS A O 1
ATOM 1308 N N . TYR A 1 166 ? 2.064 -33.248 29.525 1.00 86.88 166 TYR A N 1
ATOM 1309 C CA . TYR A 1 166 ? 1.867 -34.127 30.674 1.00 86.88 166 TYR A CA 1
ATOM 1310 C C . TYR A 1 166 ? 3.177 -34.878 30.941 1.00 86.88 166 TYR A C 1
ATOM 1312 O O . TYR A 1 166 ? 3.932 -35.137 30.003 1.00 86.88 166 TYR A O 1
ATOM 1320 N N . THR A 1 167 ? 3.494 -35.149 32.206 1.00 84.81 167 THR A N 1
ATOM 1321 C CA . THR A 1 167 ? 4.581 -36.067 32.570 1.00 84.81 167 THR A CA 1
ATOM 1322 C C . THR A 1 167 ? 4.183 -37.501 32.227 1.00 84.81 167 THR A C 1
ATOM 1324 O O . THR A 1 167 ? 3.001 -37.783 32.034 1.00 84.81 167 THR A O 1
ATOM 1327 N N . ASP A 1 168 ? 5.147 -38.421 32.218 1.00 81.12 168 ASP A N 1
ATOM 1328 C CA . ASP A 1 168 ? 4.896 -39.848 31.956 1.00 81.12 168 ASP A CA 1
ATOM 1329 C C . ASP A 1 168 ? 3.917 -40.476 32.972 1.00 81.12 168 ASP A C 1
ATOM 1331 O O . ASP A 1 168 ? 3.238 -41.451 32.670 1.00 81.12 168 ASP A O 1
ATOM 1335 N N . ASN A 1 169 ? 3.755 -39.848 34.145 1.00 83.19 169 ASN A N 1
ATOM 1336 C CA . ASN A 1 169 ? 2.782 -40.223 35.178 1.00 83.19 169 ASN A CA 1
ATOM 1337 C C . ASN A 1 169 ? 1.419 -39.509 35.024 1.00 83.19 169 ASN A C 1
ATOM 1339 O O . ASN A 1 169 ? 0.605 -39.524 35.945 1.00 83.19 169 ASN A O 1
ATOM 1343 N N . GLY A 1 170 ? 1.180 -38.817 33.907 1.00 81.38 170 GLY A N 1
ATOM 1344 C CA . GLY A 1 170 ? -0.067 -38.100 33.624 1.00 81.38 170 GLY A CA 1
ATOM 1345 C C . GLY A 1 170 ? -0.234 -36.755 34.344 1.00 81.38 170 GLY A C 1
ATOM 1346 O O . GLY A 1 170 ? -1.312 -36.166 34.277 1.00 81.38 170 GLY A O 1
ATOM 1347 N N . ALA A 1 171 ? 0.795 -36.223 35.017 1.00 84.69 171 ALA A N 1
ATOM 1348 C CA . ALA A 1 171 ? 0.686 -34.939 35.715 1.00 84.69 171 ALA A CA 1
ATOM 1349 C C . ALA A 1 171 ? 0.885 -33.753 34.746 1.00 84.69 171 ALA A C 1
ATOM 1351 O O . ALA A 1 171 ? 1.859 -33.736 33.991 1.00 84.69 171 ALA A O 1
ATOM 1352 N N . PRO A 1 172 ? 0.014 -32.727 34.754 1.00 86.31 172 PRO A N 1
ATOM 1353 C CA . PRO A 1 172 ? 0.126 -31.592 33.842 1.00 86.31 172 PRO A CA 1
ATOM 1354 C C . PRO A 1 172 ? 1.312 -30.678 34.194 1.00 86.31 172 PRO A C 1
ATOM 1356 O O . PRO A 1 172 ? 1.393 -30.118 35.286 1.00 86.31 172 PRO A O 1
ATOM 1359 N N . ILE A 1 173 ? 2.203 -30.446 33.230 1.00 85.94 173 ILE A N 1
ATOM 1360 C CA . ILE A 1 173 ? 3.270 -29.443 33.295 1.00 85.94 173 ILE A CA 1
ATOM 1361 C C . ILE A 1 173 ? 2.678 -28.092 32.909 1.00 85.94 173 ILE A C 1
ATOM 1363 O O . ILE A 1 173 ? 2.519 -27.765 31.728 1.00 85.94 173 ILE A O 1
ATOM 1367 N N . LYS A 1 174 ? 2.379 -27.287 33.924 1.00 87.56 174 LYS A N 1
ATOM 1368 C CA . LYS A 1 174 ? 1.851 -25.936 33.751 1.00 87.56 174 LYS A CA 1
ATOM 1369 C C . LYS A 1 174 ? 2.972 -24.927 33.515 1.00 87.56 174 LYS A C 1
ATOM 1371 O O . LYS A 1 174 ? 3.997 -24.941 34.196 1.00 87.56 174 LYS A O 1
ATOM 1376 N N . ARG A 1 175 ? 2.780 -24.016 32.563 1.00 84.00 175 ARG A N 1
ATOM 1377 C CA . ARG A 1 175 ? 3.610 -22.817 32.398 1.00 84.00 175 ARG A CA 1
ATOM 1378 C C . ARG A 1 175 ? 2.733 -21.588 32.281 1.00 84.00 175 ARG A C 1
ATOM 1380 O O . ARG A 1 175 ? 1.728 -21.586 31.581 1.00 84.00 175 ARG A O 1
ATOM 1387 N N . HIS A 1 176 ? 3.186 -20.511 32.899 1.00 85.50 176 HIS A N 1
ATOM 1388 C CA . HIS A 1 176 ? 2.574 -19.204 32.752 1.00 85.50 176 HIS A CA 1
ATOM 1389 C C . HIS A 1 176 ? 2.816 -18.670 31.335 1.00 85.50 176 HIS A C 1
ATOM 1391 O O . HIS A 1 176 ? 3.964 -18.520 30.908 1.00 85.50 176 HIS A O 1
ATOM 1397 N N . ARG A 1 177 ? 1.743 -18.376 30.596 1.00 83.31 177 ARG A N 1
ATOM 1398 C CA . ARG A 1 177 ? 1.803 -17.771 29.259 1.00 83.31 177 ARG A CA 1
ATOM 1399 C C . ARG A 1 177 ? 1.018 -16.471 29.220 1.00 83.31 177 ARG A C 1
ATOM 1401 O O . ARG A 1 177 ? -0.046 -16.349 29.823 1.00 83.31 177 ARG A O 1
ATOM 1408 N N . ARG A 1 178 ? 1.548 -15.497 28.478 1.00 86.62 178 ARG A N 1
ATOM 1409 C CA . ARG A 1 178 ? 0.824 -14.259 28.184 1.00 86.62 178 ARG A CA 1
ATOM 1410 C C . ARG A 1 178 ? -0.278 -14.561 27.173 1.00 86.62 178 ARG A C 1
ATOM 1412 O O . ARG A 1 178 ? 0.016 -15.129 26.125 1.00 86.62 178 ARG A O 1
ATOM 1419 N N . LYS A 1 179 ? -1.512 -14.164 27.474 1.00 87.38 179 LYS A N 1
ATOM 1420 C CA . LYS A 1 179 ? -2.654 -14.231 26.550 1.00 87.38 179 LYS A CA 1
ATOM 1421 C C . LYS A 1 179 ? -3.343 -12.874 26.473 1.00 87.38 179 LYS A C 1
ATOM 1423 O O . LYS A 1 179 ? -3.246 -12.083 27.408 1.00 87.38 179 LYS A O 1
ATOM 1428 N N . ILE A 1 180 ? -4.003 -12.608 25.351 1.00 90.69 180 ILE A N 1
ATOM 1429 C CA . ILE A 1 180 ? -4.901 -11.461 25.193 1.00 90.69 180 ILE A CA 1
ATOM 1430 C C . ILE A 1 180 ? -6.318 -11.991 25.388 1.00 90.69 180 ILE A C 1
ATOM 1432 O O . ILE A 1 180 ? -6.694 -12.950 24.719 1.00 90.69 180 ILE A O 1
ATOM 1436 N N . ILE A 1 181 ? -7.070 -11.404 26.315 1.00 89.50 181 ILE A N 1
ATOM 1437 C CA . ILE A 1 181 ? -8.462 -11.771 26.590 1.00 89.50 181 ILE A CA 1
ATOM 1438 C C . ILE A 1 181 ? -9.388 -10.575 26.330 1.00 89.50 181 ILE A C 1
ATOM 1440 O O . ILE A 1 181 ? -9.013 -9.445 26.662 1.00 89.50 181 ILE A O 1
ATOM 1444 N N . PRO A 1 182 ? -10.579 -10.793 25.746 1.00 90.75 182 PRO A N 1
ATOM 1445 C CA . PRO A 1 182 ? -11.629 -9.788 25.737 1.00 90.75 182 PRO A CA 1
ATOM 1446 C C . PRO A 1 182 ? -12.250 -9.679 27.133 1.00 90.75 182 PRO A C 1
ATOM 1448 O O . PRO A 1 182 ? -12.535 -10.682 27.786 1.00 90.75 182 PRO A O 1
ATOM 1451 N N . VAL A 1 183 ? -12.448 -8.451 27.598 1.00 90.56 183 VAL A N 1
ATOM 1452 C CA . VAL A 1 183 ? -13.096 -8.126 28.868 1.00 90.56 183 VAL A CA 1
ATOM 1453 C C . VAL A 1 183 ? -14.175 -7.086 28.607 1.00 90.56 183 VAL A C 1
ATOM 1455 O O . VAL A 1 183 ? -13.936 -6.080 27.940 1.00 90.56 183 VAL A O 1
ATOM 1458 N N . HIS A 1 184 ? -15.357 -7.320 29.167 1.00 91.12 184 HIS A N 1
ATOM 1459 C CA . HIS A 1 184 ? -16.490 -6.404 29.109 1.00 91.12 184 HIS A CA 1
ATOM 1460 C C . HIS A 1 184 ? -16.710 -5.850 30.514 1.00 91.12 184 HIS A C 1
ATOM 1462 O O . HIS A 1 184 ? -16.973 -6.610 31.447 1.00 91.12 184 HIS A O 1
ATOM 1468 N N . SER A 1 185 ? -16.523 -4.541 30.680 1.00 87.31 185 SER A N 1
ATOM 1469 C CA . SER A 1 185 ? -16.598 -3.886 31.986 1.00 87.31 185 SER A CA 1
ATOM 1470 C C . SER A 1 185 ? -17.619 -2.761 31.980 1.00 87.31 185 SER A C 1
ATOM 1472 O O . SER A 1 185 ? -17.582 -1.875 31.129 1.00 87.31 185 SER A O 1
ATOM 1474 N N . LYS A 1 186 ? -18.488 -2.744 32.998 1.00 84.81 186 LYS A N 1
ATOM 1475 C CA . LYS A 1 186 ? -19.501 -1.695 33.195 1.00 84.81 186 LYS A CA 1
ATOM 1476 C C . LYS A 1 186 ? -18.891 -0.303 33.372 1.00 84.81 186 LYS A C 1
ATOM 1478 O O . LYS A 1 186 ? -19.551 0.680 33.056 1.00 84.81 186 LYS A O 1
ATOM 1483 N N . LYS A 1 187 ? -17.674 -0.208 33.922 1.00 86.25 187 LYS A N 1
ATOM 1484 C CA . LYS A 1 187 ? -17.024 1.072 34.238 1.00 86.25 187 LYS A CA 1
ATOM 1485 C C . LYS A 1 187 ? -15.506 0.971 34.093 1.00 86.25 187 LYS A C 1
ATOM 1487 O O . LYS A 1 187 ? -14.790 0.781 35.072 1.00 86.25 187 LYS A O 1
ATOM 1492 N N . ILE A 1 188 ? -15.015 1.152 32.868 1.00 87.62 188 ILE A N 1
ATOM 1493 C CA . ILE A 1 188 ? -13.572 1.189 32.563 1.00 87.62 188 ILE A CA 1
ATOM 1494 C C . ILE A 1 188 ? -12.876 2.373 33.258 1.00 87.62 188 ILE A C 1
ATOM 1496 O O . ILE A 1 188 ? -11.713 2.271 33.620 1.00 87.62 188 ILE A O 1
ATOM 1500 N N . ALA A 1 189 ? -13.585 3.476 33.518 1.00 84.69 189 ALA A N 1
ATOM 1501 C CA . ALA A 1 189 ? -13.047 4.614 34.274 1.00 84.69 189 ALA A CA 1
ATOM 1502 C C . ALA A 1 189 ? -12.836 4.321 35.780 1.00 84.69 189 ALA A C 1
ATOM 1504 O O . ALA A 1 189 ? -12.197 5.098 36.485 1.00 84.69 189 ALA A O 1
ATOM 1505 N N . GLY A 1 190 ? -13.381 3.216 36.302 1.00 87.25 190 GLY A N 1
ATOM 1506 C CA . GLY A 1 190 ? -13.229 2.862 37.713 1.00 87.25 190 GLY A CA 1
ATOM 1507 C C . GLY A 1 190 ? -11.844 2.297 38.012 1.00 87.25 190 GLY A C 1
ATOM 1508 O O . GLY A 1 190 ? -11.349 1.449 37.267 1.00 87.25 190 GLY A O 1
ATOM 1509 N N . LYS A 1 191 ? -11.237 2.678 39.144 1.00 89.12 191 LYS A N 1
ATOM 1510 C CA . LYS A 1 191 ? -9.891 2.194 39.525 1.00 89.12 191 LYS A CA 1
ATOM 1511 C C . LYS A 1 191 ? -9.818 0.674 39.673 1.00 89.12 191 LYS A C 1
ATOM 1513 O O . LYS A 1 191 ? -8.786 0.065 39.412 1.00 89.12 191 LYS A O 1
ATOM 1518 N N . ARG A 1 192 ? -10.944 0.057 40.054 1.00 89.81 192 ARG A N 1
ATOM 1519 C CA . ARG A 1 192 ? -11.097 -1.395 40.190 1.00 89.81 192 ARG A CA 1
ATOM 1520 C C . ARG A 1 192 ? -10.721 -2.127 38.900 1.00 89.81 192 ARG A C 1
ATOM 1522 O O . ARG A 1 192 ? -9.956 -3.078 38.968 1.00 89.81 192 ARG A O 1
ATOM 1529 N N . PHE A 1 193 ? -11.179 -1.635 37.746 1.00 90.19 193 PHE A N 1
ATOM 1530 C CA . PHE A 1 193 ? -10.851 -2.233 36.450 1.00 90.19 193 PHE A CA 1
ATOM 1531 C C . PHE A 1 193 ? -9.333 -2.276 36.231 1.00 90.19 193 PHE A C 1
ATOM 1533 O O . PHE A 1 193 ? -8.775 -3.332 35.961 1.00 90.19 193 PHE A O 1
ATOM 1540 N N . TRP A 1 194 ? -8.638 -1.156 36.423 1.00 89.62 194 TRP A N 1
ATOM 1541 C CA . TRP A 1 194 ? -7.193 -1.075 36.187 1.00 89.62 194 TRP A CA 1
ATOM 1542 C C . TRP A 1 194 ? -6.363 -1.849 37.219 1.00 89.62 194 TRP A C 1
ATOM 1544 O O . TRP A 1 194 ? -5.362 -2.467 36.858 1.00 89.62 194 TRP A O 1
ATOM 1554 N N . ASN A 1 195 ? -6.796 -1.863 38.482 1.00 90.69 195 ASN A N 1
ATOM 1555 C CA . ASN A 1 195 ? -6.051 -2.480 39.580 1.00 90.69 195 ASN A CA 1
ATOM 1556 C C . ASN A 1 195 ? -6.237 -4.006 39.674 1.00 90.69 195 ASN A C 1
ATOM 1558 O O . ASN A 1 195 ? -5.338 -4.689 40.158 1.00 90.69 195 ASN A O 1
ATOM 1562 N N . GLU A 1 196 ? -7.367 -4.564 39.225 1.00 89.75 196 GLU A N 1
ATOM 1563 C CA . GLU A 1 196 ? -7.621 -6.018 39.272 1.00 89.75 196 GLU A CA 1
ATOM 1564 C C . GLU A 1 196 ? -6.837 -6.802 38.206 1.00 89.75 196 GLU A C 1
ATOM 1566 O O . GLU A 1 196 ? -6.617 -8.008 38.335 1.00 89.75 196 GLU A O 1
ATOM 1571 N N . HIS A 1 197 ? -6.366 -6.131 37.154 1.00 88.56 197 HIS A N 1
ATOM 1572 C CA . HIS A 1 197 ? -5.599 -6.766 36.090 1.00 88.56 197 HIS A CA 1
ATOM 1573 C C . HIS A 1 197 ? -4.094 -6.671 36.365 1.00 88.56 197 HIS A C 1
ATOM 1575 O O . HIS A 1 197 ? -3.465 -5.649 36.108 1.00 88.56 197 HIS A O 1
ATOM 1581 N N . ILE A 1 198 ? -3.499 -7.781 36.820 1.00 86.62 198 ILE A N 1
ATOM 1582 C CA . ILE A 1 198 ? -2.092 -7.883 37.266 1.00 86.62 198 ILE A CA 1
ATOM 1583 C C . ILE A 1 198 ? -1.095 -7.222 36.301 1.00 86.62 198 ILE A C 1
ATOM 1585 O O . ILE A 1 198 ? -0.183 -6.524 36.742 1.00 86.62 198 ILE A O 1
ATOM 1589 N N . LEU A 1 199 ? -1.233 -7.448 34.987 1.00 87.19 199 LEU A N 1
ATOM 1590 C CA . LEU A 1 199 ? -0.309 -6.857 34.013 1.00 87.19 199 LEU A CA 1
ATOM 1591 C C . LEU A 1 199 ? -0.512 -5.348 33.847 1.00 87.19 199 LEU A C 1
ATOM 1593 O O . LEU A 1 199 ? 0.485 -4.638 33.763 1.00 87.19 199 LEU A O 1
ATOM 1597 N N . LEU A 1 200 ? -1.756 -4.854 33.864 1.00 87.81 200 LEU A N 1
ATOM 1598 C CA . LEU A 1 200 ? -2.027 -3.413 33.830 1.00 87.81 200 LEU A CA 1
ATOM 1599 C C . LEU A 1 200 ? -1.492 -2.733 35.090 1.00 87.81 200 LEU A C 1
ATOM 1601 O O . LEU A 1 200 ? -0.756 -1.759 34.981 1.00 87.81 200 LEU A O 1
ATOM 1605 N N . LEU A 1 201 ? -1.779 -3.297 36.267 1.00 88.94 201 LEU A N 1
ATOM 1606 C CA . LEU A 1 201 ? -1.285 -2.801 37.551 1.00 88.94 201 LEU A CA 1
ATOM 1607 C C . LEU A 1 201 ? 0.249 -2.728 37.578 1.00 88.94 201 LEU A C 1
ATOM 1609 O O . LEU A 1 201 ? 0.824 -1.777 38.101 1.00 88.94 201 LEU A O 1
ATOM 1613 N N . LYS A 1 202 ? 0.928 -3.723 36.996 1.00 88.62 202 LYS A N 1
ATOM 1614 C CA . LYS A 1 202 ? 2.392 -3.751 36.918 1.00 88.62 202 LYS A CA 1
ATOM 1615 C C . LYS A 1 202 ? 2.964 -2.720 35.938 1.00 88.62 202 LYS A C 1
ATOM 1617 O O . LYS A 1 202 ? 4.043 -2.196 36.197 1.00 88.62 202 LYS A O 1
ATOM 1622 N N . GLU A 1 203 ? 2.304 -2.486 34.804 1.00 88.69 203 GLU A N 1
ATOM 1623 C CA . GLU A 1 203 ? 2.792 -1.577 33.753 1.00 88.69 203 GLU A CA 1
ATOM 1624 C C . GLU A 1 203 ? 2.466 -0.107 34.041 1.00 88.69 203 GLU A C 1
ATOM 1626 O O . GLU A 1 203 ? 3.293 0.761 33.769 1.00 88.69 203 GLU A O 1
ATOM 1631 N N . LEU A 1 204 ? 1.286 0.169 34.597 1.00 89.44 204 LEU A N 1
ATOM 1632 C CA . LEU A 1 204 ? 0.763 1.521 34.807 1.00 89.44 204 LEU A CA 1
ATOM 1633 C C . LEU A 1 204 ? 0.828 1.977 36.272 1.00 89.44 204 LEU A C 1
ATOM 1635 O O . LEU A 1 204 ? 0.711 3.169 36.541 1.00 89.44 204 LEU A O 1
ATOM 1639 N N . GLY A 1 205 ? 1.037 1.053 37.215 1.00 89.12 205 GLY A N 1
ATOM 1640 C CA . GLY A 1 205 ? 0.921 1.323 38.647 1.00 89.12 205 GLY A CA 1
ATOM 1641 C C . GLY A 1 205 ? -0.526 1.256 39.146 1.00 89.12 205 GLY A C 1
ATOM 1642 O O . GLY A 1 205 ? -1.467 1.023 38.387 1.00 89.12 205 GLY A O 1
ATOM 1643 N N . GLY A 1 206 ? -0.697 1.415 40.461 1.00 87.88 206 GLY A N 1
ATOM 1644 C CA . GLY A 1 206 ? -2.010 1.392 41.105 1.00 87.88 206 GLY A CA 1
ATOM 1645 C C . GLY A 1 206 ? -2.711 2.744 41.039 1.00 87.88 206 GLY A C 1
ATOM 1646 O O . GLY A 1 206 ? -2.143 3.762 41.427 1.00 87.88 206 GLY A O 1
ATOM 1647 N N . PHE A 1 207 ? -3.972 2.740 40.616 1.00 87.00 207 PHE A N 1
ATOM 1648 C CA . PHE A 1 207 ? -4.841 3.913 40.640 1.00 87.00 207 PHE A CA 1
ATOM 1649 C C . PHE A 1 207 ? -5.454 4.067 42.036 1.00 87.00 207 PHE A C 1
ATOM 1651 O O . PHE A 1 207 ? -6.195 3.194 42.499 1.00 87.00 207 PHE A O 1
ATOM 1658 N N . ILE A 1 208 ? -5.125 5.163 42.724 1.00 85.75 208 ILE A N 1
ATOM 1659 C CA . ILE A 1 208 ? -5.623 5.469 44.078 1.00 85.75 208 ILE A CA 1
ATOM 1660 C C . ILE A 1 208 ? -6.997 6.153 43.994 1.00 85.75 208 ILE A C 1
ATOM 1662 O O . ILE A 1 208 ? -7.928 5.799 44.730 1.00 85.75 208 ILE A O 1
ATOM 1666 N N . GLU A 1 209 ? -7.133 7.075 43.043 1.00 83.31 209 GLU A N 1
ATOM 1667 C CA . GLU A 1 209 ? -8.341 7.849 42.758 1.00 83.31 209 GLU A CA 1
ATOM 1668 C C . GLU A 1 209 ? -9.111 7.270 41.561 1.00 83.31 209 GLU A C 1
ATOM 1670 O O . GLU A 1 209 ? -8.575 6.497 40.763 1.00 83.31 209 GLU A O 1
ATOM 1675 N N . GLU A 1 210 ? -10.398 7.608 41.462 1.00 82.75 210 GLU A N 1
ATOM 1676 C CA . GLU A 1 210 ? -11.209 7.283 40.285 1.00 82.75 210 GLU A CA 1
ATOM 1677 C C . GLU A 1 210 ? -10.756 8.134 39.091 1.00 82.75 210 GLU A C 1
ATOM 1679 O O . GLU A 1 210 ? -10.365 9.289 39.259 1.00 82.75 210 GLU A O 1
ATOM 1684 N N . ILE A 1 211 ? -10.837 7.592 37.872 1.00 79.69 211 ILE A N 1
ATOM 1685 C CA . ILE A 1 211 ? -10.585 8.399 36.676 1.00 79.69 211 ILE A CA 1
ATOM 1686 C C . ILE A 1 211 ? -11.780 9.339 36.512 1.00 79.69 211 ILE A C 1
ATOM 1688 O O . ILE A 1 211 ? -12.918 8.888 36.353 1.00 79.69 211 ILE A O 1
ATOM 1692 N N . ASN A 1 212 ? -11.518 10.643 36.589 1.00 77.88 212 ASN A N 1
ATOM 1693 C CA . ASN A 1 212 ? -12.544 11.672 36.468 1.00 77.88 212 ASN A CA 1
ATOM 1694 C C . ASN A 1 212 ? -13.277 11.573 35.126 1.00 77.88 212 ASN A C 1
ATOM 1696 O O . ASN A 1 212 ? -12.697 11.188 34.110 1.00 77.88 212 ASN A O 1
ATOM 1700 N N . ASN A 1 213 ? -14.550 11.971 35.114 1.00 73.69 213 ASN A N 1
ATOM 1701 C CA . ASN A 1 213 ? -15.284 12.135 33.866 1.00 73.69 213 ASN A CA 1
ATOM 1702 C C . ASN A 1 213 ? -14.619 13.247 33.052 1.00 73.69 213 ASN A C 1
ATOM 1704 O O . ASN A 1 213 ? -14.576 14.401 33.474 1.00 73.69 213 ASN A O 1
ATOM 1708 N N . VAL A 1 214 ? -14.084 12.875 31.895 1.00 80.31 214 VAL A N 1
ATOM 1709 C CA . VAL A 1 214 ? -13.415 13.795 30.981 1.00 80.31 214 VAL A CA 1
ATOM 1710 C C . VAL A 1 214 ? -14.419 14.256 29.931 1.00 80.31 214 VAL A C 1
ATOM 1712 O O . VAL A 1 214 ? -15.176 13.441 29.400 1.00 80.31 214 VAL A O 1
ATOM 1715 N N . THR A 1 215 ? -14.434 15.553 29.624 1.00 84.44 215 THR A N 1
ATOM 1716 C CA . THR A 1 215 ? -15.281 16.069 28.548 1.00 84.44 215 THR A CA 1
ATOM 1717 C C . THR A 1 215 ? -14.749 15.587 27.191 1.00 84.44 215 THR A C 1
ATOM 1719 O O . THR A 1 215 ? -13.530 15.578 26.975 1.00 84.44 215 THR A O 1
ATOM 1722 N N . PRO A 1 216 ? -15.618 15.174 26.252 1.00 84.19 216 PRO A N 1
ATOM 1723 C CA . PRO A 1 216 ? -15.189 14.803 24.905 1.00 84.19 216 PRO A CA 1
ATOM 1724 C C . PRO A 1 216 ? -14.357 15.897 24.226 1.00 84.19 216 PRO A C 1
ATOM 1726 O O . PRO A 1 216 ? -13.409 15.590 23.508 1.00 84.19 216 PRO A O 1
ATOM 1729 N N . GLU A 1 217 ? -14.667 17.166 24.492 1.00 88.00 217 GLU A N 1
ATOM 1730 C CA . GLU A 1 217 ? -13.965 18.336 23.961 1.00 88.00 217 GLU A CA 1
ATOM 1731 C C . GLU A 1 217 ? -12.505 18.381 24.422 1.00 88.00 217 GLU A C 1
ATOM 1733 O O . GLU A 1 217 ? -11.615 18.631 23.609 1.00 88.00 217 GLU A O 1
ATOM 1738 N N . TYR A 1 218 ? -12.238 18.079 25.698 1.00 89.50 218 TYR A N 1
ATOM 1739 C CA . TYR A 1 218 ? -10.872 17.997 26.211 1.00 89.50 218 TYR A CA 1
ATOM 1740 C C . TYR A 1 218 ? -10.080 16.911 25.482 1.00 89.50 218 TYR A C 1
ATOM 1742 O O . TYR A 1 218 ? -8.975 17.177 25.021 1.00 89.50 218 TYR A O 1
ATOM 1750 N N . VAL A 1 219 ? -10.639 15.707 25.320 1.00 88.62 219 VAL A N 1
ATOM 1751 C CA . VAL A 1 219 ? -9.928 14.606 24.645 1.00 88.62 219 VAL A CA 1
ATOM 1752 C C . VAL A 1 219 ? -9.678 14.944 23.174 1.00 88.62 219 VAL A C 1
ATOM 1754 O O . VAL A 1 219 ? -8.568 14.756 22.681 1.00 88.62 219 VAL A O 1
ATOM 1757 N N . ARG A 1 220 ? -10.680 15.511 22.492 1.00 87.31 220 ARG A N 1
ATOM 1758 C CA . ARG A 1 220 ? -10.568 15.942 21.090 1.00 87.31 220 ARG A CA 1
ATOM 1759 C C . ARG A 1 220 ? -9.547 17.059 20.888 1.00 87.31 220 ARG A C 1
ATOM 1761 O O . ARG A 1 220 ? -8.975 17.145 19.810 1.00 87.31 220 ARG A O 1
ATOM 1768 N N . SER A 1 221 ? -9.268 17.880 21.902 1.00 88.94 221 SER A N 1
ATOM 1769 C CA . SER A 1 221 ? -8.261 18.948 21.799 1.00 88.94 221 SER A CA 1
ATOM 1770 C C . SER A 1 221 ? -6.833 18.435 21.559 1.00 88.94 221 SER A C 1
ATOM 1772 O O . SER A 1 221 ? -5.988 19.185 21.077 1.00 88.94 221 SER A O 1
ATOM 1774 N N . PHE A 1 222 ? -6.566 17.154 21.845 1.00 89.56 222 PHE A N 1
ATOM 1775 C CA . PHE A 1 222 ? -5.285 16.502 21.558 1.00 89.56 222 PHE A CA 1
ATOM 1776 C C . PHE A 1 222 ? -5.211 15.902 20.147 1.00 89.56 222 PHE A C 1
ATOM 1778 O O . PHE A 1 222 ? -4.151 15.410 19.751 1.00 89.56 222 PHE A O 1
ATOM 1785 N N . GLU A 1 223 ? -6.307 15.901 19.382 1.00 87.06 223 GLU A N 1
ATOM 1786 C CA . GLU A 1 223 ? -6.288 15.425 18.002 1.00 87.06 223 GLU A CA 1
ATOM 1787 C C . GLU A 1 223 ? -5.494 16.399 17.125 1.00 87.06 223 GLU A C 1
ATOM 1789 O O . GLU A 1 223 ? -5.866 17.554 16.930 1.00 87.06 223 GLU A O 1
ATOM 1794 N N . PHE A 1 224 ? -4.382 15.918 16.568 1.00 84.06 224 PHE A N 1
ATOM 1795 C CA . PHE A 1 224 ? -3.602 16.681 15.602 1.00 84.06 224 PHE A CA 1
ATOM 1796 C C . PHE A 1 224 ? -4.165 16.486 14.192 1.00 84.06 224 PHE A C 1
ATOM 1798 O O . PHE A 1 224 ? -4.056 15.399 13.616 1.00 84.06 224 PHE A O 1
ATOM 1805 N N . ASP A 1 225 ? -4.741 17.547 13.627 1.00 79.00 225 ASP A N 1
ATOM 1806 C CA . ASP A 1 225 ? -5.281 17.537 12.269 1.00 79.00 225 ASP A CA 1
ATOM 1807 C C . ASP A 1 225 ? -4.302 18.168 11.264 1.00 79.00 225 ASP A C 1
ATOM 1809 O O . ASP A 1 225 ? -4.302 19.376 11.026 1.00 79.00 225 ASP A O 1
ATOM 1813 N N . SER A 1 226 ? -3.428 17.342 10.680 1.00 82.62 226 SER A N 1
ATOM 1814 C CA . SER A 1 226 ? -2.487 17.785 9.646 1.00 82.62 226 SER A CA 1
ATOM 1815 C C . SER A 1 226 ? -3.164 17.830 8.279 1.00 82.62 226 SER A C 1
ATOM 1817 O O . SER A 1 226 ? -3.397 16.794 7.643 1.00 82.62 226 SER A O 1
ATOM 1819 N N . LYS A 1 227 ? -3.455 19.047 7.819 1.00 93.62 227 LYS A N 1
ATOM 1820 C CA . LYS A 1 227 ? -3.936 19.297 6.460 1.00 93.62 227 LYS A CA 1
ATOM 1821 C C . LYS A 1 227 ? -2.764 19.515 5.513 1.00 93.62 227 LYS A C 1
ATOM 1823 O O . LYS A 1 227 ? -1.870 20.314 5.784 1.00 93.62 227 LYS A O 1
ATOM 1828 N N . LEU A 1 228 ? -2.794 18.804 4.394 1.00 95.62 228 LEU A N 1
ATOM 1829 C CA . LEU A 1 228 ? -1.840 18.967 3.306 1.00 95.62 228 LEU A CA 1
ATOM 1830 C C . LEU A 1 228 ? -2.054 20.315 2.610 1.00 95.62 228 LEU A C 1
ATOM 1832 O O . LEU A 1 228 ? -3.187 20.784 2.477 1.00 95.62 228 LEU A O 1
ATOM 1836 N N . MET A 1 229 ? -0.956 20.915 2.144 1.00 95.69 229 MET A N 1
ATOM 1837 C CA . MET A 1 229 ? -0.951 22.235 1.507 1.00 95.69 229 MET A CA 1
ATOM 1838 C C . MET A 1 229 ? -1.970 22.288 0.353 1.00 95.69 229 MET A C 1
ATOM 1840 O O . MET A 1 229 ? -1.985 21.360 -0.457 1.00 95.69 229 MET A O 1
ATOM 1844 N N . PRO A 1 230 ? -2.842 23.307 0.265 1.00 95.06 230 PRO A N 1
ATOM 1845 C CA . PRO A 1 230 ? -3.746 23.481 -0.874 1.00 95.06 230 PRO A CA 1
ATOM 1846 C C . PRO A 1 230 ? -2.993 23.674 -2.194 1.00 95.06 230 PRO A C 1
ATOM 1848 O O . PRO A 1 230 ? -1.847 24.117 -2.191 1.00 95.06 230 PRO A O 1
ATOM 1851 N N . SER A 1 231 ? -3.651 23.375 -3.317 1.00 94.31 231 SER A N 1
ATOM 1852 C CA . SER A 1 231 ? -3.125 23.610 -4.674 1.00 94.31 231 SER A CA 1
ATOM 1853 C C . SER A 1 231 ? -1.785 22.929 -4.981 1.00 94.31 231 SER A C 1
ATOM 1855 O O . SER A 1 231 ? -1.065 23.348 -5.881 1.00 94.31 231 SER A O 1
ATOM 1857 N N . THR A 1 232 ? -1.462 21.854 -4.263 1.00 96.94 232 THR A N 1
ATOM 1858 C CA . THR A 1 232 ? -0.322 20.977 -4.546 1.00 96.94 232 THR A CA 1
ATOM 1859 C C . THR A 1 232 ? -0.814 19.596 -4.945 1.00 96.94 232 THR A C 1
ATOM 1861 O O . THR A 1 232 ? -1.824 19.108 -4.419 1.00 96.94 232 THR A O 1
ATOM 1864 N N . TRP A 1 233 ? -0.079 18.949 -5.846 1.00 97.94 233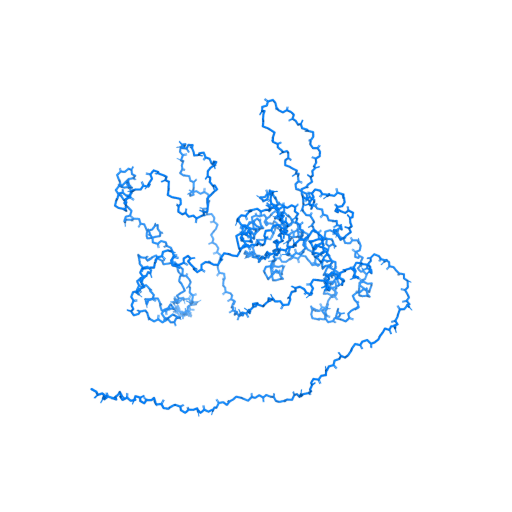 TRP A N 1
ATOM 1865 C CA . TRP A 1 233 ? -0.226 17.520 -6.089 1.00 97.94 233 TRP A CA 1
ATOM 1866 C C . TRP A 1 233 ? 0.052 16.765 -4.798 1.00 97.94 233 TRP A C 1
ATOM 1868 O O . TRP A 1 233 ? 0.987 17.104 -4.069 1.00 97.94 233 TRP A O 1
ATOM 1878 N N . ILE A 1 234 ? -0.728 15.727 -4.523 1.00 98.19 234 ILE A N 1
ATOM 1879 C CA . ILE A 1 234 ? -0.467 14.844 -3.390 1.00 98.19 234 ILE A CA 1
ATOM 1880 C C . ILE A 1 234 ? -0.067 13.487 -3.943 1.00 98.19 234 ILE A C 1
ATOM 1882 O O . ILE A 1 234 ? -0.794 12.891 -4.730 1.00 98.19 234 ILE A O 1
ATOM 1886 N N . VAL A 1 235 ? 1.070 12.974 -3.492 1.00 98.62 235 VAL A N 1
ATOM 1887 C CA . VAL A 1 235 ? 1.452 11.587 -3.736 1.00 98.62 235 VAL A CA 1
ATOM 1888 C C . VAL A 1 235 ? 1.253 10.798 -2.463 1.00 98.62 235 VAL A C 1
ATOM 1890 O O . VAL A 1 235 ? 1.914 11.067 -1.458 1.00 98.62 235 VAL A O 1
ATOM 1893 N N . VAL A 1 236 ? 0.374 9.801 -2.516 1.00 98.69 236 VAL A N 1
ATOM 1894 C CA . VAL A 1 236 ? 0.282 8.771 -1.482 1.00 98.69 236 VAL A CA 1
ATOM 1895 C C . VAL A 1 236 ? 1.076 7.564 -1.952 1.00 98.69 236 VAL A C 1
ATOM 1897 O O . VAL A 1 236 ? 0.637 6.846 -2.845 1.00 98.69 236 VAL A O 1
ATOM 1900 N N . ARG A 1 237 ? 2.250 7.343 -1.358 1.00 98.75 237 ARG A N 1
ATOM 1901 C CA . ARG A 1 237 ? 3.047 6.139 -1.616 1.00 98.75 237 ARG A CA 1
ATOM 1902 C C . ARG A 1 237 ? 2.785 5.106 -0.536 1.00 98.75 237 ARG A C 1
ATOM 1904 O O . ARG A 1 237 ? 2.889 5.448 0.642 1.00 98.75 237 ARG A O 1
ATOM 1911 N N . ILE A 1 238 ? 2.498 3.879 -0.951 1.00 98.75 238 ILE A N 1
ATOM 1912 C CA . ILE A 1 238 ? 2.367 2.702 -0.093 1.00 98.75 238 ILE A CA 1
ATOM 1913 C C . ILE A 1 238 ? 3.531 1.738 -0.323 1.00 98.75 238 ILE A C 1
ATOM 1915 O O . ILE A 1 238 ? 4.046 1.676 -1.438 1.00 98.75 238 ILE A O 1
ATOM 1919 N N . ASP A 1 239 ? 3.932 1.005 0.714 1.00 98.50 239 ASP A N 1
ATOM 1920 C CA . ASP A 1 239 ? 5.066 0.069 0.680 1.00 98.50 239 ASP A CA 1
ATOM 1921 C C . ASP A 1 239 ? 4.778 -1.176 1.538 1.00 98.50 239 ASP A C 1
ATOM 1923 O O . ASP A 1 239 ? 4.205 -1.093 2.633 1.00 98.50 239 ASP A O 1
ATOM 1927 N N . GLY A 1 240 ? 5.127 -2.352 1.018 1.00 97.75 240 GLY A N 1
ATOM 1928 C CA . GLY A 1 240 ? 4.948 -3.635 1.683 1.00 97.75 240 GLY A CA 1
ATOM 1929 C C . GLY A 1 240 ? 5.791 -3.780 2.954 1.00 97.75 240 GLY A C 1
ATOM 1930 O O . GLY A 1 240 ? 7.005 -3.976 2.938 1.00 97.75 240 GLY A O 1
ATOM 1931 N N . CYS A 1 241 ? 5.142 -3.843 4.117 1.00 96.88 241 CYS A N 1
ATOM 1932 C CA . CYS A 1 241 ? 5.852 -4.015 5.382 1.00 96.88 241 CYS A CA 1
ATOM 1933 C C . CYS A 1 241 ? 6.527 -5.394 5.460 1.00 96.88 241 CYS A C 1
ATOM 1935 O O . CYS A 1 241 ? 5.862 -6.430 5.526 1.00 96.88 241 CYS A O 1
ATOM 1937 N N . HIS A 1 242 ? 7.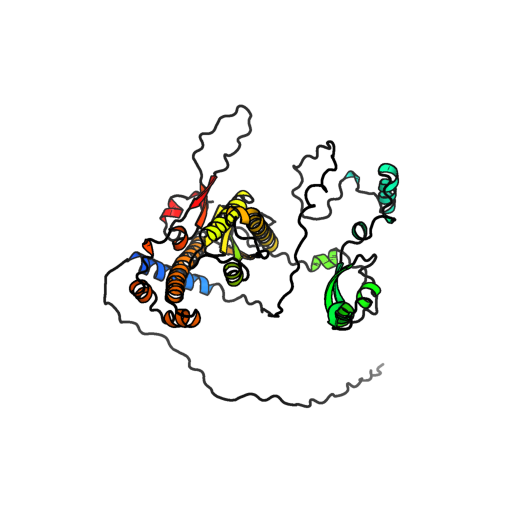858 -5.412 5.573 1.00 93.12 242 HIS A N 1
ATOM 1938 C CA . HIS A 1 242 ? 8.656 -6.644 5.672 1.00 93.12 242 HIS A CA 1
ATOM 1939 C C . HIS A 1 242 ? 8.418 -7.613 4.499 1.00 93.12 242 HIS A C 1
ATOM 1941 O O . HIS A 1 242 ? 8.469 -8.840 4.675 1.00 93.12 242 HIS A O 1
ATOM 1947 N N . PHE A 1 243 ? 8.195 -7.080 3.295 1.00 95.38 243 PHE A N 1
ATOM 1948 C CA . PHE A 1 243 ? 7.812 -7.884 2.136 1.00 95.38 243 PHE A CA 1
ATOM 1949 C C . PHE A 1 243 ? 8.893 -8.869 1.675 1.00 95.38 243 PHE A C 1
ATOM 1951 O O . PHE A 1 243 ? 8.575 -9.907 1.100 1.00 95.38 243 PHE A O 1
ATOM 1958 N N . HIS A 1 244 ? 10.164 -8.654 2.039 1.00 94.06 244 HIS A N 1
ATOM 1959 C CA . HIS A 1 244 ? 11.207 -9.670 1.866 1.00 94.06 244 HIS A CA 1
ATOM 1960 C C . HIS A 1 244 ? 10.816 -10.999 2.536 1.00 94.06 244 HIS A C 1
ATOM 1962 O O . HIS A 1 244 ? 10.835 -12.046 1.888 1.00 94.06 244 HIS A O 1
ATOM 1968 N N . ARG A 1 245 ? 10.400 -10.964 3.814 1.00 96.38 245 ARG A N 1
ATOM 1969 C CA . ARG A 1 245 ? 9.941 -12.160 4.540 1.00 96.38 245 ARG A CA 1
ATOM 1970 C C . ARG A 1 245 ? 8.639 -12.693 3.952 1.00 96.38 245 ARG A C 1
ATOM 1972 O O . ARG A 1 245 ? 8.493 -13.905 3.845 1.00 96.38 245 ARG A O 1
ATOM 1979 N N . PHE A 1 246 ? 7.722 -11.806 3.564 1.00 97.62 246 PHE A N 1
ATOM 1980 C CA . PHE A 1 246 ? 6.462 -12.201 2.932 1.00 97.62 246 PHE A CA 1
ATOM 1981 C C . PHE A 1 246 ? 6.708 -13.005 1.654 1.00 97.62 246 PHE A C 1
ATOM 1983 O O . PHE A 1 246 ? 6.181 -14.105 1.517 1.00 97.62 246 PHE A O 1
ATOM 1990 N N . SER A 1 247 ? 7.590 -12.512 0.785 1.00 97.12 247 SER A N 1
ATOM 1991 C CA . SER A 1 247 ? 7.957 -13.166 -0.470 1.00 97.12 247 SER A CA 1
ATOM 1992 C C . SER A 1 247 ? 8.691 -14.497 -0.268 1.00 97.12 247 SER A C 1
ATOM 1994 O O . SER A 1 247 ? 8.531 -15.407 -1.069 1.00 97.12 247 SER A O 1
ATOM 1996 N N . GLU A 1 248 ? 9.487 -14.634 0.798 1.00 95.88 248 GLU A N 1
ATOM 1997 C CA . GLU A 1 248 ? 10.178 -15.886 1.132 1.00 95.88 248 GLU A CA 1
ATOM 1998 C C . GLU A 1 248 ? 9.197 -16.930 1.674 1.00 95.88 248 GLU A C 1
ATOM 2000 O O . GLU A 1 248 ? 9.217 -18.081 1.254 1.00 95.88 248 GLU A O 1
ATOM 2005 N N . VAL A 1 249 ? 8.296 -16.519 2.570 1.00 97.12 249 VAL A N 1
ATOM 2006 C CA . VAL A 1 249 ? 7.290 -17.405 3.167 1.00 97.12 249 VAL A CA 1
ATOM 2007 C C . VAL A 1 249 ? 6.267 -17.880 2.134 1.00 97.12 249 VAL A C 1
ATOM 2009 O O . VAL A 1 249 ? 5.810 -19.016 2.240 1.00 97.12 249 VAL A O 1
ATOM 2012 N N . HIS A 1 250 ? 5.924 -17.053 1.146 1.00 97.56 250 HIS A N 1
ATOM 2013 C CA . HIS A 1 250 ? 4.998 -17.401 0.061 1.00 97.56 250 HIS A CA 1
ATOM 2014 C C . HIS A 1 250 ? 5.710 -17.829 -1.233 1.00 97.56 250 HIS A C 1
ATOM 2016 O O . HIS A 1 250 ? 5.068 -17.920 -2.273 1.00 97.56 250 HIS A O 1
ATOM 2022 N N . GLU A 1 251 ? 7.019 -18.105 -1.166 1.00 96.81 251 GLU A N 1
ATOM 2023 C CA . GLU A 1 251 ? 7.787 -18.749 -2.243 1.00 96.81 251 GLU A CA 1
ATOM 2024 C C . GLU A 1 251 ? 7.687 -18.021 -3.594 1.00 96.81 251 GLU A C 1
ATOM 2026 O O . GLU A 1 251 ? 7.486 -18.618 -4.651 1.00 96.81 251 GLU A O 1
ATOM 2031 N N . PHE A 1 252 ? 7.834 -16.696 -3.559 1.00 97.62 252 PHE A N 1
ATOM 2032 C CA . PHE A 1 252 ? 7.825 -15.881 -4.769 1.00 97.62 252 PHE A CA 1
ATOM 2033 C C . PHE A 1 252 ? 9.013 -16.220 -5.667 1.00 97.62 252 PHE A C 1
ATOM 2035 O O . PHE A 1 252 ? 10.151 -16.350 -5.198 1.00 97.62 252 PHE A O 1
ATOM 2042 N N . VAL A 1 253 ? 8.751 -16.258 -6.971 1.00 96.50 253 VAL A N 1
ATOM 2043 C CA . VAL A 1 253 ? 9.771 -16.389 -8.009 1.00 96.50 253 VAL A CA 1
ATOM 2044 C C . VAL A 1 253 ? 10.744 -15.214 -7.918 1.00 96.50 253 VAL A C 1
ATOM 2046 O O . VAL A 1 253 ? 10.372 -14.068 -7.655 1.00 96.50 253 VAL A O 1
ATOM 2049 N N . LYS A 1 254 ? 12.032 -15.510 -8.100 1.00 94.94 254 LYS A N 1
ATOM 2050 C CA . LYS A 1 254 ? 13.114 -14.526 -8.057 1.00 94.94 254 LYS A CA 1
ATOM 2051 C C . LYS A 1 254 ? 13.806 -14.440 -9.420 1.00 94.94 254 LYS A C 1
ATOM 2053 O O . LYS A 1 254 ? 14.019 -15.480 -10.040 1.00 94.94 254 LYS A O 1
ATOM 2058 N N . PRO A 1 255 ? 14.197 -13.239 -9.886 1.00 93.69 255 PRO A N 1
ATOM 2059 C CA . PRO A 1 255 ? 14.170 -11.958 -9.168 1.00 93.69 255 PRO A CA 1
ATOM 2060 C C . PRO A 1 255 ? 12.784 -11.308 -9.052 1.00 93.69 255 PRO A C 1
ATOM 2062 O O . PRO A 1 255 ? 12.577 -10.555 -8.105 1.00 93.69 255 PRO A O 1
ATOM 2065 N N . ASN A 1 256 ? 11.856 -11.632 -9.954 1.00 96.19 256 ASN A N 1
ATOM 2066 C CA . ASN A 1 256 ? 10.516 -11.050 -10.016 1.00 96.19 256 ASN A CA 1
ATOM 2067 C C . ASN A 1 256 ? 9.465 -12.160 -10.132 1.00 96.19 256 ASN A C 1
ATOM 2069 O O . ASN A 1 256 ? 9.701 -13.153 -10.820 1.00 96.19 256 ASN A O 1
ATOM 2073 N N . ASP A 1 257 ? 8.312 -11.957 -9.499 1.00 97.62 257 ASP A N 1
ATOM 2074 C CA . ASP A 1 257 ? 7.149 -12.842 -9.578 1.00 97.62 257 ASP A CA 1
ATOM 2075 C C . ASP A 1 257 ? 6.002 -12.070 -10.234 1.00 97.62 257 ASP A C 1
ATOM 2077 O O . ASP A 1 257 ? 5.506 -11.083 -9.687 1.00 97.62 257 ASP A O 1
ATOM 2081 N N . ASP A 1 258 ? 5.617 -12.477 -11.439 1.00 97.62 258 ASP A N 1
ATOM 2082 C CA . ASP A 1 258 ? 4.573 -11.824 -12.223 1.00 97.62 258 ASP A CA 1
ATOM 2083 C C . ASP A 1 258 ? 3.198 -11.936 -11.559 1.00 97.62 258 ASP A C 1
ATOM 2085 O O . ASP A 1 258 ? 2.416 -10.993 -11.634 1.00 97.62 258 ASP A O 1
ATOM 2089 N N . ARG A 1 259 ? 2.915 -13.029 -10.841 1.00 98.25 259 ARG A N 1
ATOM 2090 C CA . ARG A 1 259 ? 1.659 -13.199 -10.092 1.00 98.25 259 ARG A CA 1
ATOM 2091 C C . ARG A 1 259 ? 1.551 -12.149 -8.994 1.00 98.25 259 ARG A C 1
ATOM 2093 O O . ARG A 1 259 ? 0.517 -11.500 -8.853 1.00 98.25 259 ARG A O 1
ATOM 2100 N N . ALA A 1 260 ? 2.640 -11.945 -8.251 1.00 98.19 260 ALA A N 1
ATOM 2101 C CA . ALA A 1 260 ? 2.701 -10.940 -7.195 1.00 98.19 260 ALA A CA 1
ATOM 2102 C C . ALA A 1 260 ? 2.533 -9.518 -7.745 1.00 98.19 260 ALA A C 1
ATOM 2104 O O . ALA A 1 260 ? 1.757 -8.736 -7.198 1.00 98.19 260 ALA A O 1
ATOM 2105 N N . LEU A 1 261 ? 3.239 -9.191 -8.832 1.00 98.50 261 LEU A N 1
ATOM 2106 C CA . LEU A 1 261 ? 3.170 -7.868 -9.454 1.00 98.50 261 LEU A CA 1
ATOM 2107 C C . LEU A 1 261 ? 1.797 -7.605 -10.078 1.00 98.50 261 LEU A C 1
ATOM 2109 O O . LEU A 1 261 ? 1.241 -6.530 -9.888 1.00 98.50 261 LEU A O 1
ATOM 2113 N N . ASN A 1 262 ? 1.199 -8.589 -10.749 1.00 98.69 262 ASN A N 1
ATOM 2114 C CA . ASN A 1 262 ? -0.140 -8.437 -11.311 1.00 98.69 262 ASN A CA 1
ATOM 2115 C C . ASN A 1 262 ? -1.223 -8.322 -10.229 1.00 98.69 262 ASN A C 1
ATOM 2117 O O . ASN A 1 262 ? -2.167 -7.554 -10.409 1.00 98.69 262 ASN A O 1
ATOM 2121 N N . LEU A 1 263 ? -1.067 -8.986 -9.078 1.00 98.75 263 LEU A N 1
ATOM 2122 C CA . LEU A 1 263 ? -1.939 -8.761 -7.922 1.00 98.75 263 LEU A CA 1
ATOM 2123 C C . LEU A 1 263 ? -1.802 -7.326 -7.385 1.00 98.75 263 LEU A C 1
ATOM 2125 O O . LEU A 1 263 ? -2.814 -6.683 -7.108 1.00 98.75 263 LEU A O 1
ATOM 2129 N N . MET A 1 264 ? -0.579 -6.791 -7.283 1.00 98.75 264 MET A N 1
ATOM 2130 C CA . MET A 1 264 ? -0.357 -5.381 -6.921 1.00 98.75 264 MET A CA 1
ATOM 2131 C C . MET A 1 264 ? -1.012 -4.433 -7.939 1.00 98.75 264 MET A C 1
ATOM 2133 O O . MET A 1 264 ? -1.703 -3.495 -7.538 1.00 98.75 264 MET A O 1
ATOM 2137 N N . ASN A 1 265 ? -0.864 -4.710 -9.240 1.00 98.81 265 ASN A N 1
ATOM 2138 C CA . ASN A 1 265 ? -1.482 -3.932 -10.316 1.00 98.81 265 ASN A CA 1
ATOM 2139 C C . ASN A 1 265 ? -3.014 -3.940 -10.204 1.00 98.81 265 ASN A C 1
ATOM 2141 O O . ASN A 1 265 ? -3.638 -2.884 -10.278 1.00 98.81 265 ASN A O 1
ATOM 2145 N N . LEU A 1 266 ? -3.624 -5.107 -9.964 1.00 98.75 266 LEU A N 1
ATOM 2146 C CA . LEU A 1 266 ? -5.070 -5.226 -9.760 1.00 98.75 266 LEU A CA 1
ATOM 2147 C C . LEU A 1 266 ? -5.538 -4.380 -8.568 1.00 98.75 266 LEU A C 1
ATOM 2149 O O . LEU A 1 266 ? -6.558 -3.697 -8.649 1.00 98.75 266 LEU A O 1
ATOM 2153 N N . CYS A 1 267 ? -4.787 -4.394 -7.465 1.00 98.81 267 CYS A N 1
ATOM 2154 C CA . CYS A 1 267 ? -5.104 -3.577 -6.297 1.00 98.81 267 CYS A CA 1
ATOM 2155 C C . CYS A 1 267 ? -5.025 -2.077 -6.616 1.00 98.81 267 CYS A C 1
ATOM 2157 O O . CYS A 1 267 ? -5.884 -1.311 -6.181 1.00 98.81 267 CYS A O 1
ATOM 2159 N N . ALA A 1 268 ? -4.034 -1.652 -7.402 1.00 98.75 268 ALA A N 1
ATOM 2160 C CA . ALA A 1 268 ? -3.900 -0.263 -7.824 1.00 98.75 268 ALA A CA 1
ATOM 2161 C C . ALA A 1 268 ? -5.030 0.178 -8.766 1.00 98.75 268 ALA A C 1
ATOM 2163 O O . ALA A 1 268 ? -5.565 1.272 -8.586 1.00 98.75 268 ALA A O 1
ATOM 2164 N N . VAL A 1 269 ? -5.443 -0.682 -9.706 1.00 98.62 269 VAL A N 1
ATOM 2165 C CA . VAL A 1 269 ? -6.630 -0.459 -10.550 1.00 98.62 269 VAL A CA 1
ATOM 2166 C C . VAL A 1 269 ? -7.863 -0.255 -9.676 1.00 98.62 269 VAL A C 1
ATOM 2168 O O . VAL A 1 269 ? -8.542 0.759 -9.813 1.00 98.62 269 VAL A O 1
ATOM 2171 N N . ALA A 1 270 ? -8.100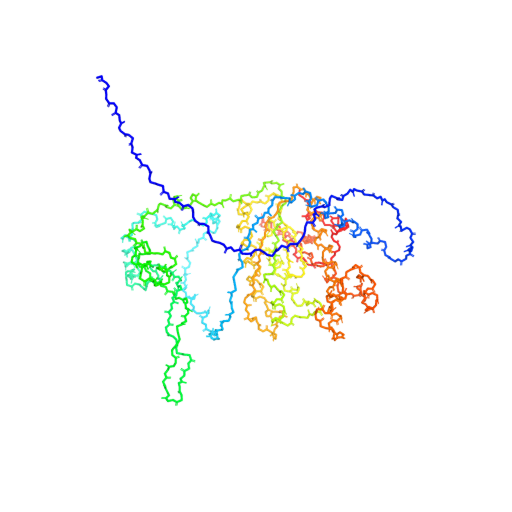 -1.144 -8.707 1.00 98.50 270 ALA A N 1
ATOM 2172 C CA . ALA A 1 270 ? -9.238 -1.030 -7.799 1.00 98.50 270 ALA A CA 1
ATOM 2173 C C . ALA A 1 270 ? -9.212 0.280 -6.986 1.00 98.50 270 ALA A C 1
ATOM 2175 O O . ALA A 1 270 ? -10.257 0.896 -6.772 1.00 98.50 270 ALA A O 1
ATOM 2176 N N . VAL A 1 271 ? -8.035 0.736 -6.535 1.00 98.50 271 VAL A N 1
ATOM 2177 C CA . VAL A 1 271 ? -7.883 2.036 -5.854 1.00 98.50 271 VAL A CA 1
ATOM 2178 C C . VAL A 1 271 ? -8.235 3.192 -6.797 1.00 98.50 271 VAL A C 1
ATOM 2180 O O . VAL A 1 271 ? -9.007 4.070 -6.409 1.00 98.50 271 VAL A O 1
ATOM 2183 N N . LEU A 1 272 ? -7.729 3.187 -8.036 1.00 96.62 272 LEU A N 1
ATOM 2184 C CA . LEU A 1 272 ? -8.043 4.216 -9.037 1.00 96.62 272 LEU A CA 1
ATOM 2185 C C . LEU A 1 272 ? -9.535 4.231 -9.410 1.00 96.62 272 LEU A C 1
ATOM 2187 O O . LEU A 1 272 ? -10.104 5.280 -9.704 1.00 96.62 272 LEU A O 1
ATOM 2191 N N . GLU A 1 273 ? -10.187 3.070 -9.412 1.00 96.12 273 GLU A N 1
ATOM 2192 C CA . GLU A 1 273 ? -11.633 2.938 -9.611 1.00 96.12 273 GLU A CA 1
ATOM 2193 C C . GLU A 1 273 ? -12.431 3.475 -8.428 1.00 96.12 273 GLU A C 1
ATOM 2195 O O . GLU A 1 273 ? -13.415 4.193 -8.617 1.00 96.12 273 GLU A O 1
ATOM 2200 N N . LYS A 1 274 ? -11.985 3.180 -7.205 1.00 96.19 274 LYS A N 1
ATOM 2201 C CA . LYS A 1 274 ? -12.664 3.609 -5.984 1.00 96.19 274 LYS A CA 1
ATOM 2202 C C . LYS A 1 274 ? -12.593 5.120 -5.765 1.00 96.19 274 LYS A C 1
ATOM 2204 O O . LYS A 1 274 ? -13.583 5.703 -5.329 1.00 96.19 274 LYS A O 1
ATOM 2209 N N . PHE A 1 275 ? -11.448 5.737 -6.052 1.00 95.44 275 PHE A N 1
ATOM 2210 C CA . PHE A 1 275 ? -11.177 7.162 -5.817 1.00 95.44 275 PHE A CA 1
ATOM 2211 C C . PHE A 1 275 ? -11.010 7.938 -7.130 1.00 95.44 275 PHE A C 1
ATOM 2213 O O . PHE A 1 275 ? -10.165 8.825 -7.242 1.00 95.44 275 PHE A O 1
ATOM 2220 N N . TRP A 1 276 ? -11.812 7.576 -8.130 1.00 90.06 276 TRP A N 1
ATOM 2221 C CA . TRP A 1 276 ? -11.662 8.021 -9.514 1.00 90.06 276 TRP A CA 1
ATOM 2222 C C . TRP A 1 276 ? -11.732 9.534 -9.731 1.00 90.06 276 TRP A C 1
ATOM 2224 O O . TRP A 1 276 ? -11.135 10.026 -10.682 1.00 90.06 276 TRP A O 1
ATOM 2234 N N . GLU A 1 277 ? -12.451 10.257 -8.871 1.00 91.44 277 GLU A N 1
ATOM 2235 C CA . GLU A 1 277 ? -12.599 11.714 -8.962 1.00 91.44 277 GLU A CA 1
ATOM 2236 C C . GLU A 1 277 ? -11.312 12.450 -8.580 1.00 91.44 277 GLU A C 1
ATOM 2238 O O . GLU A 1 277 ? -11.094 13.576 -9.024 1.00 91.44 277 GLU A O 1
ATOM 2243 N N . ASP A 1 278 ? -10.466 11.833 -7.751 1.00 94.44 278 ASP A N 1
ATOM 2244 C CA . ASP A 1 278 ? -9.324 12.486 -7.112 1.00 94.44 278 ASP A CA 1
ATOM 2245 C C . ASP A 1 278 ? -7.972 11.899 -7.536 1.00 94.44 278 ASP A C 1
ATOM 2247 O O . ASP A 1 278 ? -7.003 12.653 -7.652 1.00 94.44 278 ASP A O 1
ATOM 2251 N N . ILE A 1 279 ? -7.884 10.579 -7.748 1.00 96.25 279 ILE A N 1
ATOM 2252 C CA . ILE A 1 279 ? -6.651 9.887 -8.152 1.00 96.25 279 ILE A CA 1
ATOM 2253 C C . ILE A 1 279 ? -6.598 9.779 -9.679 1.00 96.25 279 ILE A C 1
ATOM 2255 O O . ILE A 1 279 ? -7.414 9.087 -10.286 1.00 96.25 279 ILE A O 1
ATOM 2259 N N . VAL A 1 280 ? -5.597 10.419 -10.287 1.00 95.31 280 VAL A N 1
ATOM 2260 C CA . VAL A 1 280 ? -5.464 10.542 -11.753 1.00 95.31 280 VAL A CA 1
ATOM 2261 C C . VAL A 1 280 ? -4.475 9.547 -12.361 1.00 95.31 280 VAL A C 1
ATOM 2263 O O . VAL A 1 280 ? -4.608 9.152 -13.517 1.00 95.31 280 VAL A O 1
ATOM 2266 N N . PHE A 1 281 ? -3.488 9.119 -11.577 1.00 97.62 281 PHE A N 1
ATOM 2267 C CA . PHE A 1 281 ? -2.400 8.254 -12.023 1.00 97.62 281 PHE A CA 1
ATOM 2268 C C . PHE A 1 281 ? -1.887 7.421 -10.855 1.00 97.62 281 PHE A C 1
ATOM 2270 O O . PHE A 1 281 ? -1.908 7.873 -9.707 1.00 97.62 281 PHE A O 1
ATOM 2277 N N . ALA A 1 282 ? -1.377 6.228 -11.132 1.00 98.56 282 ALA A N 1
ATOM 2278 C CA . ALA A 1 282 ? -0.585 5.477 -10.178 1.00 98.56 282 ALA A CA 1
ATOM 2279 C C . ALA A 1 282 ? 0.596 4.774 -10.846 1.00 98.56 282 ALA A C 1
ATOM 2281 O O . ALA A 1 282 ? 0.502 4.324 -11.982 1.00 98.56 282 ALA A O 1
ATOM 2282 N N . TYR A 1 283 ? 1.702 4.654 -10.118 1.00 98.81 283 TYR A N 1
ATOM 2283 C CA . TYR A 1 283 ? 2.899 3.953 -10.573 1.00 98.81 283 TYR A CA 1
ATOM 2284 C C . TYR A 1 283 ? 3.341 2.917 -9.545 1.00 98.81 283 TYR A C 1
ATOM 2286 O O . TYR A 1 283 ? 3.454 3.248 -8.366 1.00 98.81 283 TYR A O 1
ATOM 2294 N N . GLY A 1 284 ? 3.592 1.686 -9.985 1.00 98.50 284 GLY A N 1
ATOM 2295 C CA . GLY A 1 284 ? 3.974 0.568 -9.128 1.00 98.50 284 GLY A CA 1
ATOM 2296 C C . GLY A 1 284 ? 5.288 -0.083 -9.530 1.00 98.50 284 GLY A C 1
ATOM 2297 O O . GLY A 1 284 ? 5.557 -0.298 -10.714 1.00 98.50 284 GLY A O 1
ATOM 2298 N N . VAL A 1 285 ? 6.085 -0.445 -8.526 1.00 96.38 285 VAL A N 1
ATOM 2299 C CA . VAL A 1 285 ? 7.314 -1.228 -8.677 1.00 96.38 285 VAL A CA 1
ATOM 2300 C C . VAL A 1 285 ? 7.527 -2.096 -7.440 1.00 96.38 285 VAL A C 1
ATOM 2302 O O . VAL A 1 285 ? 7.400 -1.624 -6.316 1.00 96.38 285 VAL A O 1
ATOM 2305 N N . SER A 1 286 ? 7.917 -3.362 -7.635 1.00 95.62 286 SER A N 1
ATOM 2306 C CA . SER A 1 286 ? 8.156 -4.306 -6.532 1.00 95.62 286 SER A CA 1
ATOM 2307 C C . SER A 1 286 ? 6.926 -4.406 -5.612 1.00 95.62 286 SER A C 1
ATOM 2309 O O . SER A 1 286 ? 5.863 -4.854 -6.034 1.00 95.62 286 SER A O 1
ATOM 2311 N N . ASP A 1 287 ? 7.077 -3.994 -4.362 1.00 97.50 287 ASP A N 1
ATOM 2312 C CA . ASP A 1 287 ? 6.112 -3.991 -3.275 1.00 97.50 287 ASP A CA 1
ATOM 2313 C C . ASP A 1 287 ? 5.626 -2.573 -2.925 1.00 97.50 287 ASP A C 1
ATOM 2315 O O . ASP A 1 287 ? 4.932 -2.403 -1.923 1.00 97.50 287 ASP A O 1
ATOM 2319 N N . GLU A 1 288 ? 5.939 -1.568 -3.757 1.00 98.12 288 GLU A N 1
ATOM 2320 C CA . GLU A 1 288 ? 5.469 -0.187 -3.609 1.00 98.12 288 GLU A CA 1
ATOM 2321 C C . GLU A 1 288 ? 4.529 0.263 -4.740 1.00 98.12 288 GLU A C 1
ATOM 2323 O O . GLU A 1 288 ? 4.628 -0.171 -5.891 1.00 98.12 288 GLU A O 1
ATOM 2328 N N . TYR A 1 289 ? 3.615 1.173 -4.396 1.00 98.81 289 TYR A N 1
ATOM 2329 C CA . TYR A 1 289 ? 2.749 1.882 -5.340 1.00 98.81 289 TYR A CA 1
ATOM 2330 C C . TYR A 1 289 ? 2.597 3.348 -4.928 1.00 98.81 289 TYR A C 1
ATOM 2332 O O . TYR A 1 289 ? 2.403 3.659 -3.754 1.00 98.81 289 TYR A O 1
ATOM 2340 N N . SER A 1 290 ? 2.644 4.253 -5.898 1.00 98.88 290 SER A N 1
ATOM 2341 C CA . SER A 1 290 ? 2.452 5.691 -5.721 1.00 98.88 290 SER A CA 1
ATOM 2342 C C . SER A 1 290 ? 1.169 6.129 -6.402 1.00 98.88 290 SER A C 1
ATOM 2344 O O . SER A 1 290 ? 1.057 5.985 -7.611 1.00 98.88 290 SER A O 1
ATOM 2346 N N . PHE A 1 291 ? 0.231 6.694 -5.646 1.00 98.75 291 PHE A N 1
ATOM 2347 C CA . PHE A 1 291 ? -1.036 7.230 -6.144 1.00 98.75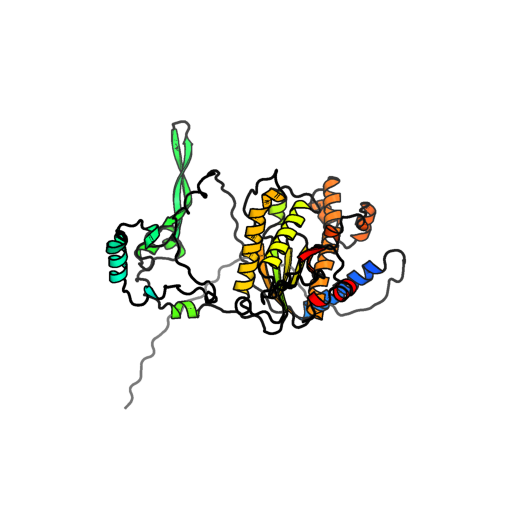 291 PHE A CA 1
ATOM 2348 C C . PHE A 1 291 ? -0.973 8.751 -6.213 1.00 98.75 291 PHE A C 1
ATOM 2350 O O . PHE A 1 291 ? -0.670 9.407 -5.214 1.00 98.75 291 PHE A O 1
ATOM 2357 N N . ILE A 1 292 ? -1.260 9.302 -7.388 1.00 98.31 292 ILE A N 1
ATOM 2358 C CA . ILE A 1 292 ? -1.180 10.729 -7.679 1.00 98.31 292 ILE A CA 1
ATOM 2359 C C . ILE A 1 292 ? -2.576 11.322 -7.586 1.00 98.31 292 ILE A C 1
ATOM 2361 O O . ILE A 1 292 ? -3.469 10.977 -8.359 1.00 98.31 292 ILE A O 1
ATOM 2365 N N . ILE A 1 293 ? -2.748 12.211 -6.619 1.00 97.56 293 ILE A N 1
ATOM 2366 C CA . ILE A 1 293 ? -3.995 12.902 -6.326 1.00 97.56 293 ILE A CA 1
ATOM 2367 C C . ILE A 1 293 ? -3.897 14.335 -6.845 1.00 97.56 293 ILE A C 1
ATOM 2369 O O . ILE A 1 293 ? -2.912 15.039 -6.580 1.00 97.56 293 ILE A O 1
ATOM 2373 N N . LYS A 1 294 ? -4.941 14.771 -7.554 1.00 95.25 294 LYS A N 1
ATOM 2374 C CA . LYS A 1 294 ? -5.011 16.086 -8.197 1.00 95.25 294 LYS A CA 1
ATOM 2375 C C . LYS A 1 294 ? -4.855 17.251 -7.219 1.00 95.25 294 LYS A C 1
ATOM 2377 O O . LYS A 1 294 ? -5.290 17.201 -6.063 1.00 95.25 294 LYS A O 1
ATOM 2382 N N . LYS A 1 295 ? -4.277 18.356 -7.698 1.00 93.94 295 LYS A N 1
ATOM 2383 C CA . LYS A 1 295 ? -4.033 19.569 -6.893 1.00 93.94 295 LYS A CA 1
ATOM 2384 C C . LYS A 1 295 ? -5.312 20.192 -6.320 1.00 93.94 295 LYS A C 1
ATOM 2386 O O . LYS A 1 295 ? -5.285 20.759 -5.227 1.00 93.94 295 LYS A O 1
ATOM 2391 N N . THR A 1 296 ? -6.426 20.024 -7.032 1.00 93.12 296 THR A N 1
ATOM 2392 C CA . THR A 1 296 ? -7.772 20.520 -6.703 1.00 93.12 296 THR A CA 1
ATOM 2393 C C . THR A 1 296 ? -8.533 19.626 -5.713 1.00 93.12 296 THR A C 1
ATOM 2395 O O . THR A 1 296 ? -9.618 19.986 -5.262 1.00 93.12 296 THR A O 1
ATOM 2398 N N . CYS A 1 297 ? -7.970 18.473 -5.336 1.00 92.06 297 CYS A N 1
ATOM 2399 C CA . CYS A 1 297 ? -8.613 17.479 -4.483 1.00 92.06 297 CYS A CA 1
ATOM 2400 C C . CYS A 1 297 ? -9.016 18.043 -3.109 1.00 92.06 297 CYS A C 1
ATOM 2402 O O . CYS A 1 297 ? -8.203 18.660 -2.406 1.00 92.06 297 CYS A O 1
ATOM 2404 N N . ASN A 1 298 ? -10.246 17.736 -2.686 1.00 91.31 298 ASN A N 1
ATOM 2405 C CA . ASN A 1 298 ? -10.748 18.006 -1.335 1.00 91.31 298 ASN A CA 1
ATOM 2406 C C . ASN A 1 298 ? -11.125 16.725 -0.561 1.00 91.31 298 ASN A C 1
ATOM 2408 O O . ASN A 1 298 ? -11.749 16.791 0.504 1.00 91.31 298 ASN A O 1
ATOM 2412 N N . LEU A 1 299 ? -10.727 15.552 -1.066 1.00 90.88 299 LEU A N 1
ATOM 2413 C CA . LEU A 1 299 ? -10.934 14.255 -0.425 1.00 90.88 299 LEU A CA 1
ATOM 2414 C C . LEU A 1 299 ? -10.494 14.301 1.042 1.00 90.88 299 LEU A C 1
ATOM 2416 O O . LEU A 1 299 ? -9.393 14.738 1.376 1.00 90.88 299 LEU A O 1
ATOM 2420 N N . TYR A 1 300 ? -11.379 13.894 1.950 1.00 94.25 300 TYR A N 1
ATOM 2421 C CA . TYR A 1 300 ? -11.142 13.936 3.398 1.00 94.25 300 TYR A CA 1
ATOM 2422 C C . TYR A 1 300 ? -10.617 15.280 3.939 1.00 94.25 300 TYR A C 1
ATOM 2424 O O . TYR A 1 300 ? -9.938 15.285 4.969 1.00 94.25 300 TYR A O 1
ATOM 2432 N N . GLN A 1 301 ? -10.934 16.406 3.287 1.00 94.56 301 GLN A N 1
ATOM 2433 C CA . GLN A 1 301 ? -10.441 17.746 3.636 1.00 94.56 301 GLN A CA 1
ATOM 2434 C C . GLN A 1 301 ? -8.905 17.845 3.619 1.00 94.56 301 GLN A C 1
ATOM 2436 O O . GLN A 1 301 ? -8.314 18.552 4.438 1.00 94.56 301 GLN A O 1
ATOM 2441 N N . ARG A 1 302 ? -8.254 17.091 2.719 1.00 95.56 302 ARG A N 1
ATOM 2442 C CA . ARG A 1 302 ? -6.788 17.018 2.566 1.00 95.56 302 ARG A CA 1
ATOM 2443 C C . ARG A 1 302 ? -6.053 16.548 3.827 1.00 95.56 302 ARG A C 1
ATOM 2445 O O . ARG A 1 302 ? -4.880 16.861 4.025 1.00 95.56 302 ARG A O 1
ATOM 2452 N N . ARG A 1 303 ? -6.728 15.786 4.692 1.00 95.19 303 ARG A N 1
ATOM 2453 C CA . ARG A 1 303 ? -6.124 15.202 5.894 1.00 95.19 303 ARG A CA 1
ATOM 2454 C C . ARG A 1 303 ? -5.288 13.987 5.525 1.00 95.19 303 ARG A C 1
ATOM 2456 O O . ARG A 1 303 ? -5.829 12.952 5.123 1.00 95.19 303 ARG A O 1
ATOM 2463 N N . ALA A 1 304 ? -3.973 14.105 5.695 1.00 94.56 304 ALA A N 1
ATOM 2464 C CA . ALA A 1 304 ? -3.015 13.091 5.259 1.00 94.56 304 ALA A CA 1
ATOM 2465 C C . ALA A 1 304 ? -3.312 11.708 5.859 1.00 94.56 304 ALA A C 1
ATOM 2467 O O . ALA A 1 304 ? -3.365 10.712 5.143 1.00 94.56 304 ALA A O 1
ATOM 2468 N N . ASN A 1 305 ? -3.571 11.646 7.167 1.00 94.19 305 ASN A N 1
ATOM 2469 C CA . ASN A 1 305 ? -3.854 10.397 7.877 1.00 94.19 305 ASN A CA 1
ATOM 2470 C C . ASN A 1 305 ? -5.112 9.678 7.359 1.00 94.19 305 ASN A C 1
ATOM 2472 O O . ASN A 1 305 ? -5.126 8.451 7.325 1.00 94.19 305 ASN A O 1
ATOM 2476 N N . LYS A 1 306 ? -6.153 10.416 6.951 1.00 95.06 306 LYS A N 1
ATOM 2477 C CA . LYS A 1 306 ? -7.397 9.856 6.405 1.00 95.06 306 LYS A CA 1
ATOM 2478 C C . LYS A 1 306 ? -7.214 9.353 4.978 1.00 95.06 306 LYS A C 1
ATOM 2480 O O . LYS A 1 306 ? -7.670 8.259 4.674 1.00 95.06 306 LYS A O 1
ATOM 2485 N N . MET A 1 307 ? -6.523 10.117 4.132 1.00 95.69 307 MET A N 1
ATOM 2486 C CA . MET A 1 307 ? -6.201 9.696 2.765 1.00 95.69 307 MET A CA 1
ATOM 2487 C C . MET A 1 307 ? -5.335 8.433 2.768 1.00 95.69 307 MET A C 1
ATOM 2489 O O . MET A 1 307 ? -5.685 7.439 2.136 1.00 95.69 307 MET A O 1
ATOM 2493 N N . VAL A 1 308 ? -4.239 8.451 3.535 1.00 97.44 308 VAL A N 1
ATOM 2494 C CA . VAL A 1 308 ? -3.319 7.314 3.647 1.00 97.44 308 VAL A CA 1
ATOM 2495 C C . VAL A 1 308 ? -4.044 6.090 4.196 1.00 97.44 308 VAL A C 1
ATOM 2497 O O . VAL A 1 308 ? -3.946 5.023 3.599 1.00 97.44 308 VAL A O 1
ATOM 2500 N N . SER A 1 309 ? -4.804 6.217 5.290 1.00 97.25 309 SER A N 1
ATOM 2501 C CA . SER A 1 309 ? -5.486 5.057 5.873 1.00 97.25 309 SER A CA 1
ATOM 2502 C C . SER A 1 309 ? -6.570 4.489 4.957 1.00 97.25 309 SER A C 1
ATOM 2504 O O . SER A 1 309 ? -6.695 3.269 4.873 1.00 97.25 309 SER A O 1
ATOM 2506 N N . ALA A 1 310 ? -7.311 5.331 4.231 1.00 98.12 310 ALA A N 1
ATOM 2507 C CA . ALA A 1 310 ? -8.312 4.883 3.267 1.00 98.12 310 ALA A CA 1
ATOM 2508 C C . ALA A 1 310 ? -7.678 4.110 2.100 1.00 98.12 310 ALA A C 1
ATOM 2510 O O . ALA A 1 310 ? -8.116 3.002 1.797 1.00 98.12 310 ALA A O 1
ATOM 2511 N N . ILE A 1 311 ? -6.614 4.648 1.496 1.00 98.50 311 ILE A N 1
ATOM 2512 C CA . ILE A 1 311 ? -5.917 4.003 0.374 1.00 98.50 311 ILE A CA 1
ATOM 2513 C C . ILE A 1 311 ? -5.236 2.707 0.829 1.00 98.50 311 ILE A C 1
ATOM 2515 O O . ILE A 1 311 ? -5.458 1.660 0.228 1.00 98.50 311 ILE A O 1
ATOM 2519 N N . VAL A 1 312 ? -4.462 2.743 1.920 1.00 98.62 312 VAL A N 1
ATOM 2520 C CA . VAL A 1 312 ? -3.739 1.569 2.443 1.00 98.62 312 VAL A CA 1
ATOM 2521 C C . VAL A 1 312 ? -4.704 0.458 2.849 1.00 98.62 312 VAL A C 1
ATOM 2523 O O . VAL A 1 312 ? -4.471 -0.704 2.513 1.00 98.62 312 VAL A O 1
ATOM 2526 N N . SER A 1 313 ? -5.792 0.783 3.556 1.00 98.44 313 SER A N 1
ATOM 2527 C CA . SER A 1 313 ? -6.759 -0.232 3.994 1.00 98.44 313 SER A CA 1
ATOM 2528 C C . SER A 1 313 ? -7.480 -0.882 2.817 1.00 98.44 313 SER A C 1
ATOM 2530 O O . SER A 1 313 ? -7.585 -2.107 2.789 1.00 98.44 313 SER A O 1
ATOM 2532 N N . PHE A 1 314 ? -7.906 -0.091 1.828 1.00 98.75 314 PHE A N 1
ATOM 2533 C CA . PHE A 1 314 ? -8.575 -0.601 0.634 1.00 98.75 314 PHE A CA 1
ATOM 2534 C C . PHE A 1 314 ? -7.631 -1.418 -0.259 1.00 98.75 314 PHE A C 1
ATOM 2536 O O . PHE A 1 314 ? -8.010 -2.477 -0.758 1.00 98.75 314 PHE A O 1
ATOM 2543 N N . PHE A 1 315 ? -6.381 -0.977 -0.418 1.00 98.81 315 PHE A N 1
ATOM 2544 C CA . PHE A 1 315 ? -5.365 -1.731 -1.151 1.00 98.81 315 PHE A CA 1
ATOM 2545 C C . PHE A 1 315 ? -5.077 -3.072 -0.464 1.00 98.81 315 PHE A C 1
ATOM 2547 O O . PHE A 1 315 ? -5.123 -4.121 -1.101 1.00 98.81 315 PHE A O 1
ATOM 2554 N N . THR A 1 316 ? -4.849 -3.057 0.855 1.00 98.69 316 THR A N 1
ATOM 2555 C CA . THR A 1 316 ? -4.540 -4.267 1.635 1.00 98.69 316 THR A CA 1
ATOM 2556 C C . THR A 1 316 ? -5.702 -5.260 1.620 1.00 98.69 316 THR A C 1
ATOM 2558 O O . THR A 1 316 ? -5.481 -6.458 1.442 1.00 98.69 316 THR A O 1
ATOM 2561 N N . SER A 1 317 ? -6.945 -4.791 1.789 1.00 98.62 317 SER A N 1
ATOM 2562 C CA . SER A 1 317 ? -8.117 -5.671 1.746 1.00 98.62 317 SER A CA 1
ATOM 2563 C C . SER A 1 317 ? -8.302 -6.284 0.360 1.00 98.62 317 SER A C 1
ATOM 2565 O O . SER A 1 317 ? -8.525 -7.489 0.262 1.00 98.62 317 SER A O 1
ATOM 2567 N N . THR A 1 318 ? -8.125 -5.495 -0.703 1.00 98.75 318 THR A N 1
ATOM 2568 C CA . THR A 1 318 ? -8.179 -5.985 -2.086 1.00 98.75 318 THR A CA 1
ATOM 2569 C C . THR A 1 318 ? -7.102 -7.038 -2.331 1.00 98.75 318 THR A C 1
ATOM 2571 O O . THR A 1 318 ? -7.416 -8.104 -2.854 1.00 98.75 318 THR A O 1
ATOM 2574 N N . TYR A 1 319 ? -5.871 -6.808 -1.865 1.00 98.75 319 TYR A N 1
ATOM 2575 C CA . TYR A 1 319 ? -4.767 -7.761 -1.995 1.00 98.75 319 TYR A CA 1
ATOM 2576 C C . TYR A 1 319 ? -5.107 -9.118 -1.369 1.00 98.75 319 TYR A C 1
ATOM 2578 O O . TYR A 1 319 ? -4.897 -10.163 -1.981 1.00 98.75 319 TYR A O 1
ATOM 2586 N N . VAL A 1 320 ? -5.682 -9.114 -0.162 1.00 98.50 320 VAL A N 1
ATOM 2587 C CA . VAL A 1 320 ? -6.097 -10.340 0.537 1.00 98.50 320 VAL A CA 1
ATOM 2588 C C . VAL A 1 320 ? -7.270 -11.019 -0.166 1.00 98.50 320 VAL A C 1
ATOM 2590 O O . VAL A 1 320 ? -7.238 -12.229 -0.378 1.00 98.50 320 VAL A O 1
ATOM 2593 N N . MET A 1 321 ? -8.299 -10.258 -0.543 1.00 98.38 321 MET A N 1
ATOM 2594 C CA . MET A 1 321 ? -9.505 -10.800 -1.178 1.00 98.38 321 MET A CA 1
ATOM 2595 C C . MET A 1 321 ? -9.217 -11.413 -2.550 1.00 98.38 321 MET A C 1
ATOM 2597 O O . MET A 1 321 ? -9.832 -12.411 -2.916 1.00 98.38 321 MET A O 1
ATOM 2601 N N . ARG A 1 322 ? -8.281 -10.820 -3.295 1.00 98.31 322 ARG A N 1
ATOM 2602 C CA . ARG A 1 322 ? -7.921 -11.214 -4.661 1.00 98.31 322 ARG A CA 1
ATOM 2603 C C . ARG A 1 322 ? -6.730 -12.168 -4.725 1.00 98.31 322 ARG A C 1
ATOM 2605 O O . ARG A 1 322 ? -6.392 -12.638 -5.804 1.00 98.31 322 ARG A O 1
ATOM 2612 N N . TRP A 1 323 ? -6.117 -12.506 -3.589 1.00 98.50 323 TRP A N 1
ATOM 2613 C CA . TRP A 1 323 ? -4.941 -13.380 -3.518 1.00 98.50 323 TRP A CA 1
ATOM 2614 C C . TRP A 1 323 ? -5.111 -14.688 -4.304 1.00 98.50 323 TRP A C 1
ATOM 2616 O O . TRP A 1 323 ? -4.265 -15.037 -5.126 1.00 98.50 323 TRP A O 1
ATOM 2626 N N . ASN A 1 324 ? -6.234 -15.383 -4.099 1.00 97.62 324 ASN A N 1
ATOM 2627 C CA . ASN A 1 324 ? -6.493 -16.688 -4.716 1.00 97.62 324 ASN A CA 1
ATOM 2628 C C . ASN A 1 324 ? -6.647 -16.628 -6.247 1.00 97.62 324 ASN A C 1
ATOM 2630 O O . ASN A 1 324 ? -6.517 -17.663 -6.894 1.00 97.62 324 ASN A O 1
ATOM 2634 N N . GLU A 1 325 ? -6.893 -15.449 -6.831 1.00 97.94 325 GLU A N 1
ATOM 2635 C CA . GLU A 1 325 ? -6.951 -15.273 -8.291 1.00 97.94 325 GLU A CA 1
ATOM 2636 C C . GLU A 1 325 ? -5.558 -15.398 -8.931 1.00 97.94 325 GLU A C 1
ATOM 2638 O O . GLU A 1 325 ? -5.439 -15.863 -10.061 1.00 97.94 325 GLU A O 1
ATOM 2643 N N . PHE A 1 326 ? -4.497 -15.051 -8.192 1.00 98.00 326 PHE A N 1
ATOM 2644 C CA . PHE A 1 326 ? -3.106 -15.086 -8.670 1.00 98.00 326 PHE A CA 1
ATOM 2645 C C . PHE A 1 326 ? -2.289 -16.225 -8.051 1.00 98.00 326 PHE A C 1
ATOM 2647 O O . PHE A 1 326 ? -1.334 -16.715 -8.653 1.00 98.00 326 PHE A O 1
ATOM 2654 N N . PHE A 1 327 ? -2.679 -16.681 -6.860 1.00 97.56 327 PHE A N 1
ATOM 2655 C CA . PHE A 1 327 ? -2.017 -17.743 -6.105 1.00 97.56 327 PHE A CA 1
ATOM 2656 C C . PHE A 1 327 ? -2.983 -18.899 -5.778 1.00 97.56 327 PHE A C 1
ATOM 2658 O O . PHE A 1 327 ? -3.135 -19.257 -4.611 1.00 97.56 327 PHE A O 1
ATOM 2665 N N . PRO A 1 328 ? -3.616 -19.549 -6.776 1.00 95.75 328 PRO A N 1
ATOM 2666 C CA . PRO A 1 328 ? -4.653 -20.560 -6.530 1.00 95.75 328 PRO A CA 1
ATOM 2667 C C . PRO A 1 328 ? -4.147 -21.799 -5.775 1.00 95.75 328 PRO A C 1
ATOM 2669 O O . PRO A 1 328 ? -4.927 -22.498 -5.138 1.00 95.75 328 PRO A O 1
ATOM 2672 N N . GLN A 1 329 ? -2.841 -22.073 -5.848 1.00 93.56 329 GLN A N 1
ATOM 2673 C CA . GLN A 1 329 ? -2.191 -23.225 -5.211 1.00 93.56 329 GLN A CA 1
ATOM 2674 C C . GLN A 1 329 ? -1.398 -22.858 -3.948 1.00 93.56 329 GLN A C 1
ATOM 2676 O O . GLN A 1 329 ? -0.780 -23.727 -3.341 1.00 93.56 329 GLN A O 1
ATOM 2681 N N . SER A 1 330 ? -1.376 -21.582 -3.552 1.00 93.62 330 SER A N 1
ATOM 2682 C CA . SER A 1 330 ? -0.655 -21.131 -2.361 1.00 93.62 330 SER A CA 1
ATOM 2683 C C . SER A 1 330 ? -1.611 -20.410 -1.431 1.00 93.62 330 SER A C 1
ATOM 2685 O O . SER A 1 330 ? -2.065 -19.313 -1.729 1.00 93.62 330 SER A O 1
ATOM 2687 N N . GLU A 1 331 ? -1.864 -20.984 -0.260 1.00 95.75 331 GLU A N 1
ATOM 2688 C CA . GLU A 1 331 ? -2.631 -20.307 0.782 1.00 95.75 331 GLU A CA 1
ATOM 2689 C C . GLU A 1 331 ? -1.874 -19.078 1.311 1.00 95.75 331 GLU A C 1
ATOM 2691 O O . GLU A 1 331 ? -0.646 -19.092 1.461 1.00 95.75 331 GLU A O 1
ATOM 2696 N N . LEU A 1 332 ? -2.613 -18.011 1.617 1.00 97.44 332 LEU A N 1
ATOM 2697 C CA . LEU A 1 332 ? -2.072 -16.842 2.297 1.00 97.44 332 LEU A CA 1
ATOM 2698 C C . LEU A 1 332 ? -1.770 -17.199 3.762 1.00 97.44 332 LEU A C 1
ATOM 2700 O O . LEU A 1 332 ? -2.670 -17.274 4.597 1.00 97.44 332 LEU A O 1
ATOM 2704 N N . LYS A 1 333 ? -0.491 -17.416 4.087 1.00 96.88 333 LYS A N 1
ATOM 2705 C CA . LYS A 1 333 ? -0.044 -17.932 5.395 1.00 96.88 333 LYS A CA 1
ATOM 2706 C C . LYS A 1 333 ? -0.250 -16.925 6.531 1.00 96.88 333 LYS A C 1
ATOM 2708 O O . LYS A 1 333 ? -0.411 -17.327 7.683 1.00 96.88 333 LYS A O 1
ATOM 2713 N N . TYR A 1 334 ? -0.189 -15.628 6.232 1.00 96.62 334 TYR A N 1
ATOM 2714 C CA . TYR A 1 334 ? -0.497 -14.543 7.166 1.00 96.62 334 TYR A CA 1
ATOM 2715 C C . TYR A 1 334 ? -0.883 -13.265 6.400 1.00 96.62 334 TYR A C 1
ATOM 2717 O O . TYR A 1 334 ? -0.431 -13.092 5.266 1.00 96.62 334 TYR A O 1
ATOM 2725 N N . PRO A 1 335 ? -1.695 -12.362 6.990 1.00 96.50 335 PRO A N 1
ATOM 2726 C CA . PRO A 1 335 ? -2.133 -11.154 6.299 1.00 96.50 335 PRO A CA 1
ATOM 2727 C C . PRO A 1 335 ? -0.943 -10.230 5.990 1.00 96.50 335 PRO A C 1
ATOM 2729 O O . PRO A 1 335 ? -0.125 -9.978 6.883 1.00 96.50 335 PRO A O 1
ATOM 2732 N N . PRO A 1 336 ? -0.831 -9.706 4.757 1.00 97.19 336 PRO A N 1
ATOM 2733 C CA . PRO A 1 336 ? 0.137 -8.670 4.442 1.00 97.19 336 PRO A CA 1
ATOM 2734 C C . PRO A 1 336 ? -0.258 -7.368 5.140 1.00 97.19 336 PRO A C 1
ATOM 2736 O O . PRO A 1 336 ? -1.413 -7.152 5.512 1.00 97.19 336 PRO A O 1
ATOM 2739 N N . SER A 1 337 ? 0.708 -6.474 5.287 1.00 96.88 337 SER A N 1
ATOM 2740 C CA . SER A 1 337 ? 0.456 -5.109 5.730 1.00 96.88 337 SER A CA 1
ATOM 2741 C C . SER A 1 337 ? 1.270 -4.154 4.881 1.00 96.88 337 SER A C 1
ATOM 2743 O O . SER A 1 337 ? 2.404 -4.466 4.520 1.00 96.88 337 SER A O 1
ATOM 2745 N N . PHE A 1 338 ? 0.703 -2.989 4.609 1.00 98.38 338 PHE A N 1
ATOM 2746 C CA . PHE A 1 338 ? 1.362 -1.920 3.877 1.00 98.38 338 PHE A CA 1
ATOM 2747 C C . PHE A 1 338 ? 1.460 -0.696 4.782 1.00 98.38 338 PHE A C 1
ATOM 2749 O O . PHE A 1 338 ? 0.546 -0.430 5.568 1.00 98.38 338 PHE A O 1
ATOM 2756 N N . ASP A 1 339 ? 2.576 0.021 4.702 1.00 97.56 339 ASP A N 1
ATOM 2757 C CA . ASP A 1 339 ? 2.655 1.372 5.240 1.00 97.56 339 ASP A CA 1
ATOM 2758 C C . ASP A 1 339 ? 2.263 2.375 4.153 1.00 97.56 339 ASP A C 1
ATOM 2760 O O . ASP A 1 339 ? 2.049 2.014 2.993 1.00 97.56 339 ASP A O 1
ATOM 2764 N N . GLY A 1 340 ? 2.095 3.636 4.536 1.00 97.50 340 GLY A N 1
ATOM 2765 C CA . GLY A 1 340 ? 1.859 4.681 3.560 1.00 97.50 340 GLY A CA 1
ATOM 2766 C C . GLY A 1 340 ? 2.252 6.053 4.072 1.00 97.50 340 GLY A C 1
ATOM 2767 O O . GLY A 1 340 ? 2.267 6.316 5.276 1.00 97.50 340 GLY A O 1
ATOM 2768 N N . ARG A 1 341 ? 2.572 6.944 3.137 1.00 97.56 341 ARG A N 1
ATOM 2769 C CA . ARG A 1 341 ? 2.896 8.348 3.410 1.00 97.56 341 ARG A CA 1
ATOM 2770 C C . ARG A 1 341 ? 2.314 9.249 2.333 1.00 97.56 341 ARG A C 1
ATOM 2772 O O . ARG A 1 341 ? 2.258 8.848 1.175 1.00 97.56 341 ARG A O 1
ATOM 2779 N N . ALA A 1 342 ? 1.939 10.467 2.714 1.00 97.50 342 ALA A N 1
ATOM 2780 C CA . ALA A 1 342 ? 1.506 11.508 1.789 1.00 97.50 342 ALA A CA 1
ATOM 2781 C C . ALA A 1 342 ? 2.580 12.599 1.676 1.00 97.50 342 ALA A C 1
ATOM 2783 O O . ALA A 1 342 ? 3.100 13.051 2.697 1.00 97.50 342 ALA A O 1
ATOM 2784 N N . VAL A 1 343 ? 2.900 13.024 0.454 1.00 97.94 343 VAL A N 1
ATOM 2785 C CA . VAL A 1 343 ? 3.878 14.086 0.164 1.00 97.94 343 VAL A CA 1
ATOM 2786 C C . VAL A 1 343 ? 3.274 15.074 -0.831 1.00 97.94 343 VAL A C 1
ATOM 2788 O O . VAL A 1 343 ? 2.623 14.661 -1.788 1.00 97.94 343 VAL A O 1
ATOM 2791 N N . CYS A 1 344 ? 3.470 16.373 -0.596 1.00 98.12 344 CYS A N 1
ATOM 2792 C CA . CYS A 1 344 ? 3.009 17.432 -1.494 1.00 98.12 344 CYS A CA 1
ATOM 2793 C C . CYS A 1 344 ? 4.085 17.789 -2.524 1.00 98.12 344 CYS A C 1
ATOM 2795 O O . CYS A 1 344 ? 5.233 18.015 -2.146 1.00 98.12 344 CYS A O 1
ATOM 2797 N N . TYR A 1 345 ? 3.692 17.926 -3.789 1.00 97.62 345 TYR A N 1
ATOM 2798 C CA . TYR A 1 345 ? 4.538 18.415 -4.878 1.00 97.62 345 TYR A CA 1
ATOM 2799 C C . TYR A 1 345 ? 3.898 19.669 -5.492 1.00 97.62 345 TYR A C 1
ATOM 2801 O O . TYR A 1 345 ? 2.753 19.608 -5.945 1.00 97.62 345 TYR A O 1
ATOM 2809 N N . PRO A 1 346 ? 4.579 20.829 -5.476 1.00 96.19 346 PRO A N 1
ATOM 2810 C CA . PRO A 1 346 ? 3.936 22.103 -5.796 1.00 96.19 346 PRO A CA 1
ATOM 2811 C C . PRO A 1 346 ? 3.776 22.359 -7.299 1.00 96.19 346 PRO A C 1
ATOM 2813 O O . PRO A 1 346 ? 3.026 23.255 -7.671 1.00 96.19 346 PRO A O 1
ATOM 2816 N N . SER A 1 347 ? 4.448 21.593 -8.163 1.00 95.56 347 SER A N 1
ATOM 2817 C CA . SER A 1 347 ? 4.331 21.734 -9.615 1.00 95.56 347 SER A CA 1
ATOM 2818 C C . SER A 1 347 ? 4.364 20.382 -10.326 1.00 95.56 347 SER A C 1
ATOM 2820 O O . SER A 1 347 ? 4.830 19.379 -9.772 1.00 95.56 347 SER A O 1
ATOM 2822 N N . THR A 1 348 ? 3.860 20.363 -11.558 1.00 95.19 348 THR A N 1
ATOM 2823 C CA . THR A 1 348 ? 3.828 19.171 -12.413 1.00 95.19 348 THR A CA 1
ATOM 2824 C C . THR A 1 348 ? 5.239 18.705 -12.777 1.00 95.19 348 THR A C 1
ATOM 2826 O O . THR A 1 348 ? 5.492 17.506 -12.846 1.00 95.19 348 THR A O 1
ATOM 2829 N N . GLU A 1 349 ? 6.195 19.622 -12.932 1.00 94.69 349 GLU A N 1
ATOM 2830 C CA . GLU A 1 349 ? 7.595 19.290 -13.208 1.00 94.69 349 GLU A CA 1
ATOM 2831 C C . GLU A 1 349 ? 8.220 18.508 -12.049 1.00 94.69 349 GLU A C 1
ATOM 2833 O O . GLU A 1 349 ? 8.812 17.455 -12.268 1.00 94.69 349 GLU A O 1
ATOM 2838 N N . ILE A 1 350 ? 8.032 18.962 -10.804 1.00 96.31 350 ILE A N 1
ATOM 2839 C CA . ILE A 1 350 ? 8.600 18.280 -9.628 1.00 96.31 350 ILE A CA 1
ATOM 2840 C C . ILE A 1 350 ? 7.899 16.932 -9.394 1.00 96.31 350 ILE A C 1
ATOM 2842 O O . ILE A 1 350 ? 8.534 15.949 -9.011 1.00 96.31 350 ILE A O 1
ATOM 2846 N N . LEU A 1 351 ? 6.594 16.850 -9.668 1.00 97.06 351 LEU A N 1
ATOM 2847 C CA . LEU A 1 351 ? 5.869 15.580 -9.660 1.00 97.06 351 LEU A CA 1
ATOM 2848 C C . LEU A 1 351 ? 6.448 14.587 -10.685 1.00 97.06 351 LEU A C 1
ATOM 2850 O O . LEU A 1 351 ? 6.635 13.409 -10.374 1.00 97.06 351 LEU A O 1
ATOM 2854 N N . ARG A 1 352 ? 6.764 15.054 -11.897 1.00 96.69 352 ARG A N 1
ATOM 2855 C CA . ARG A 1 352 ? 7.391 14.231 -12.940 1.00 96.69 352 ARG A CA 1
ATOM 2856 C C . ARG A 1 352 ? 8.815 13.822 -12.575 1.00 96.69 352 ARG A C 1
ATOM 2858 O O . ARG A 1 352 ? 9.185 12.678 -12.838 1.00 96.69 352 ARG A O 1
ATOM 2865 N N . ASP A 1 353 ? 9.582 14.688 -11.914 1.00 96.31 353 ASP A N 1
ATOM 2866 C CA . ASP A 1 353 ? 10.893 14.339 -11.354 1.00 96.31 353 ASP A CA 1
ATOM 2867 C C . ASP A 1 353 ? 10.760 13.206 -10.322 1.00 96.31 353 ASP A C 1
ATOM 2869 O O . ASP A 1 353 ? 11.513 12.231 -10.363 1.00 96.31 353 ASP A O 1
ATOM 2873 N N . TYR A 1 354 ? 9.753 13.267 -9.442 1.00 98.19 354 TYR A N 1
ATOM 2874 C CA . TYR A 1 354 ? 9.466 12.189 -8.494 1.00 98.19 354 TYR A CA 1
ATOM 2875 C C . TYR A 1 354 ? 9.139 10.860 -9.193 1.00 98.19 354 TYR A C 1
ATOM 2877 O O . TYR A 1 354 ? 9.712 9.826 -8.842 1.00 98.19 354 TYR A O 1
ATOM 2885 N N . LEU A 1 355 ? 8.245 10.869 -10.184 1.00 98.00 355 LEU A N 1
ATOM 2886 C CA . LEU A 1 355 ? 7.873 9.661 -10.930 1.00 98.00 355 LEU A CA 1
ATOM 2887 C C . LEU A 1 355 ? 9.066 9.081 -11.700 1.00 98.00 355 LEU A C 1
ATOM 2889 O O . LEU A 1 355 ? 9.316 7.877 -11.644 1.00 98.00 355 LEU A O 1
ATOM 2893 N N . SER A 1 356 ? 9.864 9.949 -12.322 1.00 96.75 356 SER A N 1
ATOM 2894 C CA . SER A 1 356 ? 11.104 9.570 -13.000 1.00 96.75 356 SER A CA 1
ATOM 2895 C C . SER A 1 356 ? 12.090 8.921 -12.031 1.00 96.75 356 SER A C 1
ATOM 2897 O O . SER A 1 356 ? 12.676 7.884 -12.333 1.00 96.75 356 SER A O 1
ATOM 2899 N N . TRP A 1 357 ? 12.238 9.479 -10.826 1.00 95.69 357 TRP A N 1
ATOM 2900 C CA . TRP A 1 357 ? 13.073 8.892 -9.782 1.00 95.69 357 TRP A CA 1
ATOM 2901 C C . TRP A 1 357 ? 12.612 7.485 -9.390 1.00 95.69 357 TRP A C 1
ATOM 2903 O O . TRP A 1 357 ? 13.455 6.606 -9.208 1.00 95.69 357 TRP A O 1
ATOM 2913 N N . ARG A 1 358 ? 11.298 7.243 -9.280 1.00 97.69 358 ARG A N 1
ATOM 2914 C CA . ARG A 1 358 ? 10.754 5.904 -8.991 1.00 97.69 358 ARG A CA 1
ATOM 2915 C C . ARG A 1 358 ? 11.034 4.912 -10.124 1.00 97.69 358 ARG A C 1
ATOM 2917 O O . ARG A 1 358 ? 11.466 3.796 -9.846 1.00 97.69 358 ARG A O 1
ATOM 2924 N N . GLN A 1 359 ? 10.879 5.317 -11.385 1.00 97.19 359 GLN A N 1
ATOM 2925 C CA . GLN A 1 359 ? 11.160 4.431 -12.519 1.00 97.19 359 GLN A CA 1
ATOM 2926 C C . GLN A 1 359 ? 12.657 4.147 -12.707 1.00 97.19 359 GLN A C 1
ATOM 2928 O O . GLN A 1 359 ? 13.045 3.022 -13.019 1.00 97.19 359 GLN A O 1
ATOM 2933 N N . VAL A 1 360 ? 13.539 5.107 -12.422 1.00 93.88 360 VAL A N 1
ATOM 2934 C CA . VAL A 1 360 ? 14.983 4.825 -12.426 1.00 93.88 360 VAL A CA 1
ATOM 2935 C C . VAL A 1 360 ? 15.372 3.860 -11.301 1.00 93.88 360 VAL A C 1
ATOM 2937 O O . VAL A 1 360 ? 16.170 2.946 -11.518 1.00 93.88 360 VAL A O 1
ATOM 2940 N N . ASP A 1 361 ? 14.784 4.012 -10.115 1.00 91.75 361 ASP A N 1
ATOM 2941 C CA . ASP A 1 361 ? 14.979 3.080 -8.999 1.00 91.75 361 ASP A CA 1
ATOM 2942 C C . ASP A 1 361 ? 14.524 1.657 -9.382 1.00 91.75 361 ASP A C 1
ATOM 2944 O O . ASP A 1 361 ? 15.229 0.686 -9.102 1.00 91.75 361 ASP A O 1
ATOM 2948 N N . CYS A 1 362 ? 13.418 1.524 -10.132 1.00 93.56 362 CYS A N 1
ATOM 2949 C CA . CYS A 1 362 ? 12.989 0.257 -10.737 1.00 93.56 362 CYS A CA 1
ATOM 2950 C C . CYS A 1 362 ? 14.090 -0.368 -11.606 1.00 93.56 362 CYS A C 1
ATOM 2952 O O . CYS A 1 362 ? 14.470 -1.525 -11.389 1.00 93.56 362 CYS A O 1
ATOM 2954 N N . HIS A 1 363 ? 14.654 0.402 -12.543 1.00 90.12 363 HIS A N 1
ATOM 2955 C CA . HIS A 1 363 ? 15.712 -0.080 -13.430 1.00 90.12 363 HIS A CA 1
ATOM 2956 C C . HIS A 1 363 ? 16.927 -0.597 -12.659 1.00 90.12 363 HIS A C 1
ATOM 2958 O O . HIS A 1 363 ? 17.369 -1.729 -12.886 1.00 90.12 363 HIS A O 1
ATOM 2964 N N . ILE A 1 364 ? 17.440 0.213 -11.729 1.00 89.12 364 ILE A N 1
ATOM 2965 C CA . ILE A 1 364 ? 18.639 -0.097 -10.943 1.00 89.12 364 ILE A CA 1
ATOM 2966 C C . ILE A 1 364 ? 18.404 -1.340 -10.079 1.00 89.12 364 ILE A C 1
ATOM 2968 O O . ILE A 1 364 ? 19.219 -2.269 -10.087 1.00 89.12 364 ILE A O 1
ATOM 2972 N N . ASN A 1 365 ? 17.272 -1.398 -9.373 1.00 90.94 365 ASN A N 1
ATOM 2973 C CA . ASN A 1 365 ? 16.960 -2.512 -8.484 1.00 90.94 365 ASN A CA 1
ATOM 2974 C C . ASN A 1 365 ? 16.721 -3.807 -9.262 1.00 90.94 365 ASN A C 1
ATOM 2976 O O . ASN A 1 365 ? 17.226 -4.856 -8.860 1.00 90.94 365 ASN A O 1
ATOM 2980 N N . ASN A 1 366 ? 16.031 -3.763 -10.405 1.00 92.31 366 ASN A N 1
ATOM 2981 C CA . ASN A 1 366 ? 15.814 -4.958 -11.217 1.00 92.31 366 ASN A CA 1
ATOM 2982 C C . ASN A 1 366 ? 17.127 -5.498 -11.815 1.00 92.31 366 ASN A C 1
ATOM 2984 O O . ASN A 1 366 ? 17.352 -6.711 -11.813 1.00 92.31 366 ASN A O 1
ATOM 2988 N N . GLN A 1 367 ? 18.031 -4.624 -12.275 1.00 89.75 367 GLN A N 1
ATOM 2989 C CA . GLN A 1 367 ? 19.364 -5.033 -12.738 1.00 89.75 367 GLN A CA 1
ATOM 2990 C C . GLN A 1 367 ? 20.171 -5.697 -11.617 1.00 89.75 367 GLN A C 1
ATOM 2992 O O . GLN A 1 367 ? 20.714 -6.790 -11.801 1.00 89.75 367 GLN A O 1
ATOM 2997 N N . TYR A 1 368 ? 20.208 -5.069 -10.439 1.00 91.12 368 TYR A N 1
ATOM 2998 C CA . TYR A 1 368 ? 20.886 -5.621 -9.271 1.00 91.12 368 TYR A CA 1
ATOM 2999 C C . TYR A 1 368 ? 20.305 -6.982 -8.869 1.00 91.12 368 TYR A C 1
ATOM 3001 O O . TYR A 1 368 ? 21.050 -7.953 -8.730 1.00 91.12 368 TYR A O 1
ATOM 3009 N N . ASN A 1 369 ? 18.979 -7.077 -8.737 1.00 92.25 369 ASN A N 1
ATOM 3010 C CA . ASN A 1 369 ? 18.283 -8.294 -8.326 1.00 92.25 369 ASN A CA 1
ATOM 3011 C C . ASN A 1 369 ? 18.463 -9.425 -9.341 1.00 92.25 369 ASN A C 1
ATOM 3013 O O . ASN A 1 369 ? 18.679 -10.568 -8.941 1.00 92.25 369 ASN A O 1
ATOM 3017 N N . SER A 1 370 ? 18.437 -9.122 -10.639 1.00 91.19 370 SER A N 1
ATOM 3018 C CA . SER A 1 370 ? 18.681 -10.109 -11.695 1.00 91.19 370 SER A CA 1
ATOM 3019 C C . SER A 1 370 ? 20.078 -10.719 -11.580 1.00 91.19 370 SER A C 1
ATOM 3021 O O . SER A 1 370 ? 20.223 -11.943 -11.568 1.00 91.19 370 SER A O 1
ATOM 3023 N N . CYS A 1 371 ? 21.107 -9.885 -11.409 1.00 91.12 371 CYS A N 1
ATOM 3024 C CA . CYS A 1 371 ? 22.469 -10.355 -11.160 1.00 91.12 371 CYS A CA 1
ATOM 3025 C C . CYS A 1 371 ? 22.568 -11.153 -9.855 1.00 91.12 371 CYS A C 1
ATOM 3027 O O . CYS A 1 371 ? 23.155 -12.235 -9.828 1.00 91.12 371 CYS A O 1
ATOM 3029 N N . PHE A 1 372 ? 21.984 -10.632 -8.775 1.00 92.50 372 PHE A N 1
ATOM 3030 C CA . PHE A 1 372 ? 22.028 -11.242 -7.451 1.00 92.50 372 PHE A CA 1
ATOM 3031 C C . PHE A 1 372 ? 21.432 -12.649 -7.461 1.00 92.50 372 PHE A C 1
ATOM 3033 O O . PHE A 1 372 ? 22.088 -13.601 -7.042 1.00 92.50 372 PHE A O 1
ATOM 3040 N N . TRP A 1 373 ? 20.221 -12.805 -7.992 1.00 93.00 373 TRP A N 1
ATOM 3041 C CA . TRP A 1 373 ? 19.539 -14.093 -8.002 1.00 93.00 373 TRP A CA 1
ATOM 3042 C C . TRP A 1 373 ? 20.138 -15.074 -9.004 1.00 93.00 373 TRP A C 1
ATOM 3044 O O . TRP A 1 373 ? 20.159 -16.268 -8.716 1.00 93.00 373 TRP A O 1
ATOM 3054 N N . LYS A 1 374 ? 20.731 -14.602 -10.107 1.00 91.44 374 LYS A N 1
ATOM 3055 C CA . LYS A 1 374 ? 21.501 -15.471 -11.008 1.00 91.44 374 LYS A CA 1
ATOM 3056 C C . LYS A 1 374 ? 22.768 -16.019 -10.343 1.00 91.44 374 LYS A C 1
ATOM 3058 O O . LYS A 1 374 ? 23.082 -17.191 -10.516 1.00 91.44 374 LYS A O 1
ATOM 3063 N N . LEU A 1 375 ? 23.457 -15.213 -9.530 1.00 91.75 375 LEU A N 1
ATOM 3064 C CA . LEU A 1 375 ? 24.595 -15.671 -8.721 1.00 91.75 375 LEU A CA 1
ATOM 3065 C C . LEU A 1 375 ? 24.175 -16.676 -7.643 1.00 91.75 375 LEU A C 1
ATOM 3067 O O . LEU A 1 375 ? 24.887 -17.645 -7.393 1.00 91.75 375 LEU A O 1
ATOM 3071 N N . VAL A 1 376 ? 23.024 -16.460 -7.006 1.00 93.62 376 VAL A N 1
ATOM 3072 C CA . VAL A 1 376 ? 22.483 -17.419 -6.033 1.00 93.62 376 VAL A CA 1
ATOM 3073 C C . VAL A 1 376 ? 22.105 -18.733 -6.722 1.00 93.62 376 VAL A C 1
ATOM 3075 O O . VAL A 1 376 ? 22.470 -19.803 -6.243 1.00 93.62 376 VAL A O 1
ATOM 3078 N N . ALA A 1 377 ? 21.456 -18.664 -7.888 1.00 91.12 377 ALA A N 1
ATOM 3079 C CA . ALA A 1 377 ? 21.117 -19.836 -8.694 1.00 91.12 377 ALA A CA 1
ATOM 3080 C C . ALA A 1 377 ? 22.358 -20.593 -9.200 1.00 91.12 377 ALA A C 1
ATOM 3082 O O . ALA A 1 377 ? 22.304 -21.807 -9.365 1.00 91.12 377 ALA A O 1
ATOM 3083 N N . SER A 1 378 ? 23.497 -19.913 -9.380 1.00 91.31 378 SER A N 1
ATOM 3084 C CA . SER A 1 378 ? 24.776 -20.548 -9.722 1.00 91.31 378 SER A CA 1
ATOM 3085 C C . SER A 1 378 ? 25.477 -21.214 -8.524 1.00 91.31 378 SER A C 1
ATOM 3087 O O . SER A 1 378 ? 26.660 -21.535 -8.619 1.00 91.31 378 SER A O 1
ATOM 3089 N N . GLY A 1 379 ? 24.802 -21.358 -7.379 1.00 92.81 379 GLY A N 1
ATOM 3090 C CA . GLY A 1 379 ? 25.315 -22.033 -6.185 1.00 92.81 379 GLY A CA 1
ATOM 3091 C C . GLY A 1 379 ? 26.013 -21.133 -5.162 1.00 92.81 379 GLY A C 1
ATOM 3092 O O . GLY A 1 379 ? 26.488 -21.642 -4.149 1.00 92.81 379 GLY A O 1
ATOM 3093 N N . LYS A 1 380 ? 26.079 -19.808 -5.371 1.00 92.56 380 LYS A N 1
ATOM 3094 C CA . LYS A 1 380 ? 26.644 -18.899 -4.358 1.00 92.56 380 LYS A CA 1
ATOM 3095 C C . LYS A 1 380 ? 25.657 -18.669 -3.218 1.00 92.56 380 LYS A C 1
ATOM 3097 O O . LYS A 1 380 ? 24.455 -18.521 -3.429 1.00 92.56 380 LYS A O 1
ATOM 3102 N N . SER A 1 381 ? 26.164 -18.520 -1.999 1.00 95.12 381 SER A N 1
ATOM 3103 C CA . SER A 1 381 ? 25.346 -18.045 -0.884 1.00 95.12 381 SER A CA 1
ATOM 3104 C C . SER A 1 381 ? 24.884 -16.597 -1.110 1.00 95.12 381 SER A C 1
ATOM 3106 O O . SER A 1 381 ? 25.556 -15.803 -1.776 1.00 95.12 381 SER A O 1
ATOM 3108 N N . LYS A 1 382 ? 23.767 -16.199 -0.478 1.00 92.81 382 LYS A N 1
ATOM 3109 C CA . LYS A 1 382 ? 23.260 -14.809 -0.513 1.00 92.81 382 LYS A CA 1
ATOM 3110 C C . LYS A 1 382 ? 24.354 -13.789 -0.132 1.00 92.81 382 LYS A C 1
ATOM 3112 O O . LYS A 1 382 ? 24.459 -12.728 -0.744 1.00 92.81 382 LYS A O 1
ATOM 3117 N N . ARG A 1 383 ? 25.214 -14.124 0.841 1.00 93.69 383 ARG A N 1
ATOM 3118 C CA . ARG A 1 383 ? 26.324 -13.265 1.295 1.00 93.69 383 ARG A CA 1
ATOM 3119 C C . ARG A 1 383 ? 27.422 -13.124 0.239 1.00 93.69 383 ARG A C 1
ATOM 3121 O O . ARG A 1 383 ? 27.935 -12.025 0.038 1.00 93.69 383 ARG A O 1
ATOM 3128 N N . GLU A 1 384 ? 27.790 -14.214 -0.427 1.00 92.31 384 GLU A N 1
ATOM 3129 C CA . GLU A 1 384 ? 28.793 -14.195 -1.499 1.00 92.31 384 GLU A CA 1
ATOM 3130 C C . GLU A 1 384 ? 28.287 -13.445 -2.728 1.00 92.31 384 GLU A C 1
ATOM 3132 O O . GLU A 1 384 ? 29.026 -12.640 -3.293 1.00 92.31 384 GLU A O 1
ATOM 3137 N N . ALA A 1 385 ? 27.022 -13.651 -3.106 1.00 91.44 385 ALA A N 1
ATOM 3138 C CA . ALA A 1 385 ? 26.380 -12.904 -4.181 1.00 91.44 385 ALA A CA 1
ATOM 3139 C C . ALA A 1 385 ? 26.390 -11.397 -3.883 1.00 91.44 385 ALA A C 1
ATOM 3141 O O . ALA A 1 385 ? 26.865 -10.613 -4.704 1.00 91.44 385 ALA A O 1
ATOM 3142 N N . GLN A 1 386 ? 25.979 -10.992 -2.675 1.00 90.88 386 GLN A N 1
ATOM 3143 C CA . GLN A 1 386 ? 25.994 -9.586 -2.264 1.00 90.88 386 GLN A CA 1
ATOM 3144 C C . GLN A 1 386 ? 27.406 -8.988 -2.300 1.00 90.88 386 GLN A C 1
ATOM 3146 O O . GLN A 1 386 ? 27.593 -7.879 -2.793 1.00 90.88 386 GLN A O 1
ATOM 3151 N N . ASN A 1 387 ? 28.408 -9.710 -1.791 1.00 89.38 387 ASN A N 1
ATOM 3152 C CA . ASN A 1 387 ? 29.793 -9.243 -1.805 1.00 89.38 387 ASN A CA 1
ATOM 3153 C C . ASN A 1 387 ? 30.358 -9.138 -3.228 1.00 89.38 387 ASN A C 1
ATOM 3155 O O . ASN A 1 387 ? 31.086 -8.193 -3.510 1.00 89.38 387 ASN A O 1
ATOM 3159 N N . SER A 1 388 ? 29.981 -10.050 -4.128 1.00 85.75 388 SER A N 1
ATOM 3160 C CA . SER A 1 388 ? 30.393 -10.021 -5.535 1.00 85.75 388 SER A CA 1
ATOM 3161 C C . SER A 1 388 ? 29.808 -8.842 -6.319 1.00 85.75 388 SER A C 1
ATOM 3163 O O . SER A 1 388 ? 30.331 -8.535 -7.387 1.00 85.75 388 SER A O 1
ATOM 3165 N N . LEU A 1 389 ? 28.725 -8.226 -5.835 1.00 86.56 389 LEU A N 1
ATOM 3166 C CA . LEU A 1 389 ? 28.068 -7.079 -6.472 1.00 86.56 389 LEU A CA 1
ATOM 3167 C C . LEU A 1 389 ? 28.457 -5.731 -5.847 1.00 86.56 389 LEU A C 1
ATOM 3169 O O . LEU A 1 389 ? 28.000 -4.685 -6.307 1.00 86.56 389 LEU A O 1
ATOM 3173 N N . LYS A 1 390 ? 29.296 -5.720 -4.804 1.00 83.38 390 LYS A N 1
ATOM 3174 C CA . LYS A 1 390 ? 29.823 -4.476 -4.225 1.00 83.38 390 LYS A CA 1
ATOM 3175 C C . LYS A 1 390 ? 30.880 -3.862 -5.148 1.00 83.38 390 LYS A C 1
ATOM 3177 O O . LYS A 1 390 ? 31.698 -4.577 -5.713 1.00 83.38 390 LYS A O 1
ATOM 3182 N N . GLY A 1 391 ? 30.910 -2.529 -5.238 1.00 71.44 391 GLY A N 1
ATOM 3183 C CA . GLY A 1 391 ? 32.010 -1.798 -5.887 1.00 71.44 391 GLY A CA 1
ATOM 3184 C C . GLY A 1 391 ? 31.797 -1.394 -7.352 1.00 71.44 391 GLY A C 1
ATOM 3185 O O . GLY A 1 391 ? 32.774 -1.231 -8.072 1.00 71.44 391 GLY A O 1
ATOM 3186 N N . GLY A 1 392 ? 30.551 -1.214 -7.805 1.00 61.84 392 GLY A N 1
ATOM 3187 C CA . GLY A 1 392 ? 30.255 -0.461 -9.038 1.00 61.84 392 GLY A CA 1
ATOM 3188 C C . GLY A 1 392 ? 30.456 -1.195 -10.371 1.00 61.84 392 GLY A C 1
ATOM 3189 O O . GLY A 1 392 ? 30.269 -0.595 -11.420 1.00 61.84 392 GLY A O 1
ATOM 3190 N N . GLN A 1 393 ? 30.770 -2.492 -10.372 1.00 69.62 393 GLN A N 1
ATOM 3191 C CA . GLN A 1 393 ? 30.940 -3.281 -11.605 1.00 69.62 393 GLN A CA 1
ATOM 3192 C C . GLN A 1 393 ? 29.638 -3.948 -12.089 1.00 69.62 393 GLN A C 1
ATOM 3194 O O . GLN A 1 393 ? 29.680 -5.034 -12.665 1.00 69.62 393 GLN A O 1
ATOM 3199 N N . LEU A 1 394 ? 28.469 -3.341 -11.845 1.00 77.38 394 LEU A N 1
ATOM 3200 C CA . LEU A 1 394 ? 27.181 -3.974 -12.159 1.00 77.38 394 LEU A CA 1
ATOM 3201 C C . LEU A 1 394 ? 27.045 -4.272 -13.658 1.00 77.38 394 LEU A C 1
ATOM 3203 O O . LEU A 1 394 ? 26.671 -5.383 -14.013 1.00 77.38 394 LEU A O 1
ATOM 3207 N N . GLN A 1 395 ? 27.429 -3.326 -14.521 1.00 75.12 395 GLN A N 1
ATOM 3208 C CA . GLN A 1 395 ? 27.358 -3.488 -15.976 1.00 75.12 395 GLN A CA 1
ATOM 3209 C C . GLN A 1 395 ? 28.243 -4.638 -16.474 1.00 75.12 395 GLN A C 1
ATOM 3211 O O . GLN A 1 395 ? 27.767 -5.546 -17.151 1.00 75.12 395 GLN A O 1
ATOM 3216 N N . LYS A 1 396 ? 29.502 -4.674 -16.026 1.00 79.12 396 LYS A N 1
ATOM 3217 C CA . LYS A 1 396 ? 30.411 -5.795 -16.291 1.00 79.12 396 LYS A CA 1
ATOM 3218 C C . LYS A 1 396 ? 29.814 -7.119 -15.807 1.00 79.12 396 LYS A C 1
ATOM 3220 O O . LYS A 1 396 ? 29.949 -8.142 -16.468 1.00 79.12 396 LYS A O 1
ATOM 3225 N N . LYS A 1 397 ? 29.117 -7.113 -14.664 1.00 79.56 397 LYS A N 1
ATOM 3226 C CA . LYS A 1 397 ? 28.502 -8.326 -14.121 1.00 79.56 397 LYS A CA 1
ATOM 3227 C C . LYS A 1 397 ? 27.287 -8.797 -14.912 1.00 79.56 397 LYS A C 1
ATOM 3229 O O . LYS A 1 397 ? 27.100 -10.002 -15.036 1.00 79.56 397 LYS A O 1
ATOM 3234 N N . ILE A 1 398 ? 26.496 -7.877 -15.458 1.00 80.06 398 ILE A N 1
ATOM 3235 C CA . ILE A 1 398 ? 25.392 -8.189 -16.377 1.00 80.06 398 ILE A CA 1
ATOM 3236 C C . ILE A 1 398 ? 25.937 -8.921 -17.611 1.00 80.06 398 ILE A C 1
ATOM 3238 O O . ILE A 1 398 ? 25.389 -9.955 -17.997 1.00 80.06 398 ILE A O 1
ATOM 3242 N N . GLU A 1 399 ? 27.043 -8.425 -18.171 1.00 80.62 399 GLU A N 1
ATOM 3243 C CA . GLU A 1 399 ? 27.729 -9.021 -19.325 1.00 80.62 399 GLU A CA 1
ATOM 3244 C C . GLU A 1 399 ? 28.335 -10.391 -18.991 1.00 80.62 399 GLU A C 1
ATOM 3246 O O . GLU A 1 399 ? 28.045 -11.369 -19.676 1.00 80.62 399 GLU A O 1
ATOM 3251 N N . GLU A 1 400 ? 29.098 -10.500 -17.896 1.00 82.25 400 GLU A N 1
ATOM 3252 C CA . GLU A 1 400 ? 29.682 -11.769 -17.423 1.00 82.25 400 GLU A CA 1
ATOM 3253 C C . GLU A 1 400 ? 28.621 -12.843 -17.167 1.00 82.25 400 GLU A C 1
ATOM 3255 O O . GLU A 1 400 ? 28.844 -14.028 -17.412 1.00 82.25 400 GLU A O 1
ATOM 3260 N N . LEU A 1 401 ? 27.466 -12.439 -16.639 1.00 83.50 401 LEU A N 1
ATOM 3261 C CA . LEU A 1 401 ? 26.364 -13.343 -16.357 1.00 83.50 401 LEU A CA 1
ATOM 3262 C C . LEU A 1 401 ? 25.479 -13.582 -17.580 1.00 83.50 401 LEU A C 1
ATOM 3264 O O . LEU A 1 401 ? 24.494 -14.301 -17.437 1.00 83.50 401 LEU A O 1
ATOM 3268 N N . ALA A 1 402 ? 25.776 -13.008 -18.750 1.00 82.06 402 ALA A N 1
ATOM 3269 C CA . ALA A 1 402 ? 24.958 -13.110 -19.959 1.00 82.06 402 ALA A CA 1
ATOM 3270 C C . ALA A 1 402 ? 23.461 -12.867 -19.670 1.00 82.06 402 ALA A C 1
ATOM 3272 O O . ALA A 1 402 ? 22.595 -13.677 -20.014 1.00 82.06 402 ALA A O 1
ATOM 3273 N N . ILE A 1 403 ? 23.148 -11.804 -18.919 1.00 80.69 403 ILE A N 1
ATOM 3274 C CA . ILE A 1 403 ? 21.765 -11.384 -18.671 1.00 80.69 403 ILE A CA 1
ATOM 3275 C C . ILE A 1 403 ? 21.363 -10.436 -19.794 1.00 80.69 403 ILE A C 1
ATOM 3277 O O . ILE A 1 403 ? 21.812 -9.293 -19.843 1.00 80.69 403 ILE A O 1
ATOM 3281 N N . ASP A 1 404 ? 20.481 -10.896 -20.679 1.00 84.44 404 ASP A N 1
ATOM 3282 C CA . ASP A 1 404 ? 19.867 -10.028 -21.679 1.00 84.44 404 ASP A CA 1
ATOM 3283 C C . ASP A 1 404 ? 18.733 -9.230 -21.030 1.00 84.44 404 ASP A C 1
ATOM 3285 O O . ASP A 1 404 ? 17.565 -9.622 -21.057 1.00 84.44 404 ASP A O 1
ATOM 3289 N N . TYR A 1 405 ? 19.103 -8.122 -20.382 1.00 82.19 405 TYR A N 1
ATOM 3290 C CA . TYR A 1 405 ? 18.149 -7.265 -19.683 1.00 82.19 405 TYR A CA 1
ATOM 3291 C C . TYR A 1 405 ? 17.033 -6.809 -20.626 1.00 82.19 405 TYR A C 1
ATOM 3293 O O . TYR A 1 405 ? 15.873 -6.843 -20.245 1.00 82.19 405 TYR A O 1
ATOM 3301 N N . ASN A 1 406 ? 17.344 -6.476 -21.881 1.00 85.62 406 ASN A N 1
ATOM 3302 C CA . ASN A 1 406 ? 16.364 -5.960 -22.840 1.00 85.62 406 ASN A CA 1
ATOM 3303 C C . ASN A 1 406 ? 15.295 -6.986 -23.238 1.00 85.62 406 ASN A C 1
ATOM 3305 O O . ASN A 1 406 ? 14.196 -6.585 -23.623 1.00 85.62 406 ASN A O 1
ATOM 3309 N N . LYS A 1 407 ? 15.584 -8.286 -23.101 1.00 89.81 407 LYS A N 1
ATOM 3310 C CA . LYS A 1 407 ? 14.608 -9.367 -23.303 1.00 89.81 407 LYS A CA 1
ATOM 3311 C C . LYS A 1 407 ? 13.731 -9.653 -22.085 1.00 89.81 407 LYS A C 1
ATOM 3313 O O . LYS A 1 407 ? 12.789 -10.432 -22.205 1.00 89.81 407 LYS A O 1
ATOM 3318 N N . LEU A 1 408 ? 14.006 -9.054 -20.923 1.00 90.00 408 LEU A N 1
ATOM 3319 C CA . LEU A 1 408 ? 13.120 -9.200 -19.769 1.00 90.00 408 LEU A CA 1
ATOM 3320 C C . LEU A 1 408 ? 11.752 -8.553 -20.053 1.00 90.00 408 LEU A C 1
ATOM 3322 O O . LEU A 1 408 ? 11.704 -7.498 -20.707 1.00 90.00 408 LEU A O 1
ATOM 3326 N N . PRO A 1 409 ? 10.656 -9.130 -19.516 1.00 95.31 409 PRO A N 1
ATOM 3327 C CA . PRO A 1 409 ? 9.326 -8.537 -19.585 1.00 95.31 409 PRO A CA 1
ATOM 3328 C C . PRO A 1 409 ? 9.339 -7.053 -19.222 1.00 95.31 409 PRO A C 1
ATOM 3330 O O . PRO A 1 409 ? 9.996 -6.643 -18.261 1.00 95.31 409 PRO A O 1
ATOM 3333 N N . VAL A 1 410 ? 8.611 -6.245 -19.996 1.00 95.81 410 VAL A N 1
ATOM 3334 C CA . VAL A 1 410 ? 8.644 -4.782 -19.860 1.00 95.81 410 VAL A CA 1
ATOM 3335 C C . VAL A 1 410 ? 8.193 -4.347 -18.466 1.00 95.81 410 VAL A C 1
ATOM 3337 O O . VAL A 1 410 ? 8.847 -3.492 -17.881 1.00 95.81 410 VAL A O 1
ATOM 3340 N N . MET A 1 411 ? 7.195 -5.016 -17.876 1.00 97.25 411 MET A N 1
ATOM 3341 C CA . MET A 1 411 ? 6.748 -4.788 -16.494 1.00 97.25 411 MET A CA 1
ATOM 3342 C C . MET A 1 411 ? 7.891 -4.845 -15.470 1.00 97.25 411 MET A C 1
ATOM 3344 O O . MET A 1 411 ? 7.949 -4.030 -14.557 1.00 97.25 411 MET A O 1
ATOM 3348 N N . PHE A 1 412 ? 8.843 -5.771 -15.621 1.00 95.75 412 PHE A N 1
ATOM 3349 C CA . PHE A 1 412 ? 9.968 -5.887 -14.684 1.00 95.75 412 PHE A CA 1
ATOM 3350 C C . PHE A 1 412 ? 11.002 -4.779 -14.872 1.00 95.75 412 PHE A C 1
ATOM 3352 O O . PHE A 1 412 ? 11.795 -4.504 -13.975 1.00 95.75 412 PHE A O 1
ATOM 3359 N N . ARG A 1 413 ? 11.051 -4.187 -16.066 1.00 94.31 413 ARG A N 1
ATOM 3360 C CA . ARG A 1 413 ? 12.004 -3.130 -16.399 1.00 94.31 413 ARG A CA 1
ATOM 3361 C C . ARG A 1 413 ? 11.451 -1.753 -16.100 1.00 94.31 413 ARG A C 1
ATOM 3363 O O . ARG A 1 413 ? 12.198 -0.938 -15.593 1.00 94.31 413 ARG A O 1
ATOM 3370 N N . GLN A 1 414 ? 10.194 -1.516 -16.446 1.00 95.44 414 GLN A N 1
ATOM 3371 C CA . GLN A 1 414 ? 9.563 -0.202 -16.426 1.00 95.44 414 GLN A CA 1
ATOM 3372 C C . GLN A 1 414 ? 8.602 -0.017 -15.250 1.00 95.44 414 GLN A C 1
ATOM 3374 O O . GLN A 1 414 ? 8.214 1.115 -14.978 1.00 95.44 414 GLN A O 1
ATOM 3379 N N . GLY A 1 415 ? 8.225 -1.085 -14.543 1.00 97.56 415 GLY A N 1
ATOM 3380 C CA . GLY A 1 415 ? 7.129 -1.051 -13.577 1.00 97.56 415 GLY A CA 1
ATOM 3381 C C . GLY A 1 415 ? 5.764 -1.007 -14.266 1.00 97.56 415 GLY A C 1
ATOM 3382 O O . GLY A 1 415 ? 5.625 -1.396 -15.431 1.00 97.56 415 GLY A O 1
ATOM 3383 N N . SER A 1 416 ? 4.757 -0.541 -13.535 1.00 98.62 416 SER A N 1
ATOM 3384 C CA . SER A 1 416 ? 3.366 -0.486 -13.993 1.00 98.62 416 SER A CA 1
ATOM 3385 C C . SER A 1 416 ? 2.784 0.909 -13.808 1.00 98.62 416 SER A C 1
ATOM 3387 O O . SER A 1 416 ? 2.671 1.386 -12.679 1.00 98.62 416 SER A O 1
ATOM 3389 N N . SER A 1 417 ? 2.358 1.527 -14.903 1.00 98.25 417 SER A N 1
ATOM 3390 C CA . SER A 1 417 ? 1.602 2.778 -14.931 1.00 98.25 417 SER A CA 1
ATOM 3391 C C . SER A 1 417 ? 0.113 2.459 -15.023 1.00 98.25 417 SER A C 1
ATOM 3393 O O . SER A 1 417 ? -0.310 1.716 -15.903 1.00 98.25 417 SER A O 1
ATOM 3395 N N . VAL A 1 418 ? -0.686 3.000 -14.108 1.00 98.19 418 VAL A N 1
ATOM 3396 C CA . VAL A 1 418 ? -2.133 2.776 -14.015 1.00 98.19 418 VAL A CA 1
ATOM 3397 C C . VAL A 1 418 ? -2.829 4.118 -14.135 1.00 98.19 418 VAL A C 1
ATOM 3399 O O . VAL A 1 418 ? -2.594 5.014 -13.325 1.00 98.19 418 VAL A O 1
ATOM 3402 N N . TYR A 1 419 ? -3.679 4.273 -15.140 1.00 95.75 419 TYR A N 1
ATOM 3403 C CA . TYR A 1 419 ? -4.351 5.539 -15.409 1.00 95.75 419 TYR A CA 1
ATOM 3404 C C . TYR A 1 419 ? -5.637 5.326 -16.200 1.00 95.75 419 TYR A C 1
ATOM 3406 O O . TYR A 1 419 ? -5.936 4.218 -16.647 1.00 95.75 419 TYR A O 1
ATOM 3414 N N . ARG A 1 420 ? -6.441 6.383 -16.316 1.00 91.06 420 ARG A N 1
ATOM 3415 C CA . ARG A 1 420 ? -7.674 6.355 -17.105 1.00 91.06 420 ARG A CA 1
ATOM 3416 C C . ARG A 1 420 ? -7.385 6.749 -18.535 1.00 91.06 420 ARG A C 1
ATOM 3418 O O . ARG A 1 420 ? -6.958 7.876 -18.783 1.00 91.06 420 ARG A O 1
ATOM 3425 N N . ASP A 1 421 ? -7.693 5.840 -19.443 1.00 84.62 421 ASP A N 1
ATOM 3426 C CA . ASP A 1 421 ? -7.703 6.140 -20.859 1.00 84.62 421 ASP A CA 1
ATOM 3427 C C . ASP A 1 421 ? -9.058 6.735 -21.247 1.00 84.62 421 ASP A C 1
ATOM 3429 O O . ASP A 1 421 ? -10.126 6.199 -20.906 1.00 84.62 421 ASP A O 1
ATOM 3433 N N . LYS A 1 422 ? -9.016 7.875 -21.935 1.00 70.88 422 LYS A N 1
ATOM 3434 C CA . LYS A 1 422 ? -10.205 8.474 -22.535 1.00 70.88 422 LYS A CA 1
ATOM 3435 C C . LYS A 1 422 ? -10.422 7.770 -23.865 1.00 70.88 422 LYS A C 1
ATOM 3437 O O . LYS A 1 422 ? -10.035 8.267 -24.911 1.00 70.88 422 LYS A O 1
ATOM 3442 N N . VAL A 1 423 ? -11.038 6.594 -23.814 1.00 57.88 423 VAL A N 1
ATOM 3443 C CA . VAL A 1 423 ? -11.567 5.980 -25.032 1.00 57.88 423 VAL A CA 1
ATOM 3444 C C . VAL A 1 423 ? -12.623 6.936 -25.585 1.00 57.88 423 VAL A C 1
ATOM 3446 O O . VAL A 1 423 ? -13.538 7.303 -24.845 1.00 57.88 423 VAL A O 1
ATOM 3449 N N . ASP A 1 424 ? -12.501 7.328 -26.856 1.00 47.44 424 ASP A N 1
ATOM 3450 C CA . ASP A 1 424 ? -13.526 8.053 -27.617 1.00 47.44 424 ASP A CA 1
ATOM 3451 C C . ASP A 1 424 ? -14.805 7.202 -27.702 1.00 47.44 424 ASP A C 1
ATOM 3453 O O . ASP A 1 424 ? -15.114 6.562 -28.708 1.00 47.44 424 ASP A O 1
ATOM 3457 N N . THR A 1 425 ? -15.566 7.121 -26.617 1.00 44.78 425 THR A N 1
ATOM 3458 C CA . THR A 1 425 ? -16.917 6.578 -26.663 1.00 44.78 425 THR A CA 1
ATOM 3459 C C . THR A 1 425 ? -17.787 7.624 -27.330 1.00 44.78 425 THR A C 1
ATOM 3461 O O . THR A 1 425 ? -18.054 8.677 -26.749 1.00 44.78 425 THR A O 1
ATOM 3464 N N . VAL A 1 426 ? -18.220 7.319 -28.553 1.00 41.50 426 VAL A N 1
ATOM 3465 C CA . VAL A 1 426 ? -19.313 8.013 -29.237 1.00 41.50 426 VAL A CA 1
ATOM 3466 C C . VAL A 1 426 ? -20.444 8.222 -28.222 1.00 41.50 426 VAL A C 1
ATOM 3468 O O . VAL A 1 426 ? -20.853 7.242 -27.594 1.00 41.50 426 VAL A O 1
ATOM 3471 N N . PRO A 1 427 ? -20.934 9.456 -28.009 1.00 43.00 427 PRO A N 1
ATOM 3472 C CA . PRO A 1 427 ? -22.021 9.687 -27.074 1.00 43.00 427 PRO A CA 1
ATOM 3473 C C . PRO A 1 427 ? -23.254 8.932 -27.572 1.00 43.00 427 PRO A C 1
ATOM 3475 O O . PRO A 1 427 ? -23.859 9.297 -28.581 1.00 43.00 427 PRO A O 1
ATOM 3478 N N . THR A 1 428 ? -23.627 7.855 -26.883 1.00 40.94 428 THR A N 1
ATOM 3479 C CA . THR A 1 428 ? -24.952 7.259 -27.034 1.00 40.94 428 THR A CA 1
ATOM 3480 C C . THR A 1 428 ? -25.946 8.286 -26.513 1.00 40.94 428 THR A C 1
ATOM 3482 O O . THR A 1 428 ? -26.059 8.501 -25.308 1.00 40.94 428 THR A O 1
ATOM 3485 N N . HIS A 1 429 ? -26.617 8.980 -27.431 1.00 43.62 429 HIS A N 1
ATOM 3486 C CA . HIS A 1 429 ? -27.767 9.808 -27.102 1.00 43.62 429 HIS A CA 1
ATOM 3487 C C . HIS A 1 429 ? -28.864 8.900 -26.537 1.00 43.62 429 HIS A C 1
ATOM 3489 O O . HIS A 1 429 ? -29.555 8.220 -27.290 1.00 43.62 429 HIS A O 1
ATOM 3495 N N . GLU A 1 430 ? -29.024 8.882 -25.216 1.00 47.28 430 GLU A N 1
ATOM 3496 C CA . GLU A 1 430 ? -30.269 8.444 -24.593 1.00 47.28 430 GLU A CA 1
ATOM 3497 C C . GLU A 1 430 ? -31.184 9.662 -24.426 1.00 47.28 430 GLU A C 1
ATOM 3499 O O . GLU A 1 430 ? -30.796 10.693 -23.868 1.00 47.28 430 GLU A O 1
ATOM 3504 N N . GLU A 1 431 ? -32.411 9.547 -24.934 1.00 48.22 431 GLU A N 1
ATOM 3505 C CA . GLU A 1 431 ? -33.502 10.508 -24.764 1.00 48.22 431 GLU A CA 1
ATOM 3506 C C . GLU A 1 431 ? -33.972 10.531 -23.302 1.00 48.22 431 GLU A C 1
ATOM 3508 O O . GLU A 1 431 ? -35.058 10.059 -23.006 1.00 48.22 431 GLU A O 1
ATOM 3513 N N . ASN A 1 432 ? -33.150 10.996 -22.356 1.00 45.78 432 ASN A N 1
ATOM 3514 C CA . ASN A 1 432 ? -33.577 11.279 -20.977 1.00 45.78 432 ASN A CA 1
ATOM 3515 C C . ASN A 1 432 ? -32.521 12.069 -20.186 1.00 45.78 432 ASN A C 1
ATOM 3517 O O . ASN A 1 432 ? -32.116 11.644 -19.114 1.00 45.78 432 ASN A O 1
ATOM 3521 N N . GLY A 1 433 ? -32.069 13.222 -20.699 1.00 47.34 433 GLY A N 1
ATOM 3522 C CA . GLY A 1 433 ? -31.544 14.366 -19.919 1.00 47.34 433 GLY A CA 1
ATOM 3523 C C . GLY A 1 433 ? -30.383 14.172 -18.921 1.00 47.34 433 GLY A C 1
ATOM 3524 O O . GLY A 1 433 ? -29.932 15.158 -18.347 1.00 47.34 433 GLY A O 1
ATOM 3525 N N . ASN A 1 434 ? -29.878 12.959 -18.715 1.00 39.72 434 ASN A N 1
ATOM 3526 C CA . ASN A 1 434 ? -28.784 12.621 -17.818 1.00 39.72 434 ASN A CA 1
ATOM 3527 C C . ASN A 1 434 ? -27.610 12.180 -18.685 1.00 39.72 434 ASN A C 1
ATOM 3529 O O . ASN A 1 434 ? -27.501 11.021 -19.080 1.00 39.72 434 ASN A O 1
ATOM 3533 N N . SER A 1 435 ? -26.718 13.119 -18.995 1.00 39.88 435 SER A N 1
ATOM 3534 C CA . SER A 1 435 ? -25.415 12.782 -19.552 1.00 39.88 435 SER A CA 1
ATOM 3535 C C . SER A 1 435 ? -24.621 12.025 -18.486 1.00 39.88 435 SER A C 1
ATOM 3537 O O . SER A 1 435 ? -24.006 12.635 -17.610 1.00 39.88 435 SER A O 1
ATOM 3539 N N . PHE A 1 436 ? -24.641 10.694 -18.526 1.00 44.97 436 PHE A N 1
ATOM 3540 C CA . PHE A 1 436 ? -23.603 9.917 -17.863 1.00 44.97 436 PHE A CA 1
ATOM 3541 C C . PHE A 1 436 ? -22.303 10.194 -18.619 1.00 44.97 436 PHE A C 1
ATOM 3543 O O . PHE A 1 436 ? -22.120 9.713 -19.735 1.00 44.97 436 PHE A O 1
ATOM 3550 N N . GLU A 1 437 ? -21.413 10.999 -18.032 1.00 50.44 437 GLU A N 1
ATOM 3551 C CA . GLU A 1 437 ? -20.013 11.036 -18.459 1.00 50.44 437 GLU A CA 1
ATOM 3552 C C . GLU A 1 437 ? -19.521 9.588 -18.530 1.00 50.44 437 GLU A C 1
ATOM 3554 O O . GLU A 1 437 ? -19.561 8.855 -17.532 1.00 50.44 437 GLU A O 1
ATOM 3559 N N . SER A 1 438 ? -19.118 9.141 -19.721 1.00 53.34 438 SER A N 1
ATOM 3560 C CA . SER A 1 438 ? -18.578 7.800 -19.870 1.00 53.34 438 SER A CA 1
ATOM 3561 C C . SER A 1 438 ? -17.300 7.732 -19.038 1.00 53.34 438 SER A C 1
ATOM 3563 O O . SER A 1 438 ? -16.325 8.460 -19.238 1.00 53.34 438 SER A O 1
ATOM 3565 N N . LYS A 1 439 ? -17.323 6.890 -18.006 1.00 64.94 439 LYS A N 1
ATOM 3566 C CA . LYS A 1 439 ? -16.161 6.708 -17.143 1.00 64.94 439 LYS A CA 1
ATOM 3567 C C . LYS A 1 439 ? -15.085 6.019 -17.975 1.00 64.94 439 LYS A C 1
ATOM 3569 O O . LYS A 1 439 ? -15.202 4.827 -18.251 1.00 64.94 439 LYS A O 1
ATOM 3574 N N . GLY A 1 440 ? -14.057 6.772 -18.373 1.00 72.56 440 GLY A N 1
ATOM 3575 C CA . GLY A 1 440 ? -12.895 6.239 -19.086 1.00 72.56 440 GLY A CA 1
ATOM 3576 C C . GLY A 1 440 ? -12.339 4.994 -18.389 1.00 72.56 440 GLY A C 1
ATOM 3577 O O . GLY A 1 440 ? -12.339 4.906 -17.151 1.00 72.56 440 GLY A O 1
ATOM 3578 N N . LYS A 1 441 ? -11.908 4.011 -19.182 1.00 88.31 441 LYS A N 1
ATOM 3579 C CA . LYS A 1 441 ? -11.447 2.709 -18.688 1.00 88.31 441 LYS A CA 1
ATOM 3580 C C . LYS A 1 441 ? -10.108 2.879 -17.969 1.00 88.31 441 LYS A C 1
ATOM 3582 O O . LYS A 1 441 ? -9.203 3.520 -18.495 1.00 88.31 441 LYS A O 1
ATOM 3587 N N . VAL A 1 442 ? -9.966 2.290 -16.781 1.00 94.06 442 VAL A N 1
ATOM 3588 C CA . VAL A 1 442 ? -8.652 2.203 -16.127 1.00 94.06 442 VAL A CA 1
ATOM 3589 C C . VAL A 1 442 ? -7.832 1.139 -16.848 1.00 94.06 442 VAL A C 1
ATOM 3591 O O . VAL A 1 442 ? -8.269 -0.007 -16.975 1.00 94.06 442 VAL A O 1
ATOM 3594 N N . ILE A 1 443 ? -6.658 1.523 -17.333 1.00 95.31 443 ILE A N 1
ATOM 3595 C CA . ILE A 1 443 ? -5.721 0.636 -18.017 1.00 95.31 443 ILE A CA 1
ATOM 3596 C C . ILE A 1 443 ? -4.413 0.533 -17.236 1.00 95.31 443 ILE A C 1
ATOM 3598 O O . ILE A 1 443 ? -4.094 1.381 -16.400 1.00 95.31 443 ILE A O 1
ATOM 3602 N N . VAL A 1 444 ? -3.679 -0.547 -17.499 1.00 97.81 444 VAL A N 1
ATOM 3603 C CA . VAL A 1 444 ? -2.344 -0.790 -16.956 1.00 97.81 444 VAL A CA 1
ATOM 3604 C C . VAL A 1 444 ? -1.388 -0.909 -18.127 1.00 97.81 444 VAL A C 1
ATOM 3606 O O . VAL A 1 444 ? -1.590 -1.747 -19.003 1.00 97.81 444 VAL A O 1
ATOM 3609 N N . GLU A 1 445 ? -0.339 -0.099 -18.115 1.00 97.00 445 GLU A N 1
ATOM 3610 C CA . GLU A 1 445 ? 0.701 -0.105 -19.133 1.00 97.00 445 GLU A CA 1
ATOM 3611 C C . GLU A 1 445 ? 2.096 -0.186 -18.519 1.00 97.00 445 GLU A C 1
ATOM 3613 O O . GLU A 1 445 ? 2.331 0.170 -17.364 1.00 97.00 445 GLU A O 1
ATOM 3618 N N . HIS A 1 446 ? 3.051 -0.645 -19.324 1.00 97.56 446 HIS A N 1
ATOM 3619 C CA . HIS A 1 446 ? 4.450 -0.786 -18.938 1.00 97.56 446 HIS A CA 1
ATOM 3620 C C . HIS A 1 446 ? 5.298 0.056 -19.888 1.00 97.56 446 HIS A C 1
ATOM 3622 O O . HIS A 1 446 ? 5.845 -0.449 -20.867 1.00 97.56 446 HIS A O 1
ATOM 3628 N N . VAL A 1 447 ? 5.352 1.359 -19.627 1.00 95.12 447 VAL A N 1
ATOM 3629 C CA . VAL A 1 447 ? 5.918 2.367 -20.535 1.00 95.12 447 VAL A CA 1
ATOM 3630 C C . VAL A 1 447 ? 6.931 3.254 -19.819 1.00 95.12 447 VAL A C 1
ATOM 3632 O O . VAL A 1 447 ? 6.914 3.369 -18.594 1.00 95.12 447 VAL A O 1
ATOM 3635 N N . ASP A 1 448 ? 7.836 3.862 -20.587 1.00 95.75 448 ASP A N 1
ATOM 3636 C CA . ASP A 1 448 ? 8.756 4.878 -20.072 1.00 95.75 448 ASP A CA 1
ATOM 3637 C C . ASP A 1 448 ? 7.975 6.157 -19.738 1.00 95.75 448 ASP A C 1
ATOM 3639 O O . ASP A 1 448 ? 7.375 6.774 -20.615 1.00 95.75 448 ASP A O 1
ATOM 3643 N N . ILE A 1 449 ? 7.998 6.550 -18.467 1.00 96.12 449 ILE A N 1
ATOM 3644 C CA . ILE A 1 449 ? 7.392 7.784 -17.954 1.00 96.12 449 ILE A CA 1
ATOM 3645 C C . ILE A 1 449 ? 8.453 8.836 -17.598 1.00 96.12 449 ILE A C 1
ATOM 3647 O O . ILE A 1 449 ? 8.115 9.908 -17.093 1.00 96.12 449 ILE A O 1
ATOM 3651 N N . ILE A 1 450 ? 9.734 8.555 -17.864 1.00 94.69 450 ILE A N 1
ATOM 3652 C CA . ILE A 1 450 ? 10.837 9.510 -17.697 1.00 94.69 450 ILE A CA 1
ATOM 3653 C C . ILE A 1 450 ? 10.873 10.484 -18.880 1.00 94.69 450 ILE A C 1
ATOM 3655 O O . ILE A 1 450 ? 11.044 11.695 -18.705 1.00 94.69 450 ILE A O 1
ATOM 3659 N N . GLY A 1 451 ? 10.735 9.967 -20.102 1.00 90.88 451 GLY A N 1
ATOM 3660 C CA . GLY A 1 451 ? 10.673 10.764 -21.319 1.00 90.88 451 GLY A CA 1
ATOM 3661 C C . GLY A 1 451 ? 9.412 11.633 -21.413 1.00 90.88 451 GLY A C 1
ATOM 3662 O O . GLY A 1 451 ? 8.437 11.432 -20.690 1.00 90.88 451 GLY A O 1
ATOM 3663 N N . PRO A 1 452 ? 9.399 12.633 -22.311 1.00 91.75 452 PRO A N 1
ATOM 3664 C CA . PRO A 1 452 ? 8.223 13.469 -22.522 1.00 91.75 452 PRO A CA 1
ATOM 3665 C C . PRO A 1 452 ? 7.103 12.757 -23.289 1.00 91.75 452 PRO A C 1
ATOM 3667 O O . PRO A 1 452 ? 5.962 13.170 -23.144 1.00 91.75 452 PRO A O 1
ATOM 3670 N N . THR A 1 453 ? 7.411 11.719 -24.075 1.00 93.75 453 THR A N 1
ATOM 3671 C CA . THR A 1 453 ? 6.479 11.063 -25.008 1.00 93.75 453 THR A CA 1
ATOM 3672 C C . THR A 1 453 ? 5.175 10.644 -24.339 1.00 93.75 453 THR A C 1
ATOM 3674 O O . THR A 1 453 ? 4.126 11.134 -24.735 1.00 93.75 453 THR A O 1
ATOM 3677 N N . PHE A 1 454 ? 5.254 9.858 -23.260 1.00 93.69 454 PHE A N 1
ATOM 3678 C CA . PHE A 1 454 ? 4.078 9.423 -22.505 1.00 93.69 454 PHE A CA 1
ATOM 3679 C C . PHE A 1 454 ? 3.209 10.609 -22.054 1.00 93.69 454 PHE A C 1
ATOM 3681 O O . PHE A 1 454 ? 2.004 10.644 -22.271 1.00 93.69 454 PHE A O 1
ATOM 3688 N N . TRP A 1 455 ? 3.828 11.635 -21.471 1.00 93.00 455 TRP A N 1
ATOM 3689 C CA . TRP A 1 455 ? 3.092 12.796 -20.966 1.00 93.00 455 TRP A CA 1
ATOM 3690 C C . TRP A 1 455 ? 2.466 13.646 -22.078 1.00 93.00 455 TRP A C 1
ATOM 3692 O O . TRP A 1 455 ? 1.446 14.279 -21.840 1.00 93.00 455 TRP A O 1
ATOM 3702 N N . LEU A 1 456 ? 3.061 13.664 -23.274 1.00 91.00 456 LEU A N 1
ATOM 3703 C CA . LEU A 1 456 ? 2.522 14.364 -24.444 1.00 91.00 456 LEU A CA 1
ATOM 3704 C C . LEU A 1 456 ? 1.378 13.594 -25.114 1.00 91.00 456 LEU A C 1
ATOM 3706 O O . LEU A 1 456 ? 0.480 14.213 -25.673 1.00 91.00 456 LEU A O 1
ATOM 3710 N N . GLU A 1 457 ? 1.404 12.264 -25.059 1.00 90.38 457 GLU A N 1
ATOM 3711 C CA . GLU A 1 457 ? 0.335 11.399 -25.574 1.00 90.38 457 GLU A CA 1
ATOM 3712 C C . GLU A 1 457 ? -0.875 11.360 -24.624 1.00 90.38 457 GLU A C 1
ATOM 3714 O O . GLU A 1 457 ? -2.006 11.186 -25.072 1.00 90.38 457 GLU A O 1
ATOM 3719 N N . HIS A 1 458 ? -0.657 11.615 -23.328 1.00 89.69 458 HIS A N 1
ATOM 3720 C CA . HIS A 1 458 ? -1.686 11.566 -22.286 1.00 89.69 458 HIS A CA 1
ATOM 3721 C C . HIS A 1 458 ? -1.791 12.873 -21.481 1.00 89.69 458 HIS A C 1
ATOM 3723 O O . HIS A 1 458 ? -1.743 12.873 -20.246 1.00 89.69 458 HIS A O 1
ATOM 3729 N N . LEU A 1 459 ? -1.957 14.002 -22.181 1.00 85.25 459 LEU A N 1
ATOM 3730 C CA . LEU A 1 459 ? -2.043 15.349 -21.588 1.00 85.25 459 LEU A CA 1
ATOM 3731 C C . LEU A 1 459 ? -3.067 15.428 -20.442 1.00 85.25 459 LEU A C 1
ATOM 3733 O O . LEU A 1 459 ? -2.813 16.014 -19.396 1.00 85.25 459 LEU A O 1
ATOM 3737 N N . ASN A 1 460 ? -4.193 14.726 -20.577 1.00 83.38 460 ASN A N 1
ATOM 3738 C CA . ASN A 1 460 ? -5.287 14.713 -19.606 1.00 83.38 460 ASN A CA 1
ATOM 3739 C C . ASN A 1 460 ? -4.953 14.100 -18.234 1.00 83.38 460 ASN A C 1
ATOM 3741 O O . ASN A 1 460 ? -5.811 14.134 -17.354 1.00 83.38 460 ASN A O 1
ATOM 3745 N N . ILE A 1 461 ? -3.784 13.476 -18.055 1.00 88.25 461 ILE A N 1
ATOM 3746 C CA . ILE A 1 461 ? -3.394 12.897 -16.763 1.00 88.25 461 ILE A CA 1
ATOM 3747 C C . ILE A 1 461 ? -2.923 13.990 -15.799 1.00 88.25 461 ILE A C 1
ATOM 3749 O O . ILE A 1 461 ? -3.289 13.966 -14.624 1.00 88.25 461 ILE A O 1
ATOM 3753 N N . LEU A 1 462 ? -2.084 14.917 -16.279 1.00 84.25 462 LEU A N 1
ATOM 3754 C CA . LEU A 1 462 ? -1.446 15.946 -15.448 1.00 84.25 462 LEU A CA 1
ATOM 3755 C C . LEU A 1 462 ? -1.806 17.385 -15.843 1.00 84.25 462 LEU A C 1
ATOM 3757 O O . LEU A 1 462 ? -1.480 18.300 -15.081 1.00 84.25 462 LEU A O 1
ATOM 3761 N N . ASP A 1 463 ? -2.484 17.591 -16.974 1.00 69.31 463 ASP A N 1
ATOM 3762 C CA . ASP A 1 463 ? -3.032 18.894 -17.343 1.00 69.31 463 ASP A CA 1
ATOM 3763 C C . ASP A 1 463 ? -4.420 19.072 -16.711 1.00 69.31 463 ASP A C 1
ATOM 3765 O O . ASP A 1 463 ? -5.429 18.560 -17.199 1.00 69.31 463 ASP A O 1
ATOM 3769 N N . GLU A 1 464 ? -4.441 19.811 -15.598 1.00 55.94 464 GLU A N 1
ATOM 3770 C CA . GLU A 1 464 ? -5.620 20.512 -15.061 1.00 55.94 464 GLU A CA 1
ATOM 3771 C C . GLU A 1 464 ? -5.387 22.021 -15.049 1.00 55.94 464 GLU A C 1
ATOM 3773 O O . GLU A 1 464 ? -4.358 22.457 -14.464 1.00 55.94 464 GLU A O 1
#

Foldseek 3Di:
DDDDDDDDDDDDDDDDDDDDDDDDDDDDDDDDDDDDDDDDPDDDDDDPPVVVLVVLLVVLVVVVVVPPPDDDDDDDDDDDDDDDDDDDDDDPPPPPPPPPPDDDDDPVPPPDPPDDPDDPVCPPADPVSVQCCCCVVPVDRPVPDDLCVPAPWDWDWAWDWDQPDADPVRHTDTDIDIDIDIDRDPCPQAQCVQCVGPVSCVPVNGDPDGRDDDDPVVVCVPDDFDADDALWKKKKKKFWDVVVVVCVVQVADPPHHPLLQVLLVVLVLVLCVVPVVFFFKKFDADRMIITIGGNNDCVVPRGFVVVNCVSQVSSQVSSQVCVCVSCVPTDNPDRIGMGIGMDTHNDPVSVLSVLSNVQSVLQVVLLLRVLQVLVVVVVDDSVRSVVVPPDPCSVVSCVVSVPPVVPPDLCSNRNKMKGFDPDPDDQPDDPDPDPPPPRGRIDIDRDDSNDCVVCVVCVVSHPD

pLDDT: mean 73.72, std 27.74, range [21.09, 98.88]